Protein AF-A0A965Q9D6-F1 (afdb_monomer_lite)

pLDDT: mean 81.03, std 24.0, range [24.91, 98.81]

Foldseek 3Di:
DDDDDDDDDDDDDDDDDDDDDDDDDDDDDDDDDDDDDDDDDDDDDDDDDDDDDDDDDDDDDDDDDDDDDDDDDDDDDDDDDDDDDDDDDDDDDPPPPPFAFAAKAWDPQQPAAEDAAQAWGPDFTWMFTADPVRQTDWFFAKDKDWPDQPWDFDPADRIHHNGIDGRHTTGGHREFAWTWMWMDTHPYDIDIGIHTHAYDPFDEKAWDDDAAFEEAALAWTPDWTKMFTHHPSRFAHFQAWKAKDWDDQPWDFDDDRIFTHHPRNMTTGGTTHGHQFQDWTKMKIDGPPYIDMGIYGYQAPAFEAEAEDDDQADVVCNVVLVVLLNRLRRNVRSWFRAQFAKFAACQDACVLQPDGGGDGDIFRHAYEYEYEEADPAPQAAQKEKAAQAAAPPLLRWGHYMYMYGYSRCVVVCSVLVNSSLVSNLRVLRHGPQLACQCVHPPRQWPPFLDQQTFGQQPQLLVQQVVLPHDCVCSVTPGADNDPPDFGGNRFGHCVWFPLASRHQWNADPDHWPASSSSSVSVSSRTDTDRSSGDDGHTDDPDDDPDDPDDDDDRPRGRGHNYHRDHHQWYGYNVNDIDGDPDD

Secondary structure (DSSP, 8-state):
------------------------------------------------------------------------------------------------------EEEE-TT-SS-EEETTSB-SS--EEEEE-TT--B-SS-BEEEEEEESS-EEES--SB--SSPEE--EEE--SSSEEEEEEEEETTSPPEEEEEEEE--S--EEEEEE--SEEE-TTSB-SS--EEEEE-TTS-B-TT-EEEEEEEESS-EEES-SEEE--TTSEEEPPEEEP-SSSS-EEEEEEETTEEEEEEEEE--S--EEEEE-SSPP-TTTHHHHHHHHHHHHHHHHHHEEE-PPPEEEEEEE-GGGSS-SEEEEEESSEEEEEEEE-SS-SSSEEEEEEEEEEETTTT--EEEEEEEEETTTHHHHHHSSTHHHHHHHHHHHHHTTTTSTTTSSS-SEESTTSTT-EE--HHHHHHHHHTT--HHHHTSEEBP--S-TTTTTTSB-HHHHSS-TTBSEE-SS-----HHHHHHHHHTT-EE-GGG----------SSPPPS------TT-EE-EE--PPP-EEE-TTS--EEPPP-

Sequence (583 aa):
MGRNPRRGGVRRARSDHRGARDPLDTCRASISGVFSFRDRTGSTARRRASYLRPRPAGVLMADRHPPRRLIMRTLRRSVVTLLAAAATACSGKDATKVVVPASITLGATSSGLTATVGTALGTAPTFIVKDAAGAVLSGVPVTVTVASGAGTITGAPTTTASGETSVGVWKLGNISGANTLRITAGSAPALTISAIGTPGAAASIAVLSGNNQSGLGGTVVPTAVRFKVADQYGNGVPATAVVFSITGGNGFLSGSSNVTTDSTGTATAPIWTLGRRAEAQTLRAVVGAAAATVSATILSNYMVDLRQYGPATLPAIAEAVNAAFFNAAARISAEIIGGTRTANLNNFNIQSCGPGGTLNEVVSSIVIFWQVVPIDGVGNILGSAGPCFLRADGTNMPVLAQMRFDEADIAGMVSNGTLNDVILHEMHHALGFGTIWSYVTPAVRIRAGTALTAFVGSNAIAACKALGGLSTACDSVPLENTGGSGTADAHWRETTFRSELMTGYISGTVRPLSTISIASMQDLGYQVNMNVADAYVVGQLLRTPFSPGTGLLDITAVPFGEELLKPIGYIPASGTPSYVRKP

Radius of gyration: 43.04 Å; chains: 1; bounding box: 121×81×137 Å

Structure (mmCIF, N/CA/C/O backbone):
data_AF-A0A965Q9D6-F1
#
_entry.id   AF-A0A965Q9D6-F1
#
loop_
_atom_site.group_PDB
_atom_site.id
_atom_site.type_symbol
_atom_site.label_atom_id
_atom_site.label_alt_id
_atom_site.label_comp_id
_atom_site.label_asym_id
_atom_site.label_entity_id
_atom_site.label_seq_id
_atom_site.pdbx_PDB_ins_code
_atom_site.Cartn_x
_atom_site.Cartn_y
_atom_site.Cartn_z
_atom_site.occupancy
_atom_site.B_iso_or_equiv
_atom_site.auth_seq_id
_atom_site.auth_comp_id
_atom_site.auth_asym_id
_atom_site.auth_atom_id
_atom_site.pdbx_PDB_model_num
ATOM 1 N N . MET A 1 1 ? 71.723 20.253 12.518 1.00 36.00 1 MET A N 1
ATOM 2 C CA . MET A 1 1 ? 71.781 21.679 12.936 1.00 36.00 1 MET A CA 1
ATOM 3 C C . MET A 1 1 ? 70.499 22.312 12.389 1.00 36.00 1 MET A C 1
ATOM 5 O O . MET A 1 1 ? 70.192 22.001 11.253 1.00 36.00 1 MET A O 1
ATOM 9 N N . GLY A 1 2 ? 69.600 22.980 13.122 1.00 37.19 2 GLY A N 1
ATOM 10 C CA . GLY A 1 2 ? 69.766 24.066 14.107 1.00 37.19 2 GLY A CA 1
ATOM 11 C C . GLY A 1 2 ? 69.375 25.393 13.416 1.00 37.19 2 GLY A C 1
ATOM 12 O O . GLY A 1 2 ? 69.857 25.611 12.316 1.00 37.19 2 GLY A O 1
ATOM 13 N N . ARG A 1 3 ? 68.531 26.302 13.936 1.00 36.66 3 ARG A N 1
ATOM 14 C CA . ARG A 1 3 ? 67.905 26.466 15.269 1.00 36.66 3 ARG A CA 1
ATOM 15 C C . ARG A 1 3 ? 66.541 27.209 15.174 1.00 36.66 3 ARG A C 1
ATOM 17 O O . ARG A 1 3 ? 66.326 27.975 14.248 1.00 36.66 3 ARG A O 1
ATOM 24 N N . ASN A 1 4 ? 65.692 27.055 16.198 1.00 49.00 4 ASN A N 1
ATOM 25 C CA . ASN A 1 4 ? 64.592 27.974 16.603 1.00 49.00 4 ASN A CA 1
ATOM 26 C C . ASN A 1 4 ? 65.140 28.899 17.756 1.00 49.00 4 ASN A C 1
ATOM 28 O O . ASN A 1 4 ? 66.337 28.756 18.032 1.00 49.00 4 ASN A O 1
ATOM 32 N N . PRO A 1 5 ? 64.417 29.754 18.541 1.00 65.88 5 PRO A N 1
ATOM 33 C CA . PRO A 1 5 ? 62.997 30.175 18.548 1.00 65.88 5 PRO A CA 1
ATOM 34 C C . PRO A 1 5 ? 62.726 31.678 18.893 1.00 65.88 5 PRO A C 1
ATOM 36 O O . PRO A 1 5 ? 63.657 32.442 19.146 1.00 65.88 5 PRO A O 1
ATOM 39 N N . ARG A 1 6 ? 61.440 32.057 19.077 1.00 40.16 6 ARG A N 1
ATOM 40 C CA . ARG A 1 6 ? 60.868 32.849 20.221 1.00 40.16 6 ARG A CA 1
ATOM 41 C C . ARG A 1 6 ? 59.319 32.870 20.108 1.00 40.16 6 ARG A C 1
ATOM 43 O O . ARG A 1 6 ? 58.816 33.082 19.019 1.00 40.16 6 ARG A O 1
ATOM 50 N N . ARG A 1 7 ? 58.541 32.358 21.085 1.00 41.47 7 ARG A N 1
ATOM 51 C CA . ARG A 1 7 ? 58.042 32.944 22.371 1.00 41.47 7 ARG A CA 1
ATOM 52 C C . ARG A 1 7 ? 56.966 34.048 22.192 1.00 41.47 7 ARG A C 1
ATOM 54 O O . ARG A 1 7 ? 57.252 35.001 21.488 1.00 41.47 7 ARG A O 1
ATOM 61 N N . GLY A 1 8 ? 55.799 34.036 22.867 1.00 32.75 8 GLY A N 1
ATOM 62 C CA . GLY A 1 8 ? 55.158 33.004 23.723 1.00 32.75 8 GLY A CA 1
ATOM 63 C C . GLY A 1 8 ? 54.104 33.548 24.733 1.00 32.75 8 GLY A C 1
ATOM 64 O O . GLY A 1 8 ? 54.052 34.750 24.951 1.00 32.75 8 GLY A O 1
ATOM 65 N N . GLY A 1 9 ? 53.344 32.656 25.405 1.00 33.16 9 GLY A N 1
ATOM 66 C CA . GLY A 1 9 ? 52.459 32.939 26.575 1.00 33.16 9 GLY A CA 1
ATOM 67 C C . GLY A 1 9 ? 50.963 33.162 26.243 1.00 33.16 9 GLY A C 1
ATOM 68 O O . GLY A 1 9 ? 50.683 34.002 25.405 1.00 33.16 9 GLY A O 1
ATOM 69 N N . VAL A 1 10 ? 49.916 32.474 26.749 1.00 36.50 10 VAL A N 1
ATOM 70 C CA . VAL A 1 10 ? 49.632 31.478 27.831 1.00 36.50 10 VAL A CA 1
ATOM 71 C C . VAL A 1 10 ? 49.178 32.013 29.211 1.00 36.50 10 VAL A C 1
ATOM 73 O O . VAL A 1 10 ? 50.020 32.331 30.047 1.00 36.50 10 VAL A O 1
ATOM 76 N N . ARG A 1 11 ? 47.854 31.934 29.485 1.00 34.03 11 ARG A N 1
ATOM 77 C CA . ARG A 1 11 ? 47.135 31.468 30.721 1.00 34.03 11 ARG A CA 1
ATOM 78 C C . ARG A 1 11 ? 45.610 31.646 30.493 1.00 34.03 11 ARG A C 1
ATOM 80 O O . ARG A 1 11 ? 45.220 32.683 29.985 1.00 34.03 11 ARG A O 1
ATOM 87 N N . ARG A 1 12 ? 44.728 30.635 30.595 1.00 38.09 12 ARG A N 1
ATOM 88 C CA . ARG A 1 12 ? 44.257 29.782 31.726 1.00 38.09 12 ARG A CA 1
ATOM 89 C C . ARG A 1 12 ? 43.276 30.460 32.706 1.00 38.09 12 ARG A C 1
ATOM 91 O O . ARG A 1 12 ? 43.722 31.208 33.566 1.00 38.09 12 ARG A O 1
ATOM 98 N N . ALA A 1 13 ? 42.018 30.001 32.700 1.00 33.34 13 ALA A N 1
ATOM 99 C CA . ALA A 1 13 ? 41.146 29.854 33.879 1.00 33.34 13 ALA A CA 1
ATOM 100 C C . ALA A 1 13 ? 40.059 28.772 33.626 1.00 33.34 13 ALA A C 1
ATOM 102 O O . ALA A 1 13 ? 39.764 28.460 32.474 1.00 33.34 13 ALA A O 1
ATOM 103 N N . ARG A 1 14 ? 39.494 28.189 34.695 1.00 37.03 14 ARG A N 1
ATOM 104 C CA . ARG A 1 14 ? 38.334 27.264 34.720 1.00 37.03 14 ARG A CA 1
ATOM 105 C C . ARG A 1 14 ? 37.374 27.712 35.830 1.00 37.03 14 ARG A C 1
ATOM 107 O O . ARG A 1 14 ? 37.865 28.204 36.843 1.00 37.03 14 ARG A O 1
ATOM 114 N N . SER A 1 15 ? 36.082 27.423 35.664 1.00 32.91 15 SER A N 1
ATOM 115 C CA . SER A 1 15 ? 35.014 27.117 36.655 1.00 32.91 15 SER A CA 1
ATOM 116 C C . SER A 1 15 ? 33.695 27.687 36.107 1.00 32.91 15 SER A C 1
ATOM 118 O O . SER A 1 15 ? 33.675 28.823 35.652 1.00 32.91 15 SER A O 1
ATOM 120 N N . ASP A 1 16 ? 32.638 26.918 35.849 1.00 34.75 16 ASP A N 1
ATOM 121 C CA . ASP A 1 16 ? 31.862 25.947 36.647 1.00 34.75 16 ASP A CA 1
ATOM 122 C C . ASP A 1 16 ? 30.639 26.562 37.353 1.00 34.75 16 ASP A C 1
ATOM 124 O O . ASP A 1 16 ? 30.750 27.486 38.151 1.00 34.75 16 ASP A O 1
ATOM 128 N N . HIS A 1 17 ? 29.512 25.863 37.162 1.00 31.38 17 HIS A N 1
ATOM 129 C CA . HIS A 1 17 ? 28.412 25.655 38.116 1.00 31.38 17 HIS A CA 1
ATOM 130 C C . HIS A 1 17 ? 27.213 26.633 38.249 1.00 31.38 17 HIS A C 1
ATOM 132 O O . HIS A 1 17 ? 27.342 27.796 38.612 1.00 31.38 17 HIS A O 1
ATOM 138 N N . ARG A 1 18 ? 26.025 25.988 38.213 1.00 33.03 18 ARG A N 1
ATOM 139 C CA . ARG A 1 18 ? 24.679 26.364 38.722 1.00 33.03 18 ARG A CA 1
ATOM 140 C C . ARG A 1 18 ? 23.837 27.353 37.896 1.00 33.03 18 ARG A C 1
ATOM 142 O O . ARG A 1 18 ? 24.279 28.429 37.528 1.00 33.03 18 ARG A O 1
ATOM 149 N N . GLY A 1 19 ? 22.562 26.986 37.716 1.00 31.06 19 GLY A N 1
ATOM 150 C CA . GLY A 1 19 ? 21.525 27.797 37.064 1.00 31.06 19 GLY A CA 1
ATOM 151 C C . GLY A 1 19 ? 20.368 26.935 36.550 1.00 31.06 19 GLY A C 1
ATOM 152 O O . GLY A 1 19 ? 20.254 26.724 35.351 1.00 31.06 19 GLY A O 1
ATOM 153 N N . ALA A 1 20 ? 19.553 26.371 37.447 1.00 31.91 20 ALA A N 1
ATOM 154 C CA . ALA A 1 20 ? 18.450 25.471 37.084 1.00 31.91 20 ALA A CA 1
ATOM 155 C C . ALA A 1 20 ? 17.078 26.133 37.280 1.00 31.91 20 ALA A C 1
ATOM 157 O O . ALA A 1 20 ? 16.920 26.834 38.283 1.00 31.91 20 ALA A O 1
ATOM 158 N N . ARG A 1 21 ? 16.114 25.808 36.394 1.00 33.00 21 ARG A N 1
ATOM 159 C CA . ARG A 1 21 ? 14.656 25.596 36.614 1.00 33.00 21 ARG A CA 1
ATOM 160 C C . ARG A 1 21 ? 13.809 26.022 35.404 1.00 33.00 21 ARG A C 1
ATOM 162 O O . ARG A 1 21 ? 13.887 27.173 34.989 1.00 33.00 21 ARG A O 1
ATOM 169 N N . ASP A 1 22 ? 12.912 25.138 34.965 1.00 37.75 22 ASP A N 1
ATOM 170 C CA . ASP A 1 22 ? 11.638 25.540 34.348 1.00 37.75 22 ASP A CA 1
ATOM 171 C C . ASP A 1 22 ? 10.754 26.258 35.388 1.00 37.75 22 ASP A C 1
ATOM 173 O O . ASP A 1 22 ? 10.895 26.035 36.599 1.00 37.75 22 ASP A O 1
ATOM 177 N N . PRO A 1 23 ? 9.785 27.069 34.940 1.00 45.00 23 PRO A N 1
ATOM 178 C CA . PRO A 1 23 ? 8.423 26.545 35.040 1.00 45.00 23 PRO A CA 1
ATOM 179 C C . PRO A 1 23 ? 7.560 26.784 33.791 1.00 45.00 23 PRO A C 1
ATOM 181 O O . PRO A 1 23 ? 7.890 27.553 32.893 1.00 45.00 23 PRO A O 1
ATOM 184 N N . LEU A 1 24 ? 6.420 26.094 33.783 1.00 31.94 24 LEU A N 1
ATOM 185 C CA . LEU A 1 24 ? 5.381 26.142 32.759 1.00 31.94 24 LEU A CA 1
ATOM 186 C C . LEU A 1 24 ? 4.600 27.473 32.723 1.00 31.94 24 LEU A C 1
ATOM 188 O O . LEU A 1 24 ? 4.548 28.220 33.699 1.00 31.94 24 LEU A O 1
ATOM 192 N N . ASP A 1 25 ? 3.845 27.592 31.628 1.00 29.58 25 ASP A N 1
ATOM 193 C CA . ASP A 1 25 ? 2.439 28.025 31.560 1.00 29.58 25 ASP A CA 1
ATOM 194 C C . ASP A 1 25 ? 2.034 29.424 31.051 1.00 29.58 25 ASP A C 1
ATOM 196 O O . ASP A 1 25 ? 2.635 30.462 31.308 1.00 29.58 25 ASP A O 1
ATOM 200 N N . THR A 1 26 ? 0.873 29.403 30.383 1.00 28.45 26 THR A N 1
ATOM 201 C CA . THR A 1 26 ? 0.030 30.513 29.894 1.00 28.45 26 THR A CA 1
ATOM 202 C C . THR A 1 26 ? 0.533 31.429 28.765 1.00 28.45 26 THR A C 1
ATOM 204 O O . THR A 1 26 ? 1.329 32.341 28.950 1.00 28.45 26 THR A O 1
ATOM 207 N N . CYS A 1 27 ? -0.155 31.335 27.619 1.00 24.91 27 CYS A N 1
ATOM 208 C CA . CYS A 1 27 ? -0.662 32.514 26.907 1.00 24.91 27 CYS A CA 1
ATOM 209 C C . CYS A 1 27 ? -1.971 32.154 26.172 1.00 24.91 27 CYS A C 1
ATOM 211 O O . CYS A 1 27 ? -2.129 31.019 25.721 1.00 24.91 27 CYS A O 1
ATOM 213 N N . ARG A 1 28 ? -2.951 33.071 26.100 1.00 28.08 28 ARG A N 1
ATOM 214 C CA . ARG A 1 28 ? -4.338 32.747 25.694 1.00 28.08 28 ARG A CA 1
ATOM 215 C C . ARG A 1 28 ? -4.974 33.826 24.804 1.00 28.08 28 ARG A C 1
ATOM 217 O O . ARG A 1 28 ? -5.217 34.927 25.272 1.00 28.08 28 ARG A O 1
ATOM 224 N N . ALA A 1 29 ? -5.366 33.410 23.596 1.00 28.59 29 ALA A N 1
ATOM 225 C CA . ALA A 1 29 ? -6.393 33.983 22.708 1.00 28.59 29 ALA A CA 1
ATOM 226 C C . ALA A 1 29 ? -6.281 35.442 22.191 1.00 28.59 29 ALA A C 1
ATOM 228 O O . ALA A 1 29 ? -6.363 36.411 22.935 1.00 28.59 29 ALA A O 1
ATOM 229 N N . SER A 1 30 ? -6.324 35.570 20.859 1.00 26.78 30 SER A N 1
ATOM 230 C CA . SER A 1 30 ? -7.110 36.547 20.069 1.00 26.78 30 SER A CA 1
ATOM 231 C C . SER A 1 30 ? -7.163 35.991 18.633 1.00 26.78 30 SER A C 1
ATOM 233 O O . SER A 1 30 ? -6.115 35.666 18.093 1.00 26.78 30 SER A O 1
ATOM 235 N N . ILE A 1 31 ? -8.294 35.595 18.033 1.00 27.19 31 ILE A N 1
ATOM 236 C CA . ILE A 1 31 ? -9.558 36.301 17.723 1.00 27.19 31 ILE A CA 1
ATOM 237 C C . ILE A 1 31 ? -9.396 37.344 16.603 1.00 27.19 31 ILE A C 1
ATOM 239 O O . ILE A 1 31 ? -9.198 38.524 16.876 1.00 27.19 31 ILE A O 1
ATOM 243 N N . SER A 1 32 ? -9.562 36.907 15.346 1.00 27.17 32 SER A N 1
ATOM 244 C CA . SER A 1 32 ? -10.499 37.471 14.341 1.00 27.17 32 SER A CA 1
ATOM 245 C C . SER A 1 32 ? -10.228 36.889 12.946 1.00 27.17 32 SER A C 1
ATOM 247 O O . SER A 1 32 ? -9.078 36.738 12.553 1.00 27.17 32 SER A O 1
ATOM 249 N N . GLY A 1 33 ? -11.282 36.574 12.188 1.00 26.81 33 GLY A N 1
ATOM 250 C CA . GLY A 1 33 ? -11.162 35.955 10.860 1.00 26.81 33 GLY A CA 1
ATOM 251 C C . GLY A 1 33 ? -12.524 35.667 10.232 1.00 26.81 33 GLY A C 1
ATOM 252 O O . GLY A 1 33 ? -12.883 34.514 10.017 1.00 26.81 33 GLY A O 1
ATOM 253 N N . VAL A 1 34 ? -13.329 36.711 10.021 1.00 28.53 34 VAL A N 1
ATOM 254 C CA . VAL A 1 34 ? -14.688 36.580 9.475 1.00 28.53 34 VAL A CA 1
ATOM 255 C C . VAL A 1 34 ? -14.637 36.383 7.963 1.00 28.53 34 VAL A C 1
ATOM 257 O O . VAL A 1 34 ? -14.181 37.273 7.253 1.00 28.53 34 VAL A O 1
ATOM 260 N N . PHE A 1 35 ? -15.227 35.294 7.470 1.00 28.20 35 PHE A N 1
ATOM 261 C CA . PHE A 1 35 ? -15.842 35.270 6.143 1.00 28.20 35 PHE A CA 1
ATOM 262 C C . PHE A 1 35 ? -17.160 34.496 6.185 1.00 28.20 35 PHE A C 1
ATOM 264 O O . PHE A 1 35 ? -17.275 33.463 6.840 1.00 28.20 35 PHE A O 1
ATOM 271 N N . SER A 1 36 ? -18.172 35.029 5.504 1.00 27.11 36 SER A N 1
ATOM 272 C CA . SER A 1 36 ? -19.516 34.458 5.415 1.00 27.11 36 SER A CA 1
ATOM 273 C C . SER A 1 36 ? -19.833 34.164 3.956 1.00 27.11 36 SER A C 1
ATOM 275 O O . SER A 1 36 ? -19.585 35.016 3.104 1.00 27.11 36 SER A O 1
ATOM 277 N N . PHE A 1 37 ? -20.424 33.002 3.673 1.00 27.11 37 PHE A N 1
ATOM 278 C CA . PHE A 1 37 ? -21.127 32.771 2.415 1.00 27.11 37 PHE A CA 1
ATOM 279 C C . PHE A 1 37 ? -22.474 32.079 2.642 1.00 27.11 37 PHE A C 1
ATOM 281 O O . PHE A 1 37 ? -22.688 31.396 3.641 1.00 27.11 37 PHE A O 1
ATOM 288 N N . ARG A 1 38 ? -23.414 32.380 1.742 1.00 29.52 38 ARG A N 1
ATOM 289 C CA . ARG A 1 38 ? -24.863 32.211 1.920 1.00 29.52 38 ARG A CA 1
ATOM 290 C C . ARG A 1 38 ? -25.339 30.756 1.861 1.00 29.52 38 ARG A C 1
ATOM 292 O O . ARG A 1 38 ? -24.989 30.029 0.938 1.00 29.52 38 ARG A O 1
ATOM 299 N N . ASP A 1 39 ? -26.267 30.428 2.756 1.00 31.12 39 ASP A N 1
ATOM 300 C CA . ASP A 1 39 ? -27.239 29.335 2.603 1.00 31.12 39 ASP A CA 1
ATOM 301 C C . ASP A 1 39 ? -28.326 29.696 1.557 1.00 31.12 39 ASP A C 1
ATOM 303 O O . ASP A 1 39 ? -28.558 30.880 1.277 1.00 31.12 39 ASP A O 1
ATOM 307 N N . ARG A 1 40 ? -28.998 28.693 0.966 1.00 32.47 40 ARG A N 1
ATOM 308 C CA . ARG A 1 40 ? -30.064 28.888 -0.033 1.00 32.47 40 ARG A CA 1
ATOM 309 C C . ARG A 1 40 ? -31.195 27.837 -0.014 1.00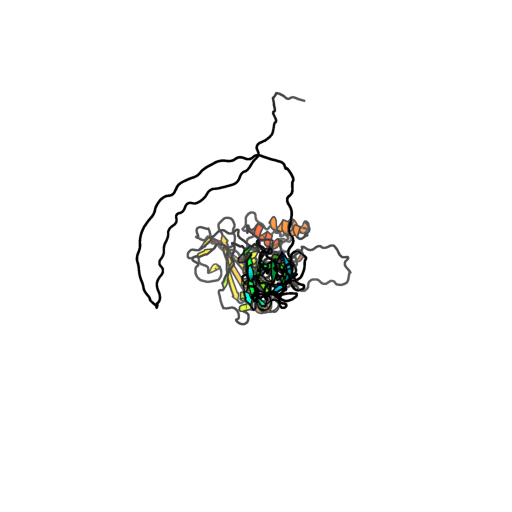 32.47 40 ARG A C 1
ATOM 311 O O . ARG A 1 40 ? -31.453 27.166 -1.007 1.00 32.47 40 ARG A O 1
ATOM 318 N N . THR A 1 41 ? -31.973 27.864 1.070 1.00 33.62 41 THR A N 1
ATOM 319 C CA . THR A 1 41 ? -33.458 27.765 1.090 1.00 33.62 41 THR A CA 1
ATOM 320 C C . THR A 1 41 ? -34.179 26.489 0.603 1.00 33.62 41 THR A C 1
ATOM 322 O O . THR A 1 41 ? -34.298 26.250 -0.595 1.00 33.62 41 THR A O 1
ATOM 325 N N . GLY A 1 42 ? -34.892 25.827 1.530 1.00 29.39 42 GLY A N 1
ATOM 326 C CA . GLY A 1 42 ? -36.058 24.954 1.269 1.00 29.39 42 GLY A CA 1
ATOM 327 C C . GLY A 1 42 ? -36.200 23.812 2.297 1.00 29.39 42 GLY A C 1
ATOM 328 O O . GLY A 1 42 ? -35.198 23.217 2.660 1.00 29.39 42 GLY A O 1
ATOM 329 N N . SER A 1 43 ? -37.378 23.435 2.820 1.00 30.30 43 SER A N 1
ATOM 330 C CA . SER A 1 43 ? -38.722 24.038 2.744 1.00 30.30 43 SER A CA 1
ATOM 331 C C . SER A 1 43 ? -39.631 23.533 3.897 1.00 30.30 43 SER A C 1
ATOM 333 O O . SER A 1 43 ? -39.526 22.374 4.265 1.00 30.30 43 SER A O 1
ATOM 335 N N . THR A 1 44 ? -40.519 24.399 4.424 1.00 30.84 44 THR A N 1
ATOM 336 C CA . THR A 1 44 ? -41.835 24.185 5.122 1.00 30.84 44 THR A CA 1
ATOM 337 C C . THR A 1 44 ? -42.177 22.901 5.934 1.00 30.84 44 THR A C 1
ATOM 339 O O . THR A 1 44 ? -41.911 21.803 5.479 1.00 30.84 44 THR A O 1
ATOM 342 N N . ALA A 1 45 ? -43.010 22.889 7.000 1.00 34.12 45 ALA A N 1
ATOM 343 C CA . ALA A 1 45 ? -43.639 23.896 7.893 1.00 34.12 45 ALA A CA 1
ATOM 344 C C . ALA A 1 45 ? -44.576 23.198 8.944 1.00 34.12 45 ALA A C 1
ATOM 346 O O . ALA A 1 45 ? -44.828 22.004 8.823 1.00 34.12 45 ALA A O 1
ATOM 347 N N . ARG A 1 46 ? -45.233 23.986 9.838 1.00 34.34 46 ARG A N 1
ATOM 348 C CA . ARG A 1 46 ? -46.386 23.657 10.753 1.00 34.34 46 ARG A CA 1
ATOM 349 C C . ARG A 1 46 ? -46.021 22.922 12.071 1.00 34.34 46 ARG A C 1
ATOM 351 O O . ARG A 1 46 ? -45.190 22.034 12.035 1.00 34.34 46 ARG A O 1
ATOM 358 N N . ARG A 1 47 ? -46.614 23.172 13.262 1.00 35.12 47 ARG A N 1
ATOM 359 C CA . ARG A 1 47 ? -47.532 24.215 13.839 1.00 35.12 47 ARG A CA 1
ATOM 360 C C . ARG A 1 47 ? -46.813 24.872 15.058 1.00 35.12 47 ARG A C 1
ATOM 362 O O . ARG A 1 47 ? -45.927 24.230 15.597 1.00 35.12 47 ARG A O 1
ATOM 369 N N . ARG A 1 48 ? -47.007 26.117 15.537 1.00 35.53 48 ARG A N 1
ATOM 370 C CA . ARG A 1 48 ? -48.157 27.040 15.796 1.00 35.53 48 ARG A CA 1
ATOM 371 C C . ARG A 1 48 ? -48.978 26.816 17.098 1.00 35.53 48 ARG A C 1
ATOM 373 O O . ARG A 1 48 ? -50.032 26.195 17.035 1.00 35.53 48 ARG A O 1
ATOM 380 N N . ALA A 1 49 ? -48.528 27.430 18.207 1.00 32.12 49 ALA A N 1
ATOM 381 C CA . ALA A 1 49 ? -49.270 28.173 19.266 1.00 32.12 49 ALA A CA 1
ATOM 382 C C . ALA A 1 49 ? -48.207 28.825 20.215 1.00 32.12 49 ALA A C 1
ATOM 384 O O . ALA A 1 49 ? -47.181 28.186 20.415 1.00 32.12 49 ALA A O 1
ATOM 385 N N . SER A 1 50 ? -48.210 30.076 20.722 1.00 38.44 50 SER A N 1
ATOM 386 C CA . SER A 1 50 ? -49.244 31.030 21.207 1.00 38.44 50 SER A CA 1
ATOM 387 C C . SER A 1 50 ? -49.707 30.720 22.645 1.00 38.44 50 SER A C 1
ATOM 389 O O . SER A 1 50 ? -50.275 29.655 22.837 1.00 38.44 50 SER A O 1
ATOM 391 N N . TYR A 1 51 ? -49.541 31.551 23.696 1.00 30.30 51 TYR A N 1
ATOM 392 C CA . TYR A 1 51 ? -48.968 32.914 23.916 1.00 30.30 51 TYR A CA 1
ATOM 393 C C . TYR A 1 51 ? -48.243 32.955 25.318 1.00 30.30 51 TYR A C 1
ATOM 395 O O . TYR A 1 51 ? -47.937 31.877 25.809 1.00 30.30 51 TYR A O 1
ATOM 403 N N . LEU A 1 52 ? -47.877 34.029 26.066 1.00 31.05 52 LEU A N 1
ATOM 404 C CA . LEU A 1 52 ? -48.047 35.510 26.035 1.00 31.05 52 LEU A CA 1
ATOM 405 C C . LEU A 1 52 ? -46.859 36.238 26.776 1.00 31.05 52 LEU A C 1
ATOM 407 O O . LEU A 1 52 ? -45.701 35.924 26.516 1.00 31.05 52 LEU A O 1
ATOM 411 N N . ARG A 1 53 ? -47.125 37.238 27.644 1.00 41.50 53 ARG A N 1
ATOM 412 C CA . ARG A 1 53 ? -46.253 38.118 28.491 1.00 41.50 53 ARG A CA 1
ATOM 413 C C . ARG A 1 53 ? -47.130 38.689 29.665 1.00 41.50 53 ARG A C 1
ATOM 415 O O . ARG A 1 53 ? -48.325 38.402 29.589 1.00 41.50 53 ARG A O 1
ATOM 422 N N . PRO A 1 54 ? -46.689 39.525 30.661 1.00 49.44 54 PRO A N 1
ATOM 423 C CA . PRO A 1 54 ? -45.372 40.147 30.948 1.00 49.44 54 PRO A CA 1
ATOM 424 C C . PRO A 1 54 ? -44.861 40.150 32.442 1.00 49.44 54 PRO A C 1
ATOM 426 O O . PRO A 1 54 ? -45.472 39.601 33.346 1.00 49.44 54 PRO A O 1
ATOM 429 N N . ARG A 1 55 ? -43.699 40.819 32.621 1.00 38.31 55 ARG A N 1
ATOM 430 C CA . ARG A 1 55 ? -42.935 41.399 33.784 1.00 38.31 55 ARG A CA 1
ATOM 431 C C . ARG A 1 55 ? -43.714 42.286 34.819 1.00 38.31 55 ARG A C 1
ATOM 433 O O . ARG A 1 55 ? -44.884 42.513 34.521 1.00 38.31 55 ARG A O 1
ATOM 440 N N . PRO A 1 56 ? -43.104 42.952 35.870 1.00 57.03 56 PRO A N 1
ATOM 441 C CA . PRO A 1 56 ? -41.701 42.988 36.429 1.00 57.03 56 PRO A CA 1
ATOM 442 C C . PRO A 1 56 ? -41.518 43.059 38.004 1.00 57.03 56 PRO A C 1
ATOM 444 O O . PRO A 1 56 ? -42.493 43.151 38.734 1.00 57.03 56 PRO A O 1
ATOM 447 N N . ALA A 1 57 ? -40.247 43.197 38.473 1.00 34.44 57 ALA A N 1
ATOM 448 C CA . ALA A 1 57 ? -39.718 44.204 39.460 1.00 34.44 57 ALA A CA 1
ATOM 449 C C . ALA A 1 57 ? -39.146 43.771 40.855 1.00 34.44 57 ALA A C 1
ATOM 451 O O . ALA A 1 57 ? -39.689 42.891 41.506 1.00 34.44 57 ALA A O 1
ATOM 452 N N . GLY A 1 58 ? -38.079 44.478 41.312 1.00 33.38 58 GLY A N 1
ATOM 453 C CA . GLY A 1 58 ? -37.428 44.431 42.658 1.00 33.38 58 GLY A CA 1
ATOM 454 C C . GLY A 1 58 ? -36.483 43.233 42.911 1.00 33.38 58 GLY A C 1
ATOM 455 O O . GLY A 1 58 ? -36.906 42.104 42.716 1.00 33.38 58 GLY A O 1
ATOM 456 N N . VAL A 1 59 ? -35.188 43.297 43.281 1.00 34.22 59 VAL A N 1
ATOM 457 C CA . VAL A 1 59 ? -34.192 44.329 43.693 1.00 34.22 59 VAL A CA 1
ATOM 458 C C . VAL A 1 59 ? -34.236 44.832 45.148 1.00 34.22 59 VAL A C 1
ATOM 460 O O . VAL A 1 59 ? -35.004 45.741 45.440 1.00 34.22 59 VAL A O 1
ATOM 463 N N . LEU A 1 60 ? -33.298 44.352 45.993 1.00 34.00 60 LEU A N 1
ATOM 464 C CA . LEU A 1 60 ? -32.405 45.184 46.836 1.00 34.00 60 LEU A CA 1
ATOM 465 C C . LEU A 1 60 ? -31.248 44.389 47.507 1.00 34.00 60 LEU A C 1
ATOM 467 O O . LEU A 1 60 ? -31.290 43.166 47.607 1.00 34.00 60 LEU A O 1
ATOM 471 N N . MET A 1 61 ? -30.215 45.139 47.917 1.00 31.72 61 MET A N 1
ATOM 472 C CA . MET A 1 61 ? -28.975 44.783 48.650 1.00 31.72 61 MET A CA 1
ATOM 473 C C . MET A 1 61 ? -29.215 43.881 49.890 1.00 31.72 61 MET A C 1
ATOM 475 O O . MET A 1 61 ? -30.261 44.007 50.513 1.00 31.72 61 MET A O 1
ATOM 479 N N . ALA A 1 62 ? -28.382 42.908 50.295 1.00 33.00 62 ALA A N 1
ATOM 480 C CA . ALA A 1 62 ? -26.914 42.799 50.455 1.00 33.00 62 ALA A CA 1
ATOM 481 C C . ALA A 1 62 ? -26.347 43.416 51.756 1.00 33.00 62 ALA A C 1
ATOM 483 O O . ALA A 1 62 ? -26.488 44.615 51.957 1.00 33.00 62 ALA A O 1
ATOM 484 N N . ASP A 1 63 ? -25.622 42.617 52.565 1.00 33.72 63 ASP A N 1
ATOM 485 C CA . ASP A 1 63 ? -24.554 43.105 53.466 1.00 33.72 63 ASP A CA 1
ATOM 486 C C . ASP A 1 63 ? -23.535 42.000 53.874 1.00 33.72 63 ASP A C 1
ATOM 488 O O . ASP A 1 63 ? -23.631 40.861 53.405 1.00 33.72 63 ASP A O 1
ATOM 492 N N . ARG A 1 64 ? -22.507 42.340 54.673 1.00 34.12 64 ARG A N 1
ATOM 493 C CA . ARG A 1 64 ? -21.242 41.590 54.836 1.00 34.12 64 ARG A CA 1
ATOM 494 C C . ARG A 1 64 ? -20.901 41.122 56.273 1.00 34.12 64 ARG A C 1
ATOM 496 O O . ARG A 1 64 ? -21.298 41.695 57.275 1.00 34.12 64 ARG A O 1
ATOM 503 N N . HIS A 1 65 ? -20.073 40.072 56.303 1.00 29.14 65 HIS A N 1
ATOM 504 C CA . HIS A 1 65 ? -19.074 39.629 57.307 1.00 29.14 65 HIS A CA 1
ATOM 505 C C . HIS A 1 65 ? -18.382 40.702 58.201 1.00 29.14 65 HIS A C 1
ATOM 507 O O . HIS A 1 65 ? -18.332 41.856 57.777 1.00 29.14 65 HIS A O 1
ATOM 513 N N . PRO A 1 66 ? -17.554 40.327 59.225 1.00 56.12 66 PRO A N 1
ATOM 514 C CA . PRO A 1 66 ? -17.493 39.123 60.104 1.00 56.12 66 PRO A CA 1
ATOM 515 C C . PRO A 1 66 ? -17.193 39.516 61.605 1.00 56.12 66 PRO A C 1
ATOM 517 O O . PRO A 1 66 ? -17.934 40.342 62.119 1.00 56.12 66 PRO A O 1
ATOM 520 N N . PRO A 1 67 ? -16.089 39.123 62.313 1.00 58.09 67 PRO A N 1
ATOM 521 C CA . PRO A 1 67 ? -15.561 37.803 62.754 1.00 58.09 67 PRO A CA 1
ATOM 522 C C . PRO A 1 67 ? -15.371 37.647 64.303 1.00 58.09 67 PRO A C 1
ATOM 524 O O . PRO A 1 67 ? -15.212 38.648 64.993 1.00 58.09 67 PRO A O 1
ATOM 527 N N . ARG A 1 68 ? -15.135 36.417 64.828 1.00 38.41 68 ARG A N 1
ATOM 528 C CA . ARG A 1 68 ? -13.875 35.999 65.541 1.00 38.41 68 ARG A CA 1
ATOM 529 C C . ARG A 1 68 ? -13.916 34.607 66.219 1.00 38.41 68 ARG A C 1
ATOM 531 O O . ARG A 1 68 ? -14.969 34.027 66.438 1.00 38.41 68 ARG A O 1
ATOM 538 N N . ARG A 1 69 ? -12.712 34.078 66.506 1.00 37.53 69 ARG A N 1
ATOM 539 C CA . ARG A 1 69 ? -12.388 32.871 67.315 1.00 37.53 69 ARG A CA 1
ATOM 540 C C . ARG A 1 69 ? -12.152 33.295 68.793 1.00 37.53 69 ARG A C 1
ATOM 542 O O . ARG A 1 69 ? -11.968 34.486 69.016 1.00 37.53 69 ARG A O 1
ATOM 549 N N . LEU A 1 70 ? -12.107 32.442 69.830 1.00 34.69 70 LEU A N 1
ATOM 550 C CA . LEU A 1 70 ? -11.137 31.348 70.075 1.00 34.69 70 LEU A CA 1
ATOM 551 C C . LEU A 1 70 ? -11.600 30.377 71.205 1.00 34.69 70 LEU A C 1
ATOM 553 O O . LEU A 1 70 ? -12.736 30.441 71.657 1.00 34.69 70 LEU A O 1
ATOM 557 N N . ILE A 1 71 ? -10.730 29.446 71.617 1.00 41.47 71 ILE A N 1
ATOM 558 C CA . ILE A 1 71 ? -10.993 28.221 72.405 1.00 41.47 71 ILE A CA 1
ATOM 559 C C . ILE A 1 71 ? -10.316 28.284 73.789 1.00 41.47 71 ILE A C 1
ATOM 561 O O . ILE A 1 71 ? -9.167 28.711 73.830 1.00 41.47 71 ILE A O 1
ATOM 565 N N . MET A 1 72 ? -10.946 27.746 74.854 1.00 30.02 72 MET A N 1
ATOM 566 C CA . MET A 1 72 ? -10.337 26.944 75.958 1.00 30.02 72 MET A CA 1
ATOM 567 C C . MET A 1 72 ? -11.438 26.405 76.925 1.00 30.02 72 MET A C 1
ATOM 569 O O . MET A 1 72 ? -12.440 27.079 77.113 1.00 30.02 72 MET A O 1
ATOM 573 N N . ARG A 1 73 ? -11.469 25.105 77.302 1.00 36.69 73 ARG A N 1
ATOM 574 C CA . ARG A 1 73 ? -10.836 24.418 78.477 1.00 36.69 73 ARG A CA 1
ATOM 575 C C . ARG A 1 73 ? -11.380 24.854 79.866 1.00 36.69 73 ARG A C 1
ATOM 577 O O . ARG A 1 73 ? -11.427 26.048 80.100 1.00 36.69 73 ARG A O 1
ATOM 584 N N . THR A 1 74 ? -11.688 24.003 80.871 1.00 35.47 74 THR A N 1
ATOM 585 C CA . THR A 1 74 ? -11.914 22.525 80.997 1.00 35.47 74 THR A CA 1
ATOM 586 C C . THR A 1 74 ? -12.403 22.146 82.433 1.00 35.47 74 THR A C 1
ATOM 588 O O . THR A 1 74 ? -12.160 22.913 83.352 1.00 35.47 74 THR A O 1
ATOM 591 N N . LEU A 1 75 ? -12.883 20.894 82.628 1.00 36.59 75 LEU A N 1
ATOM 592 C CA . LEU A 1 75 ? -12.772 20.018 83.840 1.00 36.59 75 LEU A CA 1
ATOM 593 C C . LEU A 1 75 ? -13.760 20.061 85.055 1.00 36.59 75 LEU A C 1
ATOM 595 O O . LEU A 1 75 ? -13.870 21.045 85.771 1.00 36.59 75 LEU A O 1
ATOM 599 N N . ARG A 1 76 ? -14.189 18.825 85.411 1.00 34.94 76 ARG A N 1
ATOM 600 C CA . ARG A 1 76 ? -14.435 18.203 86.752 1.00 34.94 76 ARG A CA 1
ATOM 601 C C . ARG A 1 76 ? -15.824 18.245 87.436 1.00 34.94 76 ARG A C 1
ATOM 603 O O . ARG A 1 76 ? -16.765 18.840 86.934 1.00 34.94 76 ARG A O 1
ATOM 610 N N . ARG A 1 77 ? -15.966 17.380 88.465 1.00 38.12 77 ARG A N 1
ATOM 611 C CA . ARG A 1 77 ? -17.205 16.738 88.977 1.00 38.12 77 ARG A CA 1
ATOM 612 C C . ARG A 1 77 ? -17.367 16.864 90.507 1.00 38.12 77 ARG A C 1
ATOM 614 O O . ARG A 1 77 ? -16.375 16.659 91.200 1.00 38.12 77 ARG A O 1
ATOM 621 N N . SER A 1 78 ? -18.627 16.957 90.957 1.00 34.00 78 SER A N 1
ATOM 622 C CA . SER A 1 78 ? -19.216 16.383 92.196 1.00 34.00 78 SER A CA 1
ATOM 623 C C . SER A 1 78 ? -20.694 16.000 91.900 1.00 34.00 78 SER A C 1
ATOM 625 O O . SER A 1 78 ? -21.234 16.573 90.958 1.00 34.00 78 SER A O 1
ATOM 627 N N . VAL A 1 79 ? -21.464 15.090 92.533 1.00 36.25 79 VAL A N 1
ATOM 628 C CA . VAL A 1 79 ? -21.307 13.986 93.528 1.00 36.25 79 VAL A CA 1
ATOM 629 C C . VAL A 1 79 ? -22.250 14.134 94.748 1.00 36.25 79 VAL A C 1
ATOM 631 O O . VAL A 1 79 ? -21.873 14.793 95.706 1.00 36.25 79 VAL A O 1
ATOM 634 N N . VAL A 1 80 ? -23.393 13.406 94.715 1.00 35.28 80 VAL A N 1
ATOM 635 C CA . VAL A 1 80 ? -24.221 12.912 95.867 1.00 35.28 80 VAL A CA 1
ATOM 636 C C . VAL A 1 80 ? -24.994 14.036 96.642 1.00 35.28 80 VAL A C 1
ATOM 638 O O . VAL A 1 80 ? -24.556 15.177 96.624 1.00 35.28 80 VAL A O 1
ATOM 641 N N . THR A 1 81 ? -26.219 13.893 97.199 1.00 36.38 81 THR A N 1
ATOM 642 C CA . THR A 1 81 ? -26.916 12.757 97.869 1.00 36.38 81 THR A CA 1
ATOM 643 C C . THR A 1 81 ? -28.468 12.742 97.729 1.00 36.38 81 THR A C 1
ATOM 645 O O . THR A 1 81 ? -29.081 13.784 97.546 1.00 36.38 81 THR A O 1
ATOM 648 N N . LEU A 1 82 ? -29.064 11.543 97.892 1.00 33.81 82 LEU A N 1
ATOM 649 C CA . LEU A 1 82 ? -30.445 11.133 98.283 1.00 33.81 82 LEU A CA 1
ATOM 650 C C . LEU A 1 82 ? -31.661 12.106 98.330 1.00 33.81 82 LEU A C 1
ATOM 652 O O . LEU A 1 82 ? -31.651 13.096 99.052 1.00 33.81 82 LEU A O 1
ATOM 656 N N . LEU A 1 83 ? -32.811 11.592 97.850 1.00 32.34 83 LEU A N 1
ATOM 657 C CA . LEU A 1 83 ? -33.994 11.274 98.692 1.00 32.34 83 LEU A CA 1
ATOM 658 C C . LEU A 1 83 ? -34.760 10.053 98.102 1.00 32.34 83 LEU A C 1
ATOM 660 O O . LEU A 1 83 ? -34.330 9.534 97.072 1.00 32.34 83 LEU A O 1
ATOM 664 N N . ALA A 1 84 ? -35.816 9.533 98.753 1.00 34.59 84 ALA A N 1
ATOM 665 C CA . ALA A 1 84 ? -36.355 8.181 98.487 1.00 34.59 84 ALA A CA 1
ATOM 666 C C . ALA A 1 84 ? -37.902 8.041 98.513 1.00 34.59 84 ALA A C 1
ATOM 668 O O . ALA A 1 84 ? -38.602 8.947 98.953 1.00 34.59 84 ALA A O 1
ATOM 669 N N . ALA A 1 85 ? -38.376 6.841 98.123 1.00 37.53 85 ALA A N 1
ATOM 670 C CA . ALA A 1 85 ? -39.771 6.352 98.049 1.00 37.53 85 ALA A CA 1
ATOM 671 C C . ALA A 1 85 ? -40.655 6.984 96.938 1.00 37.53 85 ALA A C 1
ATOM 673 O O . ALA A 1 85 ? -40.434 8.116 96.531 1.00 37.53 85 ALA A O 1
ATOM 674 N N . ALA A 1 86 ? -41.649 6.295 96.358 1.00 36.25 86 ALA A N 1
ATOM 675 C CA . ALA A 1 86 ? -42.257 5.002 96.708 1.00 36.25 86 ALA A CA 1
ATOM 676 C C . ALA A 1 86 ? -42.531 4.119 95.468 1.00 36.25 86 ALA A C 1
ATOM 678 O O . ALA A 1 86 ? -42.575 4.611 94.342 1.00 36.25 86 ALA A O 1
ATOM 679 N N . ALA A 1 87 ? -42.762 2.818 95.676 1.00 40.03 87 ALA A N 1
ATOM 680 C CA . ALA A 1 87 ? -43.167 1.888 94.621 1.00 40.03 87 ALA A CA 1
ATOM 681 C C . ALA A 1 87 ? -44.692 1.684 94.608 1.00 40.03 87 ALA A C 1
ATOM 683 O O . ALA A 1 87 ? -45.282 1.336 95.627 1.00 40.03 87 ALA A O 1
ATOM 684 N N . THR A 1 88 ? -45.315 1.828 93.439 1.00 40.91 88 THR A N 1
ATOM 685 C CA . THR A 1 88 ? -46.659 1.304 93.144 1.00 40.91 88 THR A CA 1
ATOM 686 C C . THR A 1 88 ? -46.620 0.592 91.797 1.00 40.91 88 THR A C 1
ATOM 688 O O . THR A 1 88 ? -46.055 1.099 90.829 1.00 40.91 88 THR A O 1
ATOM 691 N N . ALA A 1 89 ? -47.168 -0.621 91.743 1.00 37.41 89 ALA A N 1
ATOM 692 C CA . ALA A 1 89 ? -47.173 -1.427 90.531 1.00 37.41 89 ALA A CA 1
ATOM 693 C C . ALA A 1 89 ? -48.363 -1.060 89.634 1.00 37.41 89 ALA A C 1
ATOM 695 O O . ALA A 1 89 ? -49.495 -0.953 90.101 1.00 37.41 89 ALA A O 1
ATOM 696 N N . CYS A 1 90 ? -48.115 -0.948 88.331 1.00 32.28 90 CYS A N 1
ATOM 697 C CA . CYS A 1 90 ? -49.141 -1.029 87.295 1.00 32.28 90 CYS A CA 1
ATOM 698 C C . CYS A 1 90 ? -48.669 -2.031 86.242 1.00 32.28 90 CYS A C 1
ATOM 700 O O . CYS A 1 90 ? -47.718 -1.777 85.505 1.00 32.28 90 CYS A O 1
ATOM 702 N N . SER A 1 91 ? -49.310 -3.196 86.213 1.00 41.22 91 SER A N 1
ATOM 703 C CA . SER A 1 91 ? -49.015 -4.260 85.256 1.00 41.22 91 SER A CA 1
ATOM 704 C C . SER A 1 91 ? -49.577 -3.945 83.869 1.00 41.22 91 SER A C 1
ATOM 706 O O . SER A 1 91 ? -50.635 -3.336 83.743 1.00 41.22 91 SER A O 1
ATOM 708 N N . GLY A 1 92 ? -48.927 -4.479 82.834 1.00 44.53 92 GLY A N 1
ATOM 709 C CA . GLY A 1 92 ? -49.631 -4.935 81.634 1.00 44.53 92 GLY A CA 1
ATOM 710 C C . GLY A 1 92 ? -50.282 -3.872 80.747 1.00 44.53 92 GLY A C 1
ATOM 711 O O . GLY A 1 92 ? -51.496 -3.873 80.559 1.00 44.53 92 GLY A O 1
ATOM 712 N N . LYS A 1 93 ? -49.458 -3.089 80.049 1.00 38.09 93 LYS A N 1
ATOM 713 C CA . LYS A 1 93 ? -49.647 -2.924 78.600 1.00 38.09 93 LYS A CA 1
ATOM 714 C C . LYS A 1 93 ? -48.320 -3.216 77.921 1.00 38.09 93 LYS A C 1
ATOM 716 O O . LYS A 1 93 ? -47.291 -2.732 78.390 1.00 38.09 93 LYS A O 1
ATOM 721 N N . ASP A 1 94 ? -48.345 -3.992 76.841 1.00 43.50 94 ASP A N 1
ATOM 722 C CA . ASP A 1 94 ? -47.155 -4.214 76.026 1.00 43.50 94 ASP A CA 1
ATOM 723 C C . ASP A 1 94 ? -46.673 -2.882 75.457 1.00 43.50 94 ASP A C 1
ATOM 725 O O . ASP A 1 94 ? -47.253 -2.323 74.522 1.00 43.50 94 ASP A O 1
ATOM 729 N N . ALA A 1 95 ? -45.574 -2.377 76.013 1.00 43.16 95 ALA A N 1
ATOM 730 C CA . ALA A 1 95 ? -44.743 -1.413 75.324 1.00 43.16 95 ALA A CA 1
ATOM 731 C C . ALA A 1 95 ? -44.092 -2.159 74.155 1.00 43.16 95 ALA A C 1
ATOM 733 O O . ALA A 1 95 ? -43.012 -2.730 74.307 1.00 43.16 95 ALA A O 1
ATOM 734 N N . THR A 1 96 ? -44.782 -2.195 73.008 1.00 45.34 96 THR A N 1
ATOM 735 C CA . THR A 1 96 ? -44.303 -2.797 71.757 1.00 45.34 96 THR A CA 1
ATOM 736 C C . THR A 1 96 ? -42.863 -2.353 71.524 1.00 45.34 96 THR A C 1
ATOM 738 O O . THR A 1 96 ? -42.641 -1.179 71.214 1.00 45.34 96 THR A O 1
ATOM 741 N N . LYS A 1 97 ? -41.895 -3.261 71.749 1.00 55.50 97 LYS A N 1
ATOM 742 C CA . LYS A 1 97 ? -40.454 -2.954 71.754 1.00 55.50 97 LYS A CA 1
ATOM 743 C C . LYS A 1 97 ? -40.146 -2.149 70.501 1.00 55.50 97 LYS A C 1
ATOM 745 O O . LYS A 1 97 ? -40.254 -2.696 69.408 1.00 55.50 97 LYS A O 1
ATOM 750 N N . VAL A 1 98 ? -39.797 -0.868 70.648 1.00 63.06 98 VAL A N 1
ATOM 751 C CA . VAL A 1 98 ? -39.644 0.021 69.490 1.00 63.06 98 VAL A CA 1
ATOM 752 C C . VAL A 1 98 ? -38.514 -0.520 68.620 1.00 63.06 98 VAL A C 1
ATOM 754 O O . VAL A 1 98 ? -37.344 -0.508 69.003 1.00 63.06 98 VAL A O 1
ATOM 757 N N . VAL A 1 99 ? -38.896 -1.059 67.464 1.00 73.44 99 VAL A N 1
ATOM 758 C CA . VAL A 1 99 ? -38.011 -1.751 66.530 1.00 73.44 99 VAL A CA 1
ATOM 759 C C . VAL A 1 99 ? -37.207 -0.700 65.766 1.00 73.44 99 VAL A C 1
ATOM 761 O O . VAL A 1 99 ? -37.595 -0.266 64.686 1.00 73.44 99 VAL A O 1
ATOM 764 N N . VAL A 1 100 ? -36.103 -0.239 66.362 1.00 89.31 100 VAL A N 1
ATOM 765 C CA . VAL A 1 100 ? -35.198 0.745 65.751 1.00 89.31 100 VAL A CA 1
ATOM 766 C C . VAL A 1 100 ? -34.156 0.027 64.882 1.00 89.31 100 VAL A C 1
ATOM 768 O O . VAL A 1 100 ? -33.356 -0.748 65.415 1.00 89.31 100 VAL A O 1
ATOM 771 N N . PRO A 1 101 ? -34.105 0.293 63.563 1.00 94.81 101 PRO A N 1
ATOM 772 C CA . PRO A 1 101 ? -33.033 -0.195 62.703 1.00 94.81 101 PRO A CA 1
ATOM 773 C C . PRO A 1 101 ? -31.685 0.403 63.114 1.00 94.81 101 PRO A C 1
ATOM 775 O O . PRO A 1 101 ? -31.529 1.624 63.151 1.00 94.81 101 PRO A O 1
ATOM 778 N N . ALA A 1 102 ? -30.703 -0.458 63.382 1.00 95.62 102 ALA A N 1
ATOM 779 C CA . ALA A 1 102 ? -29.336 -0.052 63.706 1.00 95.62 102 ALA A CA 1
ATOM 780 C C . ALA A 1 102 ? -28.357 -0.332 62.557 1.00 95.62 102 ALA A C 1
ATOM 782 O O . ALA A 1 102 ? -27.407 0.422 62.357 1.00 95.62 102 ALA A O 1
ATOM 783 N N . SER A 1 103 ? -28.587 -1.397 61.782 1.00 96.56 103 SER A N 1
ATOM 784 C CA . SER A 1 103 ? -27.745 -1.754 60.636 1.00 96.56 103 SER A CA 1
ATOM 785 C C . SER A 1 103 ? -28.541 -2.369 59.487 1.00 96.56 103 SER A C 1
ATOM 787 O O . SER A 1 103 ? -29.607 -2.956 59.683 1.00 96.56 103 SER A O 1
ATOM 789 N N . ILE A 1 104 ? -27.995 -2.234 58.278 1.00 97.75 104 ILE A N 1
ATOM 790 C CA . ILE A 1 104 ? -28.470 -2.876 57.052 1.00 97.75 104 ILE A CA 1
ATOM 791 C C . ILE A 1 104 ? -27.279 -3.649 56.477 1.00 97.75 104 ILE A C 1
ATOM 793 O O . ILE A 1 104 ? -26.187 -3.100 56.342 1.00 97.75 104 ILE A O 1
ATOM 797 N N . THR A 1 105 ? -27.473 -4.928 56.173 1.00 96.19 105 THR A N 1
ATOM 798 C CA . THR A 1 105 ? -26.414 -5.861 55.756 1.00 96.19 105 THR A CA 1
ATOM 799 C C . THR A 1 105 ? -26.779 -6.558 54.449 1.00 96.19 105 THR A C 1
ATOM 801 O O . THR A 1 105 ? -27.962 -6.744 54.161 1.00 96.19 105 THR A O 1
ATOM 804 N N . LEU A 1 106 ? -25.774 -6.919 53.645 1.00 96.19 106 LEU A N 1
ATOM 805 C CA . LEU A 1 106 ? -25.963 -7.715 52.428 1.00 96.19 106 LEU A CA 1
ATOM 806 C C . LEU A 1 106 ? -26.525 -9.097 52.795 1.00 96.19 106 LEU A C 1
ATOM 808 O O . LEU A 1 106 ? -26.035 -9.726 53.732 1.00 96.19 106 LEU A O 1
ATOM 812 N N . GLY A 1 107 ? -27.533 -9.557 52.053 1.00 92.88 107 GLY A N 1
ATOM 813 C CA . GLY A 1 107 ? -27.959 -10.956 52.054 1.00 92.88 107 GLY A CA 1
ATOM 814 C C . GLY A 1 107 ? -27.096 -11.815 51.123 1.00 92.88 107 GLY A C 1
ATOM 815 O O . GLY A 1 107 ? -26.239 -11.305 50.393 1.00 92.88 107 GLY A O 1
ATOM 816 N N . ALA A 1 108 ? -27.333 -13.124 51.138 1.00 89.94 108 ALA A N 1
ATOM 817 C CA . ALA A 1 108 ? -26.518 -14.137 50.468 1.00 89.94 108 ALA A CA 1
ATOM 818 C C . ALA A 1 108 ? -26.395 -13.952 48.943 1.00 89.94 108 ALA A C 1
ATOM 820 O O . ALA A 1 108 ? -25.424 -14.412 48.348 1.00 89.94 108 ALA A O 1
ATOM 821 N N . THR A 1 109 ? -27.348 -13.265 48.307 1.00 88.12 109 THR A N 1
ATOM 822 C CA . THR A 1 109 ? -27.396 -13.078 46.844 1.00 88.12 109 THR A CA 1
ATOM 823 C C . THR A 1 109 ? -26.757 -11.773 46.349 1.00 88.12 109 THR A C 1
ATOM 825 O O . THR A 1 109 ? -26.856 -11.463 45.166 1.00 88.12 109 THR A O 1
ATOM 828 N N . SER A 1 110 ? -26.103 -10.993 47.220 1.00 92.81 110 SER A N 1
ATOM 829 C CA . SER A 1 110 ? -25.784 -9.573 46.958 1.00 92.81 110 SER A CA 1
ATOM 830 C C . SER A 1 110 ? -24.302 -9.231 46.777 1.00 92.81 110 SER A C 1
ATOM 832 O O . SER A 1 110 ? -23.916 -8.067 46.904 1.00 92.81 110 SER A O 1
ATOM 834 N N . SER A 1 111 ? -23.456 -10.216 46.478 1.00 90.69 111 SER A N 1
ATOM 835 C CA . SER A 1 111 ? -22.030 -10.033 46.182 1.00 90.69 111 SER A CA 1
ATOM 836 C C . SER A 1 111 ? -21.699 -10.475 44.750 1.00 90.69 111 SER A C 1
ATOM 838 O O . SER A 1 111 ? -22.372 -11.328 44.181 1.00 90.69 111 SER A O 1
ATOM 840 N N . GLY A 1 112 ? -20.683 -9.860 44.130 1.00 91.25 112 GLY A N 1
ATOM 841 C CA . GLY A 1 112 ? -20.217 -10.245 42.785 1.00 91.25 112 GLY A CA 1
ATOM 842 C C . GLY A 1 112 ? -21.226 -10.047 41.640 1.00 91.25 112 GLY A C 1
ATOM 843 O O . GLY A 1 112 ? -21.058 -10.641 40.579 1.00 91.25 112 GLY A O 1
ATOM 844 N N . LEU A 1 113 ? -22.271 -9.238 41.843 1.00 96.56 113 LEU A N 1
ATOM 845 C CA . LEU A 1 113 ? -23.389 -9.078 40.908 1.00 96.56 113 LEU A CA 1
ATOM 846 C C . LEU A 1 113 ? -22.948 -8.592 39.519 1.00 96.56 113 LEU A C 1
ATOM 848 O O . LEU A 1 113 ? -22.319 -7.539 39.382 1.00 96.56 113 LEU A O 1
ATOM 852 N N . THR A 1 114 ? -23.368 -9.315 38.480 1.00 96.44 114 THR A N 1
ATOM 853 C CA . THR A 1 114 ? -23.180 -8.941 37.071 1.00 96.44 114 THR A CA 1
ATOM 854 C C . THR A 1 114 ? -24.433 -9.248 36.251 1.00 96.44 114 THR A C 1
ATOM 856 O O . THR A 1 114 ? -25.180 -10.173 36.568 1.00 96.44 114 THR A O 1
ATOM 859 N N . ALA A 1 115 ? -24.666 -8.462 35.200 1.00 96.94 115 ALA A N 1
ATOM 860 C CA . ALA A 1 115 ? -25.587 -8.769 34.102 1.00 96.94 115 ALA A CA 1
ATOM 861 C C . ALA A 1 115 ? -25.244 -7.891 32.892 1.00 96.94 115 ALA A C 1
ATOM 863 O O . ALA A 1 115 ? -24.533 -6.894 33.029 1.00 96.94 115 ALA A O 1
ATOM 864 N N . THR A 1 116 ? -25.777 -8.219 31.716 1.00 97.44 116 THR A N 1
ATOM 865 C CA . THR A 1 116 ? -25.617 -7.380 30.523 1.00 97.44 116 THR A CA 1
ATOM 866 C C . THR A 1 116 ? -26.347 -6.042 30.686 1.00 97.44 116 THR A C 1
ATOM 868 O O . THR A 1 116 ? -27.446 -5.974 31.244 1.00 97.44 116 THR A O 1
ATOM 871 N N . VAL A 1 117 ? -25.756 -4.963 30.177 1.00 97.62 117 VAL A N 1
ATOM 872 C CA . VAL A 1 117 ? -26.370 -3.629 30.101 1.00 97.62 117 VAL A CA 1
ATOM 873 C C . VAL A 1 117 ? -27.778 -3.664 29.498 1.00 97.62 117 VAL A C 1
ATOM 875 O O . VAL A 1 117 ? -28.055 -4.370 28.528 1.00 97.62 117 VAL A O 1
ATOM 878 N N . GLY A 1 118 ? -28.698 -2.903 30.088 1.00 96.00 118 GLY A N 1
ATOM 879 C CA . GLY A 1 118 ? -30.100 -2.882 29.672 1.00 96.00 118 GLY A CA 1
ATOM 880 C C . GLY A 1 118 ? -30.886 -4.171 29.965 1.00 96.00 118 GLY A C 1
ATOM 881 O O . GLY A 1 118 ? -32.018 -4.287 29.491 1.00 96.00 118 GLY A O 1
ATOM 882 N N . THR A 1 119 ? -30.347 -5.119 30.743 1.00 97.12 119 THR A N 1
ATOM 883 C CA . THR A 1 119 ? -31.040 -6.350 31.185 1.00 97.12 119 THR A CA 1
ATOM 884 C C . THR A 1 119 ? -31.237 -6.389 32.707 1.00 97.12 119 THR A C 1
ATOM 886 O O . THR A 1 119 ? -30.730 -5.530 33.432 1.00 97.12 119 THR A O 1
ATOM 889 N N . ALA A 1 120 ? -32.034 -7.342 33.200 1.00 97.00 120 ALA A N 1
ATOM 890 C CA . ALA A 1 120 ? -32.223 -7.570 34.633 1.00 97.00 120 ALA A CA 1
ATOM 891 C C . ALA A 1 120 ? -31.154 -8.512 35.204 1.00 97.00 120 ALA A C 1
ATOM 893 O O . ALA A 1 120 ? -30.687 -9.413 34.509 1.00 97.00 120 ALA A O 1
ATOM 894 N N . LEU A 1 121 ? -30.806 -8.335 36.483 1.00 96.88 121 LEU A N 1
ATOM 895 C CA . LEU A 1 121 ? -30.045 -9.346 37.220 1.00 96.88 121 LEU A CA 1
ATOM 896 C C . LEU A 1 121 ? -30.844 -10.659 37.255 1.00 96.88 121 LEU A C 1
ATOM 898 O O . LEU A 1 121 ? -32.014 -10.656 37.637 1.00 96.88 121 LEU A O 1
ATOM 902 N N . GLY A 1 122 ? -30.209 -11.778 36.886 1.00 92.75 122 GLY A N 1
ATOM 903 C CA . GLY A 1 122 ? -30.856 -13.100 36.862 1.00 92.75 122 GLY A CA 1
ATOM 904 C C . GLY A 1 122 ? -31.310 -13.597 38.242 1.00 92.75 122 GLY A C 1
ATOM 905 O O . GLY A 1 122 ? -32.271 -14.354 38.335 1.00 92.75 122 GLY A O 1
ATOM 906 N N . THR A 1 123 ? -30.671 -13.101 39.305 1.00 93.62 123 THR A N 1
ATOM 907 C CA . THR A 1 123 ? -31.097 -13.264 40.700 1.00 93.62 123 THR A CA 1
ATOM 908 C C . THR A 1 123 ? -31.252 -11.880 41.320 1.00 93.62 123 THR A C 1
ATOM 910 O O . THR A 1 123 ? -30.335 -11.061 41.251 1.00 93.62 123 THR A O 1
ATOM 913 N N . ALA A 1 124 ? -32.406 -11.606 41.928 1.00 95.44 124 ALA A N 1
ATOM 914 C CA . ALA A 1 124 ? -32.666 -10.341 42.607 1.00 95.44 124 ALA A CA 1
ATOM 915 C C . ALA A 1 124 ? -31.907 -10.279 43.949 1.00 95.44 124 ALA A C 1
ATOM 917 O O . ALA A 1 124 ? -32.165 -11.132 44.802 1.00 95.44 124 ALA A O 1
ATOM 918 N N . PRO A 1 125 ? -31.022 -9.287 44.175 1.00 97.19 125 PRO A N 1
ATOM 919 C CA . PRO A 1 125 ? -30.227 -9.228 45.395 1.00 97.19 125 PRO A CA 1
ATOM 920 C C . PRO A 1 125 ? -31.077 -8.985 46.648 1.00 97.19 125 PRO A C 1
ATOM 922 O O . PRO A 1 125 ? -32.158 -8.391 46.604 1.00 97.19 125 PRO A O 1
ATOM 925 N N . THR A 1 126 ? -30.558 -9.432 47.786 1.00 97.69 126 THR A N 1
ATOM 926 C CA . THR A 1 126 ? -31.201 -9.407 49.101 1.00 97.69 126 THR A CA 1
ATOM 927 C C . THR A 1 126 ? -30.448 -8.569 50.140 1.00 97.69 126 THR A C 1
ATOM 929 O O . THR A 1 126 ? -29.237 -8.340 50.057 1.00 97.69 126 THR A O 1
ATOM 932 N N . PHE A 1 127 ? -31.160 -8.111 51.166 1.00 97.75 127 PHE A N 1
ATOM 933 C CA . PHE A 1 127 ? -30.587 -7.422 52.323 1.00 97.75 127 PHE A CA 1
ATOM 934 C C . PHE A 1 127 ? -31.301 -7.813 53.622 1.00 97.75 127 PHE A C 1
ATOM 936 O O . PHE A 1 127 ? -32.443 -8.273 53.610 1.00 97.75 127 PHE A O 1
ATOM 943 N N . ILE A 1 128 ? -30.624 -7.616 54.754 1.00 97.31 128 ILE A N 1
ATOM 944 C CA . ILE A 1 128 ? -31.139 -7.899 56.099 1.00 97.31 128 ILE A CA 1
ATOM 945 C C . ILE A 1 128 ? -30.974 -6.645 56.961 1.00 97.31 128 ILE A C 1
ATOM 947 O O . ILE A 1 128 ? -29.862 -6.127 57.097 1.00 97.31 128 ILE A O 1
ATOM 951 N N . VAL A 1 129 ? -32.066 -6.177 57.569 1.00 97.00 129 VAL A N 1
ATOM 952 C CA . VAL A 1 129 ? -32.066 -5.085 58.557 1.00 97.00 129 VAL A CA 1
ATOM 953 C C . VAL A 1 129 ? -32.041 -5.679 59.967 1.00 97.00 129 VAL A C 1
ATOM 955 O O . VAL A 1 129 ? -32.751 -6.650 60.237 1.00 97.00 129 VAL A O 1
ATOM 958 N N . LYS A 1 130 ? -31.222 -5.110 60.860 1.00 95.44 130 LYS A N 1
ATOM 959 C CA . LYS A 1 130 ? -31.022 -5.603 62.234 1.00 95.44 130 LYS A CA 1
ATOM 960 C C . LYS A 1 130 ? -31.097 -4.489 63.282 1.00 95.44 130 LYS A C 1
ATOM 962 O O . LYS A 1 130 ? -30.739 -3.342 62.989 1.00 95.44 130 LYS A O 1
ATOM 967 N N . ASP A 1 131 ? -31.530 -4.824 64.501 1.00 94.38 131 ASP A N 1
ATOM 968 C CA . ASP A 1 131 ? -31.432 -3.916 65.656 1.00 94.38 131 ASP A CA 1
ATOM 969 C C . ASP A 1 131 ? -30.011 -3.900 66.246 1.00 94.38 131 ASP A C 1
ATOM 971 O O . ASP A 1 131 ? -29.099 -4.576 65.764 1.00 94.38 131 ASP A O 1
ATOM 975 N N . ALA A 1 132 ? -29.809 -3.100 67.296 1.00 92.81 132 ALA A N 1
ATOM 976 C CA . ALA A 1 132 ? -28.519 -2.966 67.971 1.00 92.81 132 ALA A CA 1
ATOM 977 C C . ALA A 1 132 ? -28.063 -4.240 68.718 1.00 92.81 132 ALA A C 1
ATOM 979 O O . ALA A 1 132 ? -26.896 -4.329 69.089 1.00 92.81 132 ALA A O 1
ATOM 980 N N . ALA A 1 133 ? -28.951 -5.222 68.923 1.00 92.19 133 ALA A N 1
ATOM 981 C CA . ALA A 1 133 ? -28.619 -6.541 69.462 1.00 92.19 133 ALA A CA 1
ATOM 982 C C . ALA A 1 133 ? -28.355 -7.584 68.353 1.00 92.19 133 ALA A C 1
ATOM 984 O O . ALA A 1 133 ? -28.066 -8.741 68.648 1.00 92.19 133 ALA A O 1
ATOM 985 N N . GLY A 1 134 ? -28.448 -7.190 67.077 1.00 90.81 134 GLY A N 1
ATOM 986 C CA . GLY A 1 134 ? -28.240 -8.063 65.921 1.00 90.81 134 GLY A CA 1
ATOM 987 C C . GLY A 1 134 ? -29.462 -8.896 65.518 1.00 90.81 134 GLY A C 1
ATOM 988 O O . GLY A 1 134 ? -29.349 -9.699 64.588 1.00 90.81 134 GLY A O 1
ATOM 989 N N . ALA A 1 135 ? -30.621 -8.708 66.160 1.00 92.88 135 ALA A N 1
ATOM 990 C CA . ALA A 1 135 ? -31.847 -9.419 65.808 1.00 92.88 135 ALA A CA 1
ATOM 991 C C . ALA A 1 135 ? -32.384 -8.938 64.450 1.00 92.88 135 ALA A C 1
ATOM 993 O O . ALA A 1 135 ? -32.377 -7.739 64.170 1.00 92.88 135 ALA A O 1
ATOM 994 N N . VAL A 1 136 ? -32.849 -9.867 63.608 1.00 95.06 136 VAL A N 1
ATOM 995 C CA . VAL A 1 136 ? -33.419 -9.563 62.282 1.00 95.06 136 VAL A CA 1
ATOM 996 C C . VAL A 1 136 ? -34.801 -8.932 62.429 1.00 95.06 136 VAL A C 1
ATOM 998 O O . VAL A 1 136 ? -35.620 -9.411 63.213 1.00 95.06 136 VAL A O 1
ATOM 1001 N N . LEU A 1 137 ? -35.060 -7.854 61.684 1.00 94.56 137 LEU A N 1
ATOM 1002 C CA . LEU A 1 137 ? -36.265 -7.039 61.843 1.00 94.56 137 LEU A CA 1
ATOM 1003 C C . LEU A 1 137 ? -37.212 -7.194 60.651 1.00 94.56 137 LEU A C 1
ATOM 1005 O O . LEU A 1 137 ? -36.850 -6.863 59.523 1.00 94.56 137 LEU A O 1
ATOM 1009 N N . SER A 1 138 ? -38.441 -7.632 60.926 1.00 94.81 138 SER A N 1
ATOM 1010 C CA . SER A 1 138 ? -39.541 -7.759 59.960 1.00 94.81 138 SER A CA 1
ATOM 1011 C C . SER A 1 138 ? -40.470 -6.543 60.011 1.00 94.81 138 SER A C 1
ATOM 1013 O O . SER A 1 138 ? -40.623 -5.930 61.066 1.00 94.81 138 SER A O 1
ATOM 1015 N N . GLY A 1 139 ? -41.127 -6.211 58.897 1.00 94.44 139 GLY A N 1
ATOM 1016 C CA . GLY A 1 139 ? -42.123 -5.133 58.820 1.00 94.44 139 GLY A CA 1
ATOM 1017 C C . GLY A 1 139 ? -41.560 -3.709 58.931 1.00 94.44 139 GLY A C 1
ATOM 1018 O O . GLY A 1 139 ? -42.329 -2.751 58.949 1.00 94.44 139 GLY A O 1
ATOM 1019 N N . VAL A 1 140 ? -40.235 -3.541 58.989 1.00 94.75 140 VAL A N 1
ATOM 1020 C CA . VAL A 1 140 ? -39.580 -2.228 59.080 1.00 94.75 140 VAL A CA 1
ATOM 1021 C C . VAL A 1 140 ? -39.749 -1.479 57.757 1.00 94.75 140 VAL A C 1
ATOM 1023 O O . VAL A 1 140 ? -39.376 -2.043 56.728 1.00 94.75 140 VAL A O 1
ATOM 1026 N N . PRO A 1 141 ? -40.230 -0.219 57.747 1.00 96.44 141 PRO A N 1
ATOM 1027 C CA . PRO A 1 141 ? -40.286 0.593 56.537 1.00 96.44 141 PRO A CA 1
ATOM 1028 C C . PRO A 1 141 ? -38.905 0.805 55.907 1.00 96.44 141 PRO A C 1
ATOM 1030 O O . PRO A 1 141 ? -37.951 1.213 56.577 1.00 96.44 141 PRO A O 1
ATOM 1033 N N . VAL A 1 142 ? -38.814 0.553 54.603 1.00 97.50 142 VAL A N 1
ATOM 1034 C CA . VAL A 1 142 ? -37.582 0.659 53.813 1.00 97.50 142 VAL A CA 1
ATOM 1035 C C . VAL A 1 142 ? -37.800 1.475 52.548 1.00 97.50 142 VAL A C 1
ATOM 1037 O O . VAL A 1 142 ? -38.918 1.687 52.084 1.00 97.50 142 VAL A O 1
ATOM 1040 N N . THR A 1 143 ? -36.706 1.958 51.971 1.00 97.75 143 THR A N 1
ATOM 1041 C CA . THR A 1 143 ? -36.711 2.603 50.656 1.00 97.75 143 THR A CA 1
ATOM 1042 C C . THR A 1 143 ? -35.497 2.135 49.871 1.00 97.75 143 THR A C 1
ATOM 1044 O O . THR A 1 143 ? -34.375 2.195 50.375 1.00 97.75 143 THR A O 1
ATOM 1047 N N . VAL A 1 144 ? -35.731 1.675 48.641 1.00 98.06 144 VAL A N 1
ATOM 1048 C CA . VAL A 1 144 ? -34.706 1.237 47.688 1.00 98.06 144 VAL A CA 1
ATOM 1049 C C . VAL A 1 144 ? -34.718 2.200 46.503 1.00 98.06 144 VAL A C 1
ATOM 1051 O O . VAL A 1 144 ? -35.759 2.401 45.881 1.00 98.06 144 VAL A O 1
ATOM 1054 N N . THR A 1 145 ? -33.577 2.809 46.182 1.00 96.75 145 THR A N 1
ATOM 1055 C CA . THR A 1 145 ? -33.435 3.736 45.045 1.00 96.75 145 THR A CA 1
ATOM 1056 C C . THR A 1 145 ? -32.225 3.384 44.187 1.00 96.75 145 THR A C 1
ATOM 1058 O O . THR A 1 145 ? -31.219 2.898 44.697 1.00 96.75 145 THR A O 1
ATOM 1061 N N . VAL A 1 146 ? -32.300 3.641 42.878 1.00 96.88 146 VAL A N 1
ATOM 1062 C CA . VAL A 1 146 ? -31.129 3.573 41.989 1.00 96.88 146 VAL A CA 1
ATOM 1063 C C . VAL A 1 146 ? -30.261 4.804 42.249 1.00 96.88 146 VAL A C 1
ATOM 1065 O O . VAL A 1 146 ? -30.738 5.930 42.128 1.00 96.88 146 VAL A O 1
ATOM 1068 N N . ALA A 1 147 ? -29.000 4.587 42.619 1.00 95.25 147 ALA A N 1
ATOM 1069 C CA . ALA A 1 147 ? -28.048 5.640 42.972 1.00 95.25 147 ALA A CA 1
ATOM 1070 C C . ALA A 1 147 ? -27.013 5.915 41.864 1.00 95.25 147 ALA A C 1
ATOM 1072 O O . ALA A 1 147 ? -26.538 7.043 41.741 1.00 95.25 147 ALA A O 1
ATOM 1073 N N . SER A 1 148 ? -26.692 4.927 41.019 1.00 94.56 148 SER A N 1
ATOM 1074 C CA . SER A 1 148 ? -25.848 5.109 39.827 1.00 94.56 148 SER A CA 1
ATOM 1075 C C . SER A 1 148 ? -26.189 4.118 38.711 1.00 94.56 148 SER A C 1
ATOM 1077 O O . SER A 1 148 ? -26.840 3.097 38.936 1.00 94.56 148 SER A O 1
ATOM 1079 N N . GLY A 1 149 ? -25.712 4.412 37.498 1.00 91.69 149 GLY A N 1
ATOM 1080 C CA . GLY A 1 149 ? -25.817 3.534 36.325 1.00 91.69 149 GLY A CA 1
ATOM 1081 C C . GLY A 1 149 ? -27.070 3.735 35.467 1.00 91.69 149 GLY A C 1
ATOM 1082 O O . GLY A 1 149 ? -27.143 3.170 34.386 1.00 91.69 149 GLY A O 1
ATOM 1083 N N . ALA A 1 150 ? -28.028 4.563 35.907 1.00 91.88 150 ALA A N 1
ATOM 1084 C CA . ALA A 1 150 ? -29.290 4.846 35.201 1.00 91.88 150 ALA A CA 1
ATOM 1085 C C . ALA A 1 150 ? -30.151 3.598 34.887 1.00 91.88 150 ALA A C 1
ATOM 1087 O O . ALA A 1 150 ? -30.926 3.583 33.931 1.00 91.88 150 ALA A O 1
ATOM 1088 N N . GLY A 1 151 ? -30.023 2.551 35.710 1.00 94.00 151 GLY A N 1
ATOM 1089 C CA . GLY A 1 151 ? -30.935 1.408 35.718 1.00 94.00 151 GLY A CA 1
ATOM 1090 C C . GLY A 1 151 ? -32.321 1.740 36.290 1.00 94.00 151 GLY A C 1
ATOM 1091 O O . GLY A 1 151 ? -32.615 2.877 36.658 1.00 94.00 151 GLY A O 1
ATOM 1092 N N . THR A 1 152 ? -33.175 0.724 36.405 1.00 96.38 152 THR A N 1
ATOM 1093 C CA . THR A 1 152 ? -34.530 0.829 36.979 1.00 96.38 152 THR A CA 1
ATOM 1094 C C . THR A 1 152 ? -34.799 -0.311 37.960 1.00 96.38 152 THR A C 1
ATOM 1096 O O . THR A 1 152 ? -34.254 -1.404 37.819 1.00 96.38 152 THR A O 1
ATOM 1099 N N . ILE A 1 153 ? -35.631 -0.057 38.970 1.00 96.94 153 ILE A N 1
ATOM 1100 C CA . ILE A 1 153 ? -36.045 -1.041 39.977 1.00 96.94 153 ILE A CA 1
ATOM 1101 C C . ILE A 1 153 ? -37.567 -1.195 39.918 1.00 96.94 153 ILE A C 1
ATOM 1103 O O . ILE A 1 153 ? -38.286 -0.200 39.828 1.00 96.94 153 ILE A O 1
ATOM 1107 N N . THR A 1 154 ? -38.066 -2.430 39.928 1.00 96.62 154 THR A N 1
ATOM 1108 C CA . THR A 1 154 ? -39.508 -2.731 39.875 1.00 96.62 154 THR A CA 1
ATOM 1109 C C . THR A 1 154 ? -39.869 -3.783 40.920 1.00 96.62 154 THR A C 1
ATOM 1111 O O . THR A 1 154 ? -39.069 -4.670 41.209 1.00 96.62 154 THR A O 1
ATOM 1114 N N . GLY A 1 155 ? -41.045 -3.659 41.544 1.00 95.75 155 GLY A N 1
ATOM 1115 C CA . GLY A 1 155 ? -41.406 -4.495 42.698 1.00 95.75 155 GLY A CA 1
ATOM 1116 C C . GLY A 1 155 ? -40.530 -4.250 43.935 1.00 95.75 155 GLY A C 1
ATOM 1117 O O . GLY A 1 155 ? -40.291 -5.178 44.701 1.00 95.75 155 GLY A O 1
ATOM 1118 N N . ALA A 1 156 ? -40.016 -3.027 44.111 1.00 97.00 156 ALA A N 1
ATOM 1119 C CA . ALA A 1 156 ? -39.191 -2.674 45.262 1.00 97.00 156 ALA A CA 1
ATOM 1120 C C . ALA A 1 156 ? -39.979 -2.800 46.584 1.00 97.00 156 ALA A C 1
ATOM 1122 O O . ALA A 1 156 ? -41.126 -2.346 46.644 1.00 97.00 156 ALA A O 1
ATOM 1123 N N . PRO A 1 157 ? -39.388 -3.370 47.651 1.00 97.25 157 PRO A N 1
ATOM 1124 C CA . PRO A 1 157 ? -40.061 -3.519 48.935 1.00 97.25 157 PRO A CA 1
ATOM 1125 C C . PRO A 1 157 ? -40.282 -2.160 49.606 1.00 97.25 157 PRO A C 1
ATOM 1127 O O . PRO A 1 157 ? -39.404 -1.296 49.603 1.00 97.25 157 PRO A O 1
ATOM 1130 N N . THR A 1 158 ? -41.437 -2.004 50.253 1.00 97.38 158 THR A N 1
ATOM 1131 C CA . THR A 1 158 ? -41.727 -0.892 51.176 1.00 97.38 158 THR A CA 1
ATOM 1132 C C . THR A 1 158 ? -41.502 -1.273 52.640 1.00 97.38 158 THR A C 1
ATOM 1134 O O . THR A 1 158 ? -41.343 -0.390 53.479 1.00 97.38 158 THR A O 1
ATOM 1137 N N . THR A 1 159 ? -41.457 -2.573 52.957 1.00 96.12 159 THR A N 1
ATOM 1138 C CA . THR A 1 159 ? -41.173 -3.115 54.297 1.00 96.12 159 THR A CA 1
ATOM 1139 C C . THR A 1 159 ? -40.257 -4.341 54.227 1.00 96.12 159 THR A C 1
ATOM 1141 O O . THR A 1 159 ? -40.177 -4.998 53.189 1.00 96.12 159 THR A O 1
ATOM 1144 N N . THR A 1 160 ? -39.544 -4.650 55.314 1.00 96.38 160 THR A N 1
ATOM 1145 C CA . THR A 1 160 ? -38.705 -5.857 55.406 1.00 96.38 160 THR A 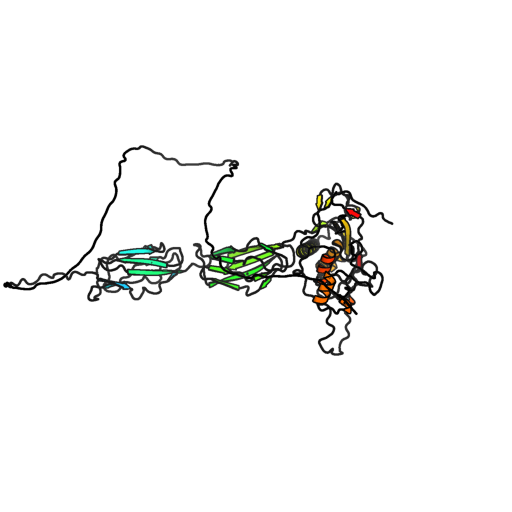CA 1
ATOM 1146 C C . THR A 1 160 ? -39.507 -7.145 55.588 1.00 96.38 160 THR A C 1
ATOM 1148 O O . THR A 1 160 ? -40.537 -7.173 56.265 1.00 96.38 160 THR A O 1
ATOM 1151 N N . ALA A 1 161 ? -38.981 -8.236 55.035 1.00 94.38 161 ALA A N 1
ATOM 1152 C CA . ALA A 1 161 ? -39.437 -9.597 55.301 1.00 94.38 161 ALA A CA 1
ATOM 1153 C C . ALA A 1 161 ? -38.932 -10.114 56.665 1.00 94.38 161 ALA A C 1
ATOM 1155 O O . ALA A 1 161 ? -38.079 -9.501 57.306 1.00 94.38 161 ALA A O 1
ATOM 1156 N N . SER A 1 162 ? -39.385 -11.302 57.075 1.00 89.25 162 SER A N 1
ATOM 1157 C CA . SER A 1 162 ? -38.961 -11.994 58.306 1.00 89.25 162 SER A CA 1
ATOM 1158 C C . SER A 1 162 ? -37.543 -12.593 58.255 1.00 89.25 162 SER A C 1
ATOM 1160 O O . SER A 1 162 ? -37.205 -13.466 59.050 1.00 89.25 162 SER A O 1
ATOM 1162 N N . GLY A 1 163 ? -36.722 -12.167 57.296 1.00 91.62 163 GLY A N 1
ATOM 1163 C CA . GLY A 1 163 ? -35.427 -12.748 56.958 1.00 91.62 163 GLY A CA 1
ATOM 1164 C C . GLY A 1 163 ? -34.724 -11.893 55.906 1.00 91.62 163 GLY A C 1
ATOM 1165 O O . GLY A 1 163 ? -34.674 -10.668 56.020 1.00 91.62 163 GLY A O 1
ATOM 1166 N N . GLU A 1 164 ? -34.208 -12.525 54.854 1.00 96.25 164 GLU A N 1
ATOM 1167 C CA . GLU A 1 164 ? -33.705 -11.795 53.690 1.00 96.25 164 GLU A CA 1
ATOM 1168 C C . GLU A 1 164 ? -34.841 -11.092 52.934 1.00 96.25 164 GLU A C 1
ATOM 1170 O O . GLU A 1 164 ? -35.834 -11.703 52.547 1.00 96.25 164 GLU A O 1
ATOM 1175 N N . THR A 1 165 ? -34.683 -9.788 52.712 1.00 97.69 165 THR A N 1
ATOM 1176 C CA . THR A 1 165 ? -35.607 -8.960 51.930 1.00 97.69 165 THR A CA 1
ATOM 1177 C C . THR A 1 165 ? -35.017 -8.756 50.537 1.00 97.69 165 THR A C 1
ATOM 1179 O O . THR A 1 165 ? -33.928 -8.198 50.414 1.00 97.69 165 THR A O 1
ATOM 1182 N N . SER A 1 166 ? -35.701 -9.206 49.483 1.00 97.06 166 SER A N 1
ATOM 1183 C CA . SER A 1 166 ? -35.279 -8.946 48.097 1.00 97.06 166 SER A CA 1
ATOM 1184 C C . SER A 1 166 ? -35.522 -7.485 47.713 1.00 97.06 166 SER A C 1
ATOM 1186 O O . SER A 1 166 ? -36.524 -6.901 48.120 1.00 97.06 166 SER A O 1
ATOM 1188 N N . VAL A 1 167 ? -34.643 -6.892 46.899 1.00 96.88 167 VAL A N 1
ATOM 1189 C CA . VAL A 1 167 ? -34.828 -5.526 46.370 1.00 96.88 167 VAL A CA 1
ATOM 1190 C C . VAL A 1 167 ? -35.901 -5.418 45.278 1.00 96.88 167 VAL A C 1
ATOM 1192 O O . VAL A 1 167 ? -36.220 -4.303 44.870 1.00 96.88 167 VAL A O 1
ATOM 1195 N N . GLY A 1 168 ? -36.435 -6.541 44.788 1.00 96.00 168 GLY A N 1
ATOM 1196 C CA . GLY A 1 168 ? -37.261 -6.599 43.578 1.00 96.00 168 GLY A CA 1
ATOM 1197 C C . GLY A 1 168 ? -36.429 -6.803 42.304 1.00 96.00 168 GLY A C 1
ATOM 1198 O O . GLY A 1 168 ? -35.237 -7.108 42.352 1.00 96.00 168 GLY A O 1
ATOM 1199 N N . VAL A 1 169 ? -37.050 -6.644 41.135 1.00 97.31 169 VAL A N 1
ATOM 1200 C CA . VAL A 1 169 ? -36.390 -6.854 39.838 1.00 97.31 169 VAL A CA 1
ATOM 1201 C C . VAL A 1 169 ? -35.582 -5.609 39.465 1.00 97.31 169 VAL A C 1
ATOM 1203 O O . VAL A 1 169 ? -36.139 -4.587 39.048 1.00 97.31 169 VAL A O 1
ATOM 1206 N N . TRP A 1 170 ? -34.258 -5.701 39.625 1.00 97.56 170 TRP A N 1
ATOM 1207 C CA . TRP A 1 170 ? -33.301 -4.656 39.253 1.00 97.56 170 TRP A CA 1
ATOM 1208 C C . TRP A 1 170 ? -32.820 -4.844 37.811 1.00 97.56 170 TRP A C 1
ATOM 1210 O O . TRP A 1 170 ? -32.140 -5.819 37.486 1.00 97.56 170 TRP A O 1
ATOM 1220 N N . LYS A 1 171 ? -33.155 -3.876 36.955 1.00 97.69 171 LYS A N 1
ATOM 1221 C CA . LYS A 1 171 ? -32.649 -3.731 35.590 1.00 97.69 171 LYS A CA 1
ATOM 1222 C C . LYS A 1 171 ? -31.467 -2.764 35.570 1.00 97.69 171 LYS A C 1
ATOM 1224 O O . LYS A 1 171 ? -31.602 -1.624 36.017 1.00 97.69 171 LYS A O 1
ATOM 1229 N N . LEU A 1 172 ? -30.327 -3.198 35.040 1.00 97.81 172 LEU A N 1
ATOM 1230 C CA . LEU A 1 172 ? -29.143 -2.351 34.874 1.00 97.81 172 LEU A CA 1
ATOM 1231 C C . LEU A 1 172 ? -29.343 -1.373 33.706 1.00 97.81 172 LEU A C 1
ATOM 1233 O O . LEU A 1 172 ? -30.115 -1.642 32.781 1.00 97.81 172 LEU A O 1
ATOM 1237 N N . GLY A 1 173 ? -28.669 -0.224 33.749 1.00 96.81 173 GLY A N 1
ATOM 1238 C CA . GLY A 1 173 ? -28.736 0.763 32.670 1.00 96.81 173 GLY A CA 1
ATOM 1239 C C . GLY A 1 173 ? -27.934 0.357 31.431 1.00 96.81 173 GLY A C 1
ATOM 1240 O O . GLY A 1 173 ? -27.297 -0.696 31.392 1.00 96.81 173 GLY A O 1
ATOM 1241 N N . ASN A 1 174 ? -27.959 1.210 30.406 1.00 96.69 174 ASN A N 1
ATOM 1242 C CA . ASN A 1 174 ? -27.359 0.915 29.099 1.00 96.69 174 ASN A CA 1
ATOM 1243 C C . ASN A 1 174 ? -25.838 1.178 29.028 1.00 96.69 174 ASN A C 1
ATOM 1245 O O . ASN A 1 174 ? -25.242 0.936 27.983 1.00 96.69 174 ASN A O 1
ATOM 1249 N N . ILE A 1 175 ? -25.214 1.681 30.101 1.00 95.19 175 ILE A N 1
ATOM 1250 C CA . ILE A 1 175 ? -23.776 1.996 30.161 1.00 95.19 175 ILE A CA 1
ATOM 1251 C C . ILE A 1 175 ? -23.048 0.905 30.952 1.00 95.19 175 ILE A C 1
ATOM 1253 O O . ILE A 1 175 ? -23.428 0.594 32.084 1.00 95.19 175 ILE A O 1
ATOM 1257 N N . SER A 1 176 ? -21.987 0.343 30.372 1.00 95.75 176 SER A N 1
ATOM 1258 C CA . SER A 1 176 ? -21.178 -0.701 31.004 1.00 95.75 176 SER A CA 1
ATOM 1259 C C . SER A 1 176 ? -20.376 -0.156 32.188 1.00 95.75 176 SER A C 1
ATOM 1261 O O . SER A 1 176 ? -19.757 0.903 32.080 1.00 95.75 176 SER A O 1
ATOM 1263 N N . GLY A 1 177 ? -20.341 -0.897 33.296 1.00 94.81 177 GLY A N 1
ATOM 1264 C CA . GLY A 1 177 ? -19.670 -0.506 34.537 1.00 94.81 177 GLY A CA 1
ATOM 1265 C C . GLY A 1 177 ? -20.601 -0.457 35.755 1.00 94.81 177 GLY A C 1
ATOM 1266 O O . GLY A 1 177 ? -21.613 -1.158 35.824 1.00 94.81 177 GLY A O 1
ATOM 1267 N N . ALA A 1 178 ? -20.224 0.344 36.754 1.00 95.12 178 ALA A N 1
ATOM 1268 C CA . ALA A 1 178 ? -20.825 0.323 38.087 1.00 95.12 178 ALA A CA 1
ATOM 1269 C C . ALA A 1 178 ? -22.255 0.900 38.141 1.00 95.12 178 ALA A C 1
ATOM 1271 O O . ALA A 1 178 ? -22.482 2.113 38.079 1.00 95.12 178 ALA A O 1
ATOM 1272 N N . ASN A 1 179 ? -23.219 0.008 38.350 1.00 97.50 179 ASN A N 1
ATOM 1273 C CA . ASN A 1 179 ? -24.604 0.309 38.695 1.00 97.50 179 ASN A CA 1
ATOM 1274 C C . ASN A 1 179 ? -24.771 0.132 40.215 1.00 97.50 179 ASN A C 1
ATOM 1276 O O . ASN A 1 179 ? -24.219 -0.810 40.785 1.00 97.50 179 ASN A O 1
ATOM 1280 N N . THR A 1 180 ? -25.526 1.006 40.889 1.00 97.06 180 THR A N 1
ATOM 1281 C CA . THR A 1 180 ? -25.732 0.902 42.349 1.00 97.06 180 THR A CA 1
ATOM 1282 C C . THR A 1 180 ? -27.175 1.149 42.778 1.00 97.06 180 THR A C 1
ATOM 1284 O O . THR A 1 180 ? -27.856 2.027 42.241 1.00 97.06 180 THR A O 1
ATOM 1287 N N . LEU A 1 181 ? -27.622 0.399 43.788 1.00 97.56 181 LEU A N 1
ATOM 1288 C CA . LEU A 1 181 ? -28.812 0.688 44.589 1.00 97.56 181 LEU A CA 1
ATOM 1289 C C . LEU A 1 181 ? -28.397 1.241 45.952 1.00 97.56 181 LEU A C 1
ATOM 1291 O O . LEU A 1 181 ? -27.443 0.748 46.552 1.00 97.56 181 LEU A O 1
ATOM 1295 N N . ARG A 1 182 ? -29.162 2.198 46.478 1.00 97.69 182 ARG A N 1
ATOM 1296 C CA . ARG A 1 182 ? -29.087 2.673 47.862 1.00 97.69 182 ARG A CA 1
ATOM 1297 C C . ARG A 1 182 ? -30.336 2.239 48.624 1.00 97.69 182 ARG A C 1
ATOM 1299 O O . ARG A 1 182 ? -31.454 2.440 48.151 1.00 97.69 182 ARG A O 1
ATOM 1306 N N . ILE A 1 183 ? -30.132 1.684 49.814 1.00 98.25 183 ILE A N 1
ATOM 1307 C CA . ILE A 1 183 ? -31.174 1.159 50.698 1.00 98.25 183 ILE A CA 1
ATOM 1308 C C . ILE A 1 183 ? -31.115 1.907 52.031 1.00 98.25 183 ILE A C 1
ATOM 1310 O O . ILE A 1 183 ? -30.049 2.029 52.636 1.00 98.25 183 ILE A O 1
ATOM 1314 N N . THR A 1 184 ? -32.259 2.396 52.502 1.00 98.06 184 THR A N 1
ATOM 1315 C CA . THR A 1 184 ? -32.403 3.098 53.789 1.00 98.06 184 THR A CA 1
ATOM 1316 C C . THR A 1 184 ? -33.527 2.493 54.623 1.00 98.06 184 THR A C 1
ATOM 1318 O O . THR A 1 184 ? -34.589 2.186 54.082 1.00 98.06 184 THR A O 1
ATOM 1321 N N . ALA A 1 185 ? -33.302 2.369 55.933 1.00 96.44 185 ALA A N 1
ATOM 1322 C CA . ALA A 1 185 ? -34.248 1.839 56.913 1.00 96.44 185 ALA A CA 1
ATOM 1323 C C . ALA A 1 185 ? -34.135 2.659 58.211 1.00 96.44 185 ALA A C 1
ATOM 1325 O O . ALA A 1 185 ? -33.125 2.570 58.909 1.00 96.44 185 ALA A O 1
ATOM 1326 N N . GLY A 1 186 ? -35.139 3.483 58.525 1.00 92.56 186 GLY A N 1
ATOM 1327 C CA . GLY A 1 186 ? -35.096 4.382 59.687 1.00 92.56 186 GLY A CA 1
ATOM 1328 C C . GLY A 1 186 ? -33.818 5.237 59.741 1.00 92.56 186 GLY A C 1
ATOM 1329 O O . GLY A 1 186 ? -33.442 5.870 58.757 1.00 92.56 186 GLY A O 1
ATOM 1330 N N . SER A 1 187 ? -33.144 5.230 60.893 1.00 90.62 187 SER A N 1
ATOM 1331 C CA . SER A 1 187 ? -31.872 5.926 61.139 1.00 90.62 187 SER A CA 1
ATOM 1332 C C . SER A 1 187 ? -30.615 5.081 60.876 1.00 90.62 187 SER A C 1
ATOM 1334 O O . SER A 1 187 ? -29.514 5.534 61.189 1.00 90.62 187 SER A O 1
ATOM 1336 N N . ALA A 1 188 ? -30.743 3.854 60.359 1.00 95.44 188 ALA A N 1
ATOM 1337 C CA . ALA A 1 188 ? -29.584 3.003 60.095 1.00 95.44 188 ALA A CA 1
ATOM 1338 C C . ALA A 1 188 ? -28.708 3.581 58.959 1.00 95.44 188 ALA A C 1
ATOM 1340 O O . ALA A 1 188 ? -29.246 4.161 58.007 1.00 95.44 188 ALA A O 1
ATOM 1341 N N . PRO A 1 189 ? -27.373 3.392 58.999 1.00 97.19 189 PRO A N 1
ATOM 1342 C CA . PRO A 1 189 ? -26.499 3.727 57.879 1.00 97.19 189 PRO A CA 1
ATOM 1343 C C . PRO A 1 189 ? -26.981 3.069 56.581 1.00 97.19 189 PRO A C 1
ATOM 1345 O O . PRO A 1 189 ? -27.312 1.883 56.558 1.00 97.19 189 PRO A O 1
ATOM 1348 N N . ALA A 1 190 ? -27.036 3.851 55.501 1.00 97.44 190 ALA A N 1
ATOM 1349 C CA . ALA A 1 190 ? -27.566 3.384 54.225 1.00 97.44 190 ALA A CA 1
ATOM 1350 C C . ALA A 1 190 ? -26.654 2.315 53.605 1.00 97.44 190 ALA A C 1
ATOM 1352 O O . ALA A 1 190 ? -25.460 2.557 53.420 1.00 97.44 190 ALA A O 1
ATOM 1353 N N . LEU A 1 191 ? -27.222 1.166 53.236 1.00 97.75 191 LEU A N 1
ATOM 1354 C CA . LEU A 1 191 ? -26.505 0.141 52.480 1.00 97.75 191 LEU A CA 1
ATOM 1355 C C . LEU A 1 191 ? -26.471 0.528 50.999 1.00 97.75 191 LEU A C 1
ATOM 1357 O O . LEU A 1 191 ? -27.487 0.939 50.436 1.00 97.75 191 LEU A O 1
ATOM 1361 N N . THR A 1 192 ? -25.320 0.333 50.361 1.00 97.31 192 THR A N 1
ATOM 1362 C CA . THR A 1 192 ? -25.184 0.383 48.903 1.00 97.31 192 THR A CA 1
ATOM 1363 C C . THR A 1 192 ? -24.963 -1.034 48.384 1.00 97.31 192 THR A C 1
ATOM 1365 O O . THR A 1 192 ? -24.054 -1.717 48.852 1.00 97.31 192 THR A O 1
ATOM 1368 N N . ILE A 1 193 ? -25.772 -1.470 47.417 1.00 97.38 193 ILE A N 1
ATOM 1369 C CA . ILE A 1 193 ? -25.553 -2.715 46.668 1.00 97.38 193 ILE A CA 1
ATOM 1370 C C . ILE A 1 193 ? -25.034 -2.340 45.280 1.00 97.38 193 ILE A C 1
ATOM 1372 O O . ILE A 1 193 ? -25.625 -1.494 44.608 1.00 97.38 193 ILE A O 1
ATOM 1376 N N . SER A 1 194 ? -23.940 -2.967 44.854 1.00 96.69 194 SER A N 1
ATOM 1377 C CA . SER A 1 194 ? -23.260 -2.676 43.587 1.00 96.69 194 SER A CA 1
ATOM 1378 C C . SER A 1 194 ? -23.351 -3.857 42.628 1.00 96.69 194 SER A C 1
ATOM 1380 O O . SER A 1 194 ? -23.130 -4.996 43.033 1.00 96.69 194 SER A O 1
ATOM 1382 N N . ALA A 1 195 ? -23.603 -3.574 41.352 1.00 97.44 195 ALA A N 1
ATOM 1383 C CA . ALA A 1 195 ? -23.557 -4.537 40.258 1.00 97.44 195 ALA A CA 1
ATOM 1384 C C . ALA A 1 195 ? -22.751 -3.975 39.080 1.00 97.44 195 ALA A C 1
ATOM 1386 O O . ALA A 1 195 ? -22.738 -2.764 38.845 1.00 97.44 195 ALA A O 1
ATOM 1387 N N . ILE A 1 196 ? -22.090 -4.848 38.321 1.00 96.81 196 ILE A N 1
ATOM 1388 C CA . ILE A 1 196 ? -21.363 -4.462 37.108 1.00 96.81 196 ILE A CA 1
ATOM 1389 C C . ILE A 1 196 ? -22.208 -4.807 35.880 1.00 96.81 196 ILE A C 1
ATOM 1391 O O . ILE A 1 196 ? -22.482 -5.975 35.607 1.00 96.81 196 ILE A O 1
ATOM 1395 N N . GLY A 1 197 ? -22.596 -3.776 35.128 1.00 96.75 197 GLY A N 1
ATOM 1396 C CA . GLY A 1 197 ? -23.166 -3.933 33.796 1.00 96.75 197 GLY A CA 1
ATOM 1397 C C . GLY A 1 197 ? -22.071 -4.332 32.812 1.00 96.75 197 GLY A C 1
ATOM 1398 O O . GLY A 1 197 ? -21.165 -3.537 32.558 1.00 96.75 197 GLY A O 1
ATOM 1399 N N . THR A 1 198 ? -22.132 -5.542 32.266 1.00 96.94 198 THR A N 1
ATOM 1400 C CA . THR A 1 198 ? -21.246 -5.987 31.183 1.00 96.94 198 THR A CA 1
ATOM 1401 C C . THR A 1 198 ? -21.789 -5.516 29.828 1.00 96.94 198 THR A C 1
ATOM 1403 O O . THR A 1 198 ? -23.008 -5.420 29.674 1.00 96.94 198 THR A O 1
ATOM 1406 N N . PRO A 1 199 ? -20.936 -5.196 28.836 1.00 97.81 199 PRO A N 1
ATOM 1407 C CA . PRO A 1 199 ? -21.386 -4.857 27.484 1.00 97.81 199 PRO A CA 1
ATOM 1408 C C . PRO A 1 199 ? -22.271 -5.946 26.860 1.00 97.81 199 PRO A C 1
ATOM 1410 O O . PRO A 1 199 ? -22.178 -7.123 27.217 1.00 97.81 199 PRO A O 1
ATOM 1413 N N . GLY A 1 200 ? -23.113 -5.552 25.906 1.00 96.88 200 GLY A N 1
ATOM 1414 C CA . GLY A 1 200 ? -23.816 -6.488 25.032 1.00 96.88 200 GLY A CA 1
ATOM 1415 C C . GLY A 1 200 ? -22.881 -7.205 24.052 1.00 96.88 200 GLY A C 1
ATOM 1416 O O . GLY A 1 200 ? -21.671 -6.977 24.022 1.00 96.88 200 GLY A O 1
ATOM 1417 N N . ALA A 1 201 ? -23.458 -8.065 23.212 1.00 96.00 201 ALA A N 1
ATOM 1418 C CA . ALA A 1 201 ? -22.728 -8.673 22.104 1.00 96.00 201 ALA A CA 1
ATOM 1419 C C . ALA A 1 201 ? -22.195 -7.601 21.133 1.00 96.00 201 ALA A C 1
ATOM 1421 O O . ALA A 1 201 ? -22.823 -6.556 20.939 1.00 96.00 201 ALA A O 1
ATOM 1422 N N . ALA A 1 202 ? -21.050 -7.875 20.503 1.00 97.50 202 ALA A N 1
ATOM 1423 C CA . ALA A 1 202 ? -20.454 -6.993 19.504 1.00 97.50 202 ALA A CA 1
ATOM 1424 C C . ALA A 1 202 ? -21.410 -6.781 18.317 1.00 97.50 202 ALA A C 1
ATOM 1426 O O . ALA A 1 202 ? -21.737 -7.721 17.596 1.00 97.50 202 ALA A O 1
ATOM 1427 N N . ALA A 1 203 ? -21.842 -5.534 18.125 1.00 97.44 203 ALA A N 1
ATOM 1428 C CA . ALA A 1 203 ? -22.782 -5.125 17.082 1.00 97.44 203 ALA A CA 1
ATOM 1429 C C . ALA A 1 203 ? -22.119 -4.257 16.000 1.00 97.44 203 ALA A C 1
ATOM 1431 O O . ALA A 1 203 ? -22.638 -4.138 14.893 1.00 97.44 203 ALA A O 1
ATOM 1432 N N . SER A 1 204 ? -20.976 -3.637 16.308 1.00 98.19 204 SER A N 1
ATOM 1433 C CA . SER A 1 204 ? -20.264 -2.739 15.398 1.00 98.19 204 SER A CA 1
ATOM 1434 C C . SER A 1 204 ? -18.749 -2.783 15.599 1.00 98.19 204 SER A C 1
ATOM 1436 O O . SER A 1 204 ? -18.253 -3.117 16.678 1.00 98.19 204 SER A O 1
ATOM 1438 N N . ILE A 1 205 ? -18.016 -2.405 14.550 1.00 98.75 205 ILE A N 1
ATOM 1439 C CA . ILE A 1 205 ? -16.587 -2.096 14.598 1.00 98.75 205 ILE A CA 1
ATOM 1440 C C . ILE A 1 205 ? -16.341 -0.779 13.859 1.00 98.75 205 ILE A C 1
ATOM 1442 O O . ILE A 1 205 ? -16.846 -0.576 12.757 1.00 98.75 205 ILE A O 1
ATOM 1446 N N . ALA A 1 206 ? -15.582 0.122 14.473 1.00 98.38 206 ALA A N 1
ATOM 1447 C CA . ALA A 1 206 ? -15.253 1.438 13.933 1.00 98.38 206 ALA A CA 1
ATOM 1448 C C . ALA A 1 206 ? -13.743 1.683 13.998 1.00 98.38 206 ALA A C 1
ATOM 1450 O O . ALA A 1 206 ? -13.063 1.181 14.895 1.00 98.38 206 ALA A O 1
ATOM 1451 N N . VAL A 1 207 ? -13.203 2.477 13.070 1.00 98.62 207 VAL A N 1
ATOM 1452 C CA . VAL A 1 207 ? -11.791 2.879 13.124 1.00 98.62 207 VAL A CA 1
ATOM 1453 C C . VAL A 1 207 ? -11.587 3.883 14.261 1.00 98.62 207 VAL A C 1
ATOM 1455 O O . VAL A 1 207 ? -12.309 4.871 14.352 1.00 98.62 207 VAL A O 1
ATOM 1458 N N . LEU A 1 208 ? -10.590 3.637 15.112 1.00 98.25 208 LEU A N 1
ATOM 1459 C CA . LEU A 1 208 ? -10.222 4.490 16.245 1.00 98.25 208 LEU A CA 1
ATOM 1460 C C . LEU A 1 208 ? -8.948 5.308 15.970 1.00 98.25 208 LEU A C 1
ATOM 1462 O O . LEU A 1 208 ? -8.845 6.449 16.411 1.00 98.25 208 LEU A O 1
ATOM 1466 N N . SER A 1 209 ? -7.972 4.747 15.250 1.00 98.44 209 SER A N 1
ATOM 1467 C CA . SER A 1 209 ? -6.776 5.477 14.801 1.00 98.44 209 SER A CA 1
ATOM 1468 C C . SER A 1 209 ? -6.119 4.827 13.588 1.00 98.44 209 SER A C 1
ATOM 1470 O O . SER A 1 209 ? -6.309 3.639 13.334 1.00 98.44 209 SER A O 1
ATOM 1472 N N . GLY A 1 210 ? -5.290 5.599 12.880 1.00 97.44 210 GLY A N 1
ATOM 1473 C CA . GLY A 1 210 ? -4.425 5.091 11.813 1.00 97.44 210 GLY A CA 1
ATOM 1474 C C . GLY A 1 210 ? -5.080 4.951 10.436 1.00 97.44 210 GLY A C 1
ATOM 1475 O O . GLY A 1 210 ? -4.541 4.224 9.607 1.00 97.44 210 GLY A O 1
ATOM 1476 N N . ASN A 1 211 ? -6.201 5.634 10.173 1.00 98.19 211 ASN A N 1
ATOM 1477 C CA . ASN A 1 211 ? -6.738 5.752 8.812 1.00 98.19 211 ASN A CA 1
ATOM 1478 C C . ASN A 1 211 ? -6.031 6.849 8.002 1.00 98.19 211 ASN A C 1
ATOM 1480 O O . ASN A 1 211 ? -5.521 7.803 8.585 1.00 98.19 211 ASN A O 1
ATOM 1484 N N . ASN A 1 212 ? -6.092 6.744 6.673 1.00 96.75 212 ASN A N 1
ATOM 1485 C CA . ASN A 1 212 ? -5.630 7.741 5.699 1.00 96.75 212 ASN A CA 1
ATOM 1486 C C . ASN A 1 212 ? -4.171 8.174 5.919 1.00 96.75 212 ASN A C 1
ATOM 1488 O O . ASN A 1 212 ? -3.844 9.359 5.892 1.00 96.75 212 ASN A O 1
ATOM 1492 N N . GLN A 1 213 ? -3.303 7.196 6.178 1.00 95.31 213 GLN A N 1
ATOM 1493 C CA . GLN A 1 213 ? -1.878 7.424 6.422 1.00 95.31 213 GLN A CA 1
ATOM 1494 C C . GLN A 1 213 ? -1.060 7.443 5.129 1.00 95.31 213 GLN A C 1
ATOM 1496 O O . GLN A 1 213 ? -1.447 6.848 4.127 1.00 95.31 213 GLN A O 1
ATOM 1501 N N . SER A 1 214 ? 0.123 8.052 5.186 1.00 95.44 214 SER A N 1
ATOM 1502 C CA . SER A 1 214 ? 1.138 7.986 4.133 1.00 95.44 214 SER A CA 1
ATOM 1503 C C . SER A 1 214 ? 2.457 7.433 4.675 1.00 95.44 214 SER A C 1
ATOM 1505 O O . SER A 1 214 ? 2.870 7.811 5.773 1.00 95.44 214 SER A O 1
ATOM 1507 N N . GLY A 1 215 ? 3.140 6.593 3.900 1.00 96.44 215 GLY A N 1
ATOM 1508 C CA . GLY A 1 215 ? 4.468 6.054 4.221 1.00 96.44 215 GLY A CA 1
ATOM 1509 C C . GLY A 1 215 ? 5.211 5.615 2.959 1.00 96.44 215 GLY A C 1
ATOM 1510 O O . GLY A 1 215 ? 4.612 5.543 1.891 1.00 96.44 215 GLY A O 1
ATOM 1511 N N . LEU A 1 216 ? 6.510 5.331 3.046 1.00 97.31 216 LEU A N 1
ATOM 1512 C CA . LEU A 1 216 ? 7.266 4.809 1.900 1.00 97.31 216 LEU A CA 1
ATOM 1513 C C . LEU A 1 216 ? 6.871 3.347 1.622 1.00 97.31 216 LEU A C 1
ATOM 1515 O O . LEU A 1 216 ? 6.541 2.601 2.550 1.00 97.31 216 LEU A O 1
ATOM 1519 N N . GLY A 1 217 ? 6.926 2.913 0.360 1.00 97.69 217 GLY A N 1
ATOM 1520 C CA . GLY A 1 217 ? 6.690 1.509 0.009 1.00 97.69 217 GLY A CA 1
ATOM 1521 C C . GLY A 1 217 ? 7.669 0.580 0.725 1.00 97.69 217 GLY A C 1
ATOM 1522 O O . GLY A 1 217 ? 8.832 0.939 0.901 1.00 97.69 217 GLY A O 1
ATOM 1523 N N . GLY A 1 218 ? 7.203 -0.586 1.172 1.00 96.94 218 GLY A N 1
ATOM 1524 C CA . GLY A 1 218 ? 7.992 -1.520 1.980 1.00 96.94 218 GLY A CA 1
ATOM 1525 C C . GLY A 1 218 ? 8.252 -1.086 3.430 1.00 96.94 218 GLY A C 1
ATOM 1526 O O . GLY A 1 218 ? 9.010 -1.763 4.121 1.00 96.94 218 GLY A O 1
ATOM 1527 N N . THR A 1 219 ? 7.655 0.012 3.918 1.00 97.44 219 THR A N 1
ATOM 1528 C CA . THR A 1 219 ? 7.866 0.511 5.295 1.00 97.44 219 THR A CA 1
ATOM 1529 C C . THR A 1 219 ? 6.618 0.402 6.175 1.00 97.44 219 THR A C 1
ATOM 1531 O O . THR A 1 219 ? 5.494 0.269 5.688 1.00 97.44 219 THR A O 1
ATOM 1534 N N . VAL A 1 220 ? 6.821 0.411 7.496 1.00 97.75 220 VAL A N 1
ATOM 1535 C CA . VAL A 1 220 ? 5.750 0.315 8.501 1.00 97.75 220 VAL A CA 1
ATOM 1536 C C . VAL A 1 220 ? 4.962 1.625 8.581 1.00 97.75 220 VAL A C 1
ATOM 1538 O O . VAL A 1 220 ? 5.555 2.704 8.582 1.00 97.75 220 VAL A O 1
ATOM 1541 N N . VAL A 1 221 ? 3.631 1.548 8.696 1.00 97.50 221 VAL A N 1
ATOM 1542 C CA . VAL A 1 221 ? 2.786 2.747 8.851 1.00 97.50 221 VAL A CA 1
ATOM 1543 C C . VAL A 1 221 ? 3.103 3.511 10.151 1.00 97.50 221 VAL A C 1
ATOM 1545 O O . VAL A 1 221 ? 3.231 2.891 11.209 1.00 97.50 221 VAL A O 1
ATOM 1548 N N . PRO A 1 222 ? 3.207 4.855 10.121 1.00 95.12 222 PRO A N 1
ATOM 1549 C CA . PRO A 1 222 ? 3.749 5.628 11.245 1.00 95.12 222 PRO A CA 1
ATOM 1550 C C . PRO A 1 222 ? 2.842 5.670 12.487 1.00 95.12 222 PRO A C 1
ATOM 1552 O O . PRO A 1 222 ? 3.326 5.882 13.597 1.00 95.12 222 PRO A O 1
ATOM 1555 N N . THR A 1 223 ? 1.533 5.462 12.330 1.00 97.31 223 THR A N 1
ATOM 1556 C CA . THR A 1 223 ? 0.557 5.384 13.427 1.00 97.31 223 THR A CA 1
ATOM 1557 C C . THR A 1 223 ? -0.029 3.981 13.513 1.00 97.31 223 THR A C 1
ATOM 1559 O O . THR A 1 223 ? -0.590 3.472 12.542 1.00 97.31 223 THR A O 1
ATOM 1562 N N . ALA A 1 224 ? 0.010 3.383 14.707 1.00 96.75 224 ALA A N 1
ATOM 1563 C CA . ALA A 1 224 ? -0.642 2.104 14.971 1.00 96.75 224 ALA A CA 1
ATOM 1564 C C . ALA A 1 224 ? -2.148 2.166 14.650 1.00 96.75 224 ALA A C 1
ATOM 1566 O O . ALA A 1 224 ? -2.888 3.007 15.184 1.00 96.75 224 ALA A O 1
ATOM 1567 N N . VAL A 1 225 ? -2.599 1.257 13.785 1.00 98.62 225 VAL A N 1
ATOM 1568 C CA . VAL A 1 225 ? -4.007 1.157 13.399 1.00 98.62 225 VAL A CA 1
ATOM 1569 C C . VAL A 1 225 ? -4.792 0.506 14.535 1.00 98.62 225 VAL A C 1
ATOM 1571 O O . VAL A 1 225 ? -4.420 -0.560 15.028 1.00 98.62 225 VAL A O 1
ATOM 1574 N N . ARG A 1 226 ? -5.875 1.150 14.974 1.00 98.69 226 ARG A N 1
ATOM 1575 C CA . ARG A 1 226 ? -6.736 0.648 16.054 1.00 98.69 226 ARG A CA 1
ATOM 1576 C C . ARG A 1 226 ? -8.196 0.736 15.666 1.00 98.69 226 ARG A C 1
ATOM 1578 O O . ARG A 1 226 ? -8.606 1.672 14.981 1.00 98.69 226 ARG A O 1
ATOM 1585 N N . PHE A 1 227 ? -8.977 -0.206 16.173 1.00 98.81 227 PHE A N 1
ATOM 1586 C CA . PHE A 1 227 ? -10.411 -0.312 15.961 1.00 98.81 227 PHE A CA 1
ATOM 1587 C C . PHE A 1 227 ? -11.129 -0.445 17.304 1.00 98.81 227 PHE A C 1
ATOM 1589 O O . PHE A 1 227 ? -10.643 -1.106 18.220 1.00 98.81 227 PHE A O 1
ATOM 1596 N N . LYS A 1 228 ? -12.302 0.171 17.412 1.00 98.56 228 LYS A N 1
ATOM 1597 C CA . LYS A 1 228 ? -13.224 0.043 18.539 1.00 98.56 228 LYS A CA 1
ATOM 1598 C C . LYS A 1 228 ? -14.312 -0.953 18.151 1.00 98.56 228 LYS A C 1
ATOM 1600 O O . LYS A 1 228 ? -15.036 -0.698 17.194 1.00 98.56 228 LYS A O 1
ATOM 1605 N N . VAL A 1 229 ? -14.445 -2.048 18.894 1.00 98.81 229 VAL A N 1
ATOM 1606 C CA . VAL A 1 229 ? -15.606 -2.947 18.823 1.00 98.81 229 VAL A CA 1
ATOM 1607 C C . VAL A 1 229 ? -16.608 -2.507 19.881 1.00 98.81 229 VAL A C 1
ATOM 1609 O O . VAL A 1 229 ? -16.228 -2.290 21.035 1.00 98.81 229 VAL A O 1
ATOM 1612 N N . ALA A 1 230 ? -17.876 -2.360 19.502 1.00 98.38 230 ALA A N 1
ATOM 1613 C CA . ALA A 1 230 ? -18.916 -1.880 20.405 1.00 98.38 230 ALA A CA 1
ATOM 1614 C C . ALA A 1 230 ? -20.243 -2.642 20.284 1.00 98.38 230 ALA A C 1
ATOM 1616 O O . ALA A 1 230 ? -20.583 -3.178 19.225 1.00 98.38 230 ALA A O 1
ATOM 1617 N N . ASP A 1 231 ? -20.990 -2.672 21.388 1.00 98.12 231 ASP A N 1
ATOM 1618 C CA . ASP A 1 231 ? -22.358 -3.187 21.446 1.00 98.12 231 ASP A CA 1
ATOM 1619 C C . ASP A 1 231 ? -23.377 -2.202 20.841 1.00 98.12 231 ASP A C 1
ATOM 1621 O O . ASP A 1 231 ? -23.039 -1.101 20.399 1.00 98.12 231 ASP A O 1
ATOM 1625 N N . GLN A 1 232 ? -24.652 -2.595 20.840 1.00 96.94 232 GLN A N 1
ATOM 1626 C CA . GLN A 1 232 ? -25.768 -1.791 20.321 1.00 96.94 232 GLN A CA 1
ATOM 1627 C C . GLN A 1 232 ? -26.028 -0.464 21.068 1.00 96.94 232 GLN A C 1
ATOM 1629 O O . GLN A 1 232 ? -26.868 0.322 20.633 1.00 96.94 232 GLN A O 1
ATOM 1634 N N . TYR A 1 233 ? -25.340 -0.206 22.185 1.00 96.44 233 TYR A N 1
ATOM 1635 C CA . TYR A 1 233 ? -25.416 1.035 22.962 1.00 96.44 233 TYR A CA 1
ATOM 1636 C C . TYR A 1 233 ? -24.108 1.850 22.912 1.00 96.44 233 TYR A C 1
ATOM 1638 O O . TYR A 1 233 ? -24.039 2.927 23.504 1.00 96.44 233 TYR A O 1
ATOM 1646 N N . GLY A 1 234 ? -23.076 1.365 22.211 1.00 96.25 234 GLY A N 1
ATOM 1647 C CA . GLY A 1 234 ? -21.762 2.005 22.103 1.00 96.25 234 GLY A CA 1
ATOM 1648 C C . GLY A 1 234 ? -20.754 1.610 23.193 1.00 96.25 234 GLY A C 1
ATOM 1649 O O . GLY A 1 234 ? -19.640 2.144 23.207 1.00 96.25 234 GLY A O 1
ATOM 1650 N N . ASN A 1 235 ? -21.086 0.673 24.090 1.00 97.69 235 ASN A N 1
ATOM 1651 C CA . ASN A 1 235 ? -20.125 0.170 25.076 1.00 97.69 235 ASN A CA 1
ATOM 1652 C C . ASN A 1 235 ? -19.062 -0.675 24.378 1.00 97.69 235 ASN A C 1
ATOM 1654 O O . ASN A 1 235 ? -19.377 -1.476 23.502 1.00 97.69 235 ASN A O 1
ATOM 1658 N N . GLY A 1 236 ? -17.799 -0.530 24.780 1.00 98.12 236 GLY A N 1
ATOM 1659 C CA . GLY A 1 236 ? -16.720 -1.328 24.204 1.00 98.12 236 GLY A CA 1
ATOM 1660 C C . GLY A 1 236 ? -16.771 -2.776 24.675 1.00 98.12 236 GLY A C 1
ATOM 1661 O O . GLY A 1 236 ? -16.782 -3.002 25.880 1.00 98.12 236 GLY A O 1
ATOM 1662 N N . VAL A 1 237 ? -16.778 -3.739 23.750 1.00 98.50 237 VAL A N 1
ATOM 1663 C CA . VAL A 1 237 ? -16.904 -5.169 24.085 1.00 98.50 237 VAL A CA 1
ATOM 1664 C C . VAL A 1 237 ? -15.511 -5.799 24.233 1.00 98.50 237 VAL A C 1
ATOM 1666 O O . VAL A 1 237 ? -14.785 -5.873 23.236 1.00 98.50 237 VAL A O 1
ATOM 1669 N N . PRO A 1 238 ? -15.094 -6.226 25.441 1.00 98.12 238 PRO A N 1
ATOM 1670 C CA . PRO A 1 238 ? -13.760 -6.774 25.687 1.00 98.12 238 PRO A CA 1
ATOM 1671 C C . PRO A 1 238 ? -13.630 -8.236 25.239 1.00 98.12 238 PRO A C 1
ATOM 1673 O O . PRO A 1 238 ? -14.630 -8.894 24.950 1.00 98.12 238 PRO A O 1
ATOM 1676 N N . ALA A 1 239 ? -12.392 -8.743 25.198 1.00 97.50 239 ALA A N 1
ATOM 1677 C CA . ALA A 1 239 ? -12.040 -10.139 24.900 1.00 97.50 239 ALA A CA 1
ATOM 1678 C C . ALA A 1 239 ? -12.636 -10.705 23.589 1.00 97.50 239 ALA A C 1
ATOM 1680 O O . ALA A 1 239 ? -12.712 -11.916 23.393 1.00 97.50 239 ALA A O 1
ATOM 1681 N N . THR A 1 240 ? -13.049 -9.830 22.673 1.00 98.38 240 THR A N 1
ATOM 1682 C CA . THR A 1 240 ? -13.718 -10.181 21.420 1.00 98.38 240 THR A CA 1
ATOM 1683 C C . THR A 1 240 ? -12.680 -10.334 20.317 1.00 98.38 240 THR A C 1
ATOM 1685 O O . THR A 1 240 ? -11.870 -9.433 20.109 1.00 98.38 240 THR A O 1
ATOM 1688 N N . ALA A 1 241 ? -12.690 -11.466 19.614 1.00 98.12 241 ALA A N 1
ATOM 1689 C CA . ALA A 1 241 ? -11.763 -11.733 18.518 1.00 98.12 241 ALA A CA 1
ATOM 1690 C C . ALA A 1 241 ? -12.041 -10.830 17.303 1.00 98.12 241 ALA A C 1
ATOM 1692 O O . ALA A 1 241 ? -13.175 -10.742 16.829 1.00 98.12 241 ALA A O 1
ATOM 1693 N N . VAL A 1 242 ? -10.988 -10.195 16.789 1.00 98.75 242 VAL A N 1
ATOM 1694 C CA . VAL A 1 242 ? -10.989 -9.380 15.571 1.00 98.75 242 VAL A CA 1
ATOM 1695 C C . VAL A 1 242 ? -9.965 -9.959 14.601 1.00 98.75 242 VAL A C 1
ATOM 1697 O O . VAL A 1 242 ? -8.796 -10.130 14.951 1.00 98.75 242 VAL A O 1
ATOM 1700 N N . VAL A 1 243 ? -10.403 -10.253 13.376 1.00 98.62 243 VAL A N 1
ATOM 1701 C CA . VAL A 1 243 ? -9.550 -10.797 12.311 1.00 98.62 243 VAL A CA 1
ATOM 1702 C C . VAL A 1 243 ? -9.129 -9.678 11.365 1.00 98.62 243 VAL A C 1
ATOM 1704 O O . VAL A 1 243 ? -9.969 -8.929 10.866 1.00 98.62 243 VAL A O 1
ATOM 1707 N N . PHE A 1 244 ? -7.827 -9.581 11.115 1.00 98.69 244 PHE A N 1
ATOM 1708 C CA . PHE A 1 244 ? -7.183 -8.590 10.263 1.00 98.69 244 PHE A CA 1
ATOM 1709 C C . PHE A 1 244 ? -6.690 -9.216 8.954 1.00 98.69 244 PHE A C 1
ATOM 1711 O O . PHE A 1 244 ? -6.116 -10.304 8.946 1.00 98.69 244 PHE A O 1
ATOM 1718 N N . SER A 1 245 ? -6.870 -8.503 7.845 1.00 98.25 245 SER A N 1
ATOM 1719 C CA . SER A 1 245 ? -6.450 -8.937 6.508 1.00 98.25 245 SER A CA 1
ATOM 1720 C C . SER A 1 245 ? -6.006 -7.749 5.659 1.00 98.25 245 SER A C 1
ATOM 1722 O O . SER A 1 245 ? -6.693 -6.726 5.637 1.00 98.25 245 SER A O 1
ATOM 1724 N N . ILE A 1 246 ? -4.911 -7.898 4.913 1.00 98.06 246 ILE A N 1
ATOM 1725 C CA . ILE A 1 246 ? -4.560 -6.970 3.830 1.00 98.06 246 ILE A CA 1
ATOM 1726 C C . ILE A 1 246 ? -5.492 -7.239 2.646 1.00 98.06 246 ILE A C 1
ATOM 1728 O O . ILE A 1 246 ? -5.697 -8.392 2.276 1.00 98.06 246 ILE A O 1
ATOM 1732 N N . THR A 1 247 ? -6.076 -6.183 2.082 1.00 97.00 247 THR A N 1
ATOM 1733 C CA . THR A 1 247 ? -7.080 -6.263 1.002 1.00 97.00 247 THR A CA 1
ATOM 1734 C C . THR A 1 247 ? -6.688 -5.490 -0.262 1.00 97.00 247 THR A C 1
ATOM 1736 O O . THR A 1 247 ? -7.448 -5.466 -1.223 1.00 97.00 247 THR A O 1
ATOM 1739 N N . GLY A 1 248 ? -5.508 -4.867 -0.276 1.00 94.69 248 GLY A N 1
ATOM 1740 C CA . GLY A 1 248 ? -4.951 -4.127 -1.411 1.00 94.69 248 GLY A CA 1
ATOM 1741 C C . GLY A 1 248 ? -3.590 -3.531 -1.054 1.00 94.69 248 GLY A C 1
ATOM 1742 O O . GLY A 1 248 ? -3.286 -3.361 0.131 1.00 94.69 248 GLY A O 1
ATOM 1743 N N . GLY A 1 249 ? -2.752 -3.257 -2.053 1.00 92.44 249 GLY A N 1
ATOM 1744 C CA . GLY A 1 249 ? -1.388 -2.762 -1.857 1.00 92.44 249 GLY A CA 1
ATOM 1745 C C . GLY A 1 249 ? -0.317 -3.844 -1.774 1.00 92.44 249 GLY A C 1
ATOM 1746 O O . GLY A 1 249 ? 0.862 -3.543 -1.945 1.00 92.44 249 GLY A O 1
ATOM 1747 N N . ASN A 1 250 ? -0.710 -5.096 -1.510 1.00 91.06 250 ASN A N 1
ATOM 1748 C CA . ASN A 1 250 ? 0.189 -6.246 -1.353 1.00 91.06 250 ASN A CA 1
ATOM 1749 C C . ASN A 1 250 ? 1.270 -6.046 -0.259 1.00 91.06 250 ASN A C 1
ATOM 1751 O O . ASN A 1 250 ? 2.390 -6.544 -0.356 1.00 91.06 250 ASN A O 1
ATOM 1755 N N . GLY A 1 251 ? 0.919 -5.297 0.795 1.00 95.31 251 GLY A N 1
ATOM 1756 C CA . GLY A 1 251 ? 1.676 -5.214 2.049 1.00 95.31 251 GLY A CA 1
ATOM 1757 C C . GLY A 1 251 ? 1.458 -6.427 2.964 1.00 95.31 251 GLY A C 1
ATOM 1758 O O . GLY A 1 251 ? 0.785 -7.387 2.591 1.00 95.31 251 GLY A O 1
ATOM 1759 N N . PHE A 1 252 ? 1.993 -6.381 4.188 1.00 96.44 252 PHE A N 1
ATOM 1760 C CA . PHE A 1 252 ? 1.906 -7.498 5.141 1.00 96.44 252 PHE A CA 1
ATOM 1761 C C . PHE A 1 252 ? 1.707 -7.064 6.599 1.00 96.44 252 PHE A C 1
ATOM 1763 O O . PHE A 1 252 ? 1.948 -5.916 6.973 1.00 96.44 252 PHE A O 1
ATOM 1770 N N . LEU A 1 253 ? 1.260 -8.013 7.427 1.00 97.88 253 LEU A N 1
ATOM 1771 C CA . LEU A 1 253 ? 1.077 -7.864 8.871 1.00 97.88 253 LEU A CA 1
ATOM 1772 C C . LEU A 1 253 ? 2.117 -8.705 9.619 1.00 97.88 253 LEU A C 1
ATOM 1774 O O . LEU A 1 253 ? 2.176 -9.919 9.438 1.00 97.88 253 LEU A O 1
ATOM 1778 N N . SER A 1 254 ? 2.898 -8.076 10.494 1.00 96.56 254 SER A N 1
ATOM 1779 C CA . SER A 1 254 ? 3.849 -8.768 11.370 1.00 96.56 254 SER A CA 1
ATOM 1780 C C . SER A 1 254 ? 3.184 -9.105 12.706 1.00 96.56 254 SER A C 1
ATOM 1782 O O . SER A 1 254 ? 3.054 -8.243 13.579 1.00 96.56 254 SER A O 1
ATOM 1784 N N . GLY A 1 255 ? 2.751 -10.359 12.861 1.00 94.56 255 GLY A N 1
ATOM 1785 C CA . GLY A 1 255 ? 2.114 -10.887 14.073 1.00 94.56 255 GLY A CA 1
ATOM 1786 C C . GLY A 1 255 ? 0.892 -11.762 13.773 1.00 94.56 255 GLY A C 1
ATOM 1787 O O . GLY A 1 255 ? 0.616 -12.084 12.620 1.00 94.56 255 GLY A O 1
ATOM 1788 N N . SER A 1 256 ? 0.142 -12.141 14.813 1.00 96.31 256 SER A N 1
ATOM 1789 C CA . SER A 1 256 ? -1.135 -12.853 14.649 1.00 96.31 256 SER A CA 1
ATOM 1790 C C . SER A 1 256 ? -2.173 -11.951 13.985 1.00 96.31 256 SER A C 1
ATOM 1792 O O . SER A 1 256 ? -2.502 -10.897 14.521 1.00 96.31 256 SER A O 1
ATOM 1794 N N . SER A 1 257 ? -2.752 -12.391 12.868 1.00 96.44 257 SER A N 1
ATOM 1795 C CA . SER A 1 257 ? -3.892 -11.725 12.223 1.00 96.44 257 SER A CA 1
ATOM 1796 C C . SER A 1 257 ? -5.185 -11.788 13.047 1.00 96.44 257 SER A C 1
ATOM 1798 O O . SER A 1 257 ? -6.121 -11.054 12.751 1.00 96.44 257 SER A O 1
ATOM 1800 N N . ASN A 1 258 ? -5.253 -12.625 14.084 1.00 97.56 258 ASN A N 1
ATOM 1801 C CA . ASN A 1 258 ? -6.352 -12.662 15.046 1.00 97.56 258 ASN A CA 1
ATOM 1802 C C . ASN A 1 258 ? -5.908 -12.005 16.365 1.00 97.56 258 ASN A C 1
ATOM 1804 O O . ASN A 1 258 ? -4.921 -12.440 16.967 1.00 97.56 258 ASN A O 1
ATOM 1808 N N . VAL A 1 259 ? -6.624 -10.965 16.801 1.00 98.31 259 VAL A N 1
ATOM 1809 C CA . VAL A 1 259 ? -6.337 -10.193 18.021 1.00 98.31 259 VAL A CA 1
ATOM 1810 C C . VAL A 1 259 ? -7.623 -10.013 18.826 1.00 98.31 259 VAL A C 1
ATOM 1812 O O . VAL A 1 259 ? -8.652 -9.624 18.280 1.00 98.31 259 VAL A O 1
ATOM 1815 N N . THR A 1 260 ? -7.578 -10.255 20.136 1.00 98.12 260 THR A N 1
ATOM 1816 C CA . THR A 1 260 ? -8.703 -9.979 21.044 1.00 98.12 260 THR A CA 1
ATOM 1817 C C . THR A 1 260 ? -8.728 -8.522 21.499 1.00 98.12 260 THR A C 1
ATOM 1819 O O . THR A 1 260 ? -7.679 -7.942 21.776 1.00 98.12 260 THR A O 1
ATOM 1822 N N . THR A 1 261 ? -9.919 -7.942 21.647 1.00 98.62 261 THR A N 1
ATOM 1823 C CA . THR A 1 261 ? -10.088 -6.594 22.210 1.00 98.62 261 THR A CA 1
ATOM 1824 C C . THR A 1 261 ? -9.679 -6.499 23.683 1.00 98.62 261 THR A C 1
ATOM 1826 O O . THR A 1 261 ? -9.886 -7.423 24.473 1.00 98.62 261 THR A O 1
ATOM 1829 N N . ASP A 1 262 ? -9.130 -5.344 24.064 1.00 98.25 262 ASP A N 1
ATOM 1830 C CA . ASP A 1 262 ? -8.784 -5.009 25.447 1.00 98.25 262 ASP A CA 1
ATOM 1831 C C . ASP A 1 262 ? -10.020 -4.748 26.336 1.00 98.25 262 ASP A C 1
ATOM 1833 O O . ASP A 1 262 ? -11.167 -4.817 25.891 1.00 98.25 262 ASP A O 1
ATOM 1837 N N . SER A 1 263 ? -9.798 -4.400 27.608 1.00 96.06 263 SER A N 1
ATOM 1838 C CA . SER A 1 263 ? -10.863 -4.074 28.574 1.00 96.06 263 SER A CA 1
ATOM 1839 C C . SER A 1 263 ? -11.737 -2.871 28.185 1.00 96.06 263 SER A C 1
ATOM 1841 O O . SER A 1 263 ? -12.799 -2.677 28.773 1.00 96.06 263 SER A O 1
ATOM 1843 N N . THR A 1 264 ? -11.325 -2.074 27.195 1.00 95.88 264 THR A N 1
ATOM 1844 C CA . THR A 1 264 ? -12.088 -0.950 26.636 1.00 95.88 264 THR A CA 1
ATOM 1845 C C . THR A 1 264 ? -12.825 -1.315 25.346 1.00 95.88 264 THR A C 1
ATOM 1847 O O . THR A 1 264 ? -13.494 -0.454 24.772 1.00 95.88 264 THR A O 1
ATOM 1850 N N . GLY A 1 265 ? -12.710 -2.554 24.859 1.00 98.25 265 GLY A N 1
ATOM 1851 C CA . GLY A 1 265 ? -13.215 -2.972 23.552 1.00 98.25 265 GLY A CA 1
ATOM 1852 C C . GLY A 1 265 ? -12.370 -2.488 22.370 1.00 98.25 265 GLY A C 1
ATOM 1853 O O . GLY A 1 265 ? -12.883 -2.385 21.257 1.00 98.25 265 GLY A O 1
ATOM 1854 N N . THR A 1 266 ? -11.096 -2.155 22.587 1.00 98.75 266 THR A N 1
ATOM 1855 C CA . THR A 1 266 ? -10.184 -1.710 21.525 1.00 98.75 266 THR A CA 1
ATOM 1856 C C . THR A 1 266 ? -9.325 -2.876 21.037 1.00 98.75 266 THR A C 1
ATOM 1858 O O . THR A 1 266 ? -8.680 -3.554 21.833 1.00 98.75 266 THR A O 1
ATOM 1861 N N . ALA A 1 267 ? -9.285 -3.099 19.724 1.00 98.62 267 ALA A N 1
ATOM 1862 C CA . ALA A 1 267 ? -8.326 -3.985 19.068 1.00 98.62 267 ALA A CA 1
ATOM 1863 C C . ALA A 1 267 ? -7.247 -3.139 18.378 1.00 98.62 267 ALA A C 1
ATOM 1865 O O . ALA A 1 267 ? -7.557 -2.226 17.608 1.00 98.62 267 ALA A O 1
ATOM 1866 N N . THR A 1 268 ? -5.978 -3.448 18.636 1.00 98.62 268 THR A N 1
ATOM 1867 C CA . THR A 1 268 ? -4.843 -2.875 17.898 1.00 98.62 268 THR A CA 1
ATOM 1868 C C . THR A 1 268 ? -4.421 -3.868 16.825 1.00 98.62 268 THR A C 1
ATOM 1870 O O . THR A 1 268 ? -4.253 -5.048 17.124 1.00 98.62 268 THR A O 1
ATOM 1873 N N . ALA A 1 269 ? -4.284 -3.408 15.582 1.00 98.44 269 ALA A N 1
ATOM 1874 C CA . ALA A 1 269 ? -3.817 -4.255 14.493 1.00 98.44 269 ALA A CA 1
ATOM 1875 C C . ALA A 1 269 ? -2.351 -4.680 14.719 1.00 98.44 269 ALA A C 1
ATOM 1877 O O . ALA A 1 269 ? -1.596 -3.943 15.362 1.00 98.44 269 ALA A O 1
ATOM 1878 N N . PRO A 1 270 ? -1.909 -5.817 14.150 1.00 98.25 270 PRO A N 1
ATOM 1879 C CA . PRO A 1 270 ? -0.487 -6.134 14.049 1.00 98.25 270 PRO A CA 1
ATOM 1880 C C . PRO A 1 270 ? 0.277 -5.048 13.282 1.00 98.25 270 PRO A C 1
ATOM 1882 O O . PRO A 1 270 ? -0.317 -4.220 12.588 1.00 98.25 270 PRO A O 1
ATOM 1885 N N . ILE A 1 271 ? 1.608 -5.060 13.378 1.00 97.81 271 ILE A N 1
ATOM 1886 C CA . ILE A 1 271 ? 2.451 -4.065 12.705 1.00 97.81 271 ILE A CA 1
ATOM 1887 C C . ILE A 1 271 ? 2.259 -4.201 11.187 1.00 97.81 271 ILE A C 1
ATOM 1889 O O . ILE A 1 271 ? 2.607 -5.230 10.609 1.00 97.81 271 ILE A O 1
ATOM 1893 N N . TRP A 1 272 ? 1.687 -3.171 10.557 1.00 98.12 272 TRP A N 1
ATOM 1894 C CA . TRP A 1 272 ? 1.378 -3.153 9.128 1.00 98.12 272 TRP A CA 1
ATOM 1895 C C . TRP A 1 272 ? 2.505 -2.496 8.332 1.00 98.12 272 TRP A C 1
ATOM 1897 O O . TRP A 1 272 ? 2.792 -1.310 8.506 1.00 98.12 272 TRP A O 1
ATOM 1907 N N . THR A 1 273 ? 3.104 -3.277 7.437 1.00 98.06 273 THR A N 1
ATOM 1908 C CA . THR A 1 273 ? 4.059 -2.820 6.425 1.00 98.06 273 THR A CA 1
ATOM 1909 C C . THR A 1 273 ? 3.328 -2.595 5.104 1.00 98.06 273 THR A C 1
ATOM 1911 O O . THR A 1 273 ? 2.617 -3.487 4.629 1.00 98.06 273 THR A O 1
ATOM 1914 N N . LEU A 1 274 ? 3.505 -1.419 4.499 1.00 98.38 274 LEU A N 1
ATOM 1915 C CA . LEU A 1 274 ? 2.996 -1.110 3.162 1.00 98.38 274 LEU A CA 1
ATOM 1916 C C . LEU A 1 274 ? 3.704 -1.965 2.103 1.00 98.38 274 LEU A C 1
ATOM 1918 O O . LEU A 1 274 ? 4.870 -2.326 2.262 1.00 98.38 274 LEU A O 1
ATOM 1922 N N . GLY A 1 275 ? 3.009 -2.284 1.014 1.00 97.75 275 GLY A N 1
ATOM 1923 C CA . GLY A 1 275 ? 3.581 -3.058 -0.083 1.00 97.75 275 GLY A CA 1
ATOM 1924 C C . GLY A 1 275 ? 4.489 -2.235 -0.997 1.00 97.75 275 GLY A C 1
ATOM 1925 O O . GLY A 1 275 ? 4.964 -1.153 -0.644 1.00 97.75 275 GLY A O 1
ATOM 1926 N N . ARG A 1 276 ? 4.765 -2.785 -2.183 1.00 96.06 276 ARG A N 1
ATOM 1927 C CA . ARG A 1 276 ? 5.799 -2.293 -3.114 1.00 96.06 276 ARG A CA 1
ATOM 1928 C C . ARG A 1 276 ? 5.261 -1.583 -4.361 1.00 96.06 276 ARG A C 1
ATOM 1930 O O . ARG A 1 276 ? 6.027 -1.330 -5.279 1.00 96.06 276 ARG A O 1
ATOM 1937 N N . ARG A 1 277 ? 3.966 -1.270 -4.423 1.00 95.38 277 ARG A N 1
ATOM 1938 C CA . ARG A 1 277 ? 3.328 -0.575 -5.555 1.00 95.38 277 ARG A CA 1
ATOM 1939 C C . ARG A 1 277 ? 2.522 0.611 -5.051 1.00 95.38 277 ARG A C 1
ATOM 1941 O O . ARG A 1 277 ? 1.810 0.464 -4.062 1.00 95.38 277 ARG A O 1
ATOM 1948 N N . ALA A 1 278 ? 2.596 1.754 -5.730 1.00 95.75 278 ALA A N 1
ATOM 1949 C CA . ALA A 1 278 ? 1.880 2.999 -5.430 1.00 95.75 278 ALA A CA 1
ATOM 1950 C C . ALA A 1 278 ? 0.363 2.930 -5.736 1.00 95.75 278 ALA A C 1
ATOM 1952 O O . ALA A 1 278 ? -0.256 3.893 -6.180 1.00 95.75 278 ALA A O 1
ATOM 1953 N N . GLU A 1 279 ? -0.232 1.767 -5.480 1.00 92.56 279 GLU A N 1
ATOM 1954 C CA . GLU A 1 279 ? -1.662 1.480 -5.503 1.00 92.56 279 GLU A CA 1
ATOM 1955 C C . GLU A 1 279 ? -2.282 1.704 -4.105 1.00 92.56 279 GLU A C 1
ATOM 1957 O O . GLU A 1 279 ? -1.575 1.920 -3.112 1.00 92.56 279 GLU A O 1
ATOM 1962 N N . ALA A 1 280 ? -3.613 1.639 -4.001 1.00 92.94 280 ALA A N 1
ATOM 1963 C CA . ALA A 1 280 ? -4.325 1.835 -2.738 1.00 92.94 280 ALA A CA 1
ATOM 1964 C C . ALA A 1 280 ? -4.004 0.726 -1.713 1.00 92.94 280 ALA A C 1
ATOM 1966 O O . ALA A 1 280 ? -4.414 -0.427 -1.864 1.00 92.94 280 ALA A O 1
ATOM 1967 N N . GLN A 1 281 ? -3.312 1.086 -0.630 1.00 98.00 281 GLN A N 1
ATOM 1968 C CA . GLN A 1 281 ? -2.964 0.162 0.449 1.00 98.00 281 GLN A CA 1
ATOM 1969 C C . GLN A 1 281 ? -4.167 0.027 1.387 1.00 98.00 281 GLN A C 1
ATOM 1971 O O . GLN A 1 281 ? -4.644 1.036 1.910 1.00 98.00 281 GLN A O 1
ATOM 1976 N N . THR A 1 282 ? -4.672 -1.187 1.631 1.00 98.25 282 THR A N 1
ATOM 1977 C CA . THR A 1 282 ? -5.838 -1.374 2.516 1.00 98.25 282 THR A CA 1
ATOM 1978 C C . THR A 1 282 ? -5.685 -2.518 3.515 1.00 98.25 282 THR A C 1
ATOM 1980 O O . THR A 1 282 ? -5.241 -3.618 3.184 1.00 98.25 282 THR A O 1
ATOM 1983 N N . LEU A 1 283 ? -6.102 -2.237 4.750 1.00 98.62 283 LEU A N 1
ATOM 1984 C CA . LEU A 1 283 ? -6.151 -3.151 5.887 1.00 98.62 283 LEU A CA 1
ATOM 1985 C C . LEU A 1 283 ? -7.593 -3.225 6.398 1.00 98.62 283 LEU A C 1
ATOM 1987 O O . LEU A 1 283 ? -8.158 -2.225 6.841 1.00 98.62 283 LEU A O 1
ATOM 1991 N N . ARG A 1 284 ? -8.189 -4.416 6.365 1.00 98.56 284 ARG A N 1
ATOM 1992 C CA . ARG A 1 284 ? -9.557 -4.680 6.825 1.00 98.56 284 ARG A CA 1
ATOM 1993 C C . ARG A 1 284 ? -9.552 -5.431 8.154 1.00 98.56 284 ARG A C 1
ATOM 1995 O O . ARG A 1 284 ? -8.795 -6.384 8.319 1.00 98.56 284 ARG A O 1
ATOM 2002 N N . ALA A 1 285 ? -10.416 -5.011 9.074 1.00 98.81 285 ALA A N 1
ATOM 2003 C CA . ALA A 1 285 ? -10.684 -5.653 10.357 1.00 98.81 285 ALA A CA 1
ATOM 2004 C C . ALA A 1 285 ? -12.132 -6.170 10.397 1.00 98.81 285 ALA A C 1
ATOM 2006 O O . ALA A 1 285 ? -13.043 -5.490 9.919 1.00 98.81 285 ALA A O 1
ATOM 2007 N N . VAL A 1 286 ? -12.348 -7.362 10.960 1.00 98.69 286 VAL A N 1
ATOM 2008 C CA . VAL A 1 286 ? -13.636 -8.080 10.943 1.00 98.69 286 VAL A CA 1
ATOM 2009 C C . VAL A 1 286 ? -13.973 -8.633 12.327 1.00 98.69 286 VAL A C 1
ATOM 2011 O O . VAL A 1 286 ? -13.117 -9.234 12.974 1.00 98.69 286 VAL A O 1
ATOM 2014 N N . VAL A 1 287 ? -15.228 -8.483 12.754 1.00 98.00 287 VAL A N 1
ATOM 2015 C CA . VAL A 1 287 ? -15.798 -9.100 13.960 1.00 98.00 287 VAL A CA 1
ATOM 2016 C C . VAL A 1 287 ? -17.216 -9.600 13.664 1.00 98.00 287 VAL A C 1
ATOM 2018 O O . VAL A 1 287 ? -18.147 -8.823 13.449 1.00 98.00 287 VAL A O 1
ATOM 2021 N N . GLY A 1 288 ? -17.386 -10.923 13.603 1.00 94.25 288 GLY A N 1
ATOM 2022 C CA . GLY A 1 288 ? -18.637 -11.536 13.148 1.00 94.25 288 GLY A CA 1
ATOM 2023 C C . GLY A 1 288 ? -19.020 -11.054 11.742 1.00 94.25 288 GLY A C 1
ATOM 2024 O O . GLY A 1 288 ? -18.238 -11.189 10.805 1.00 94.25 288 GLY A O 1
ATOM 2025 N N . ALA A 1 289 ? -20.212 -10.469 11.606 1.00 94.06 289 ALA A N 1
ATOM 2026 C CA . ALA A 1 289 ? -20.685 -9.866 10.356 1.00 94.06 289 ALA A CA 1
ATOM 2027 C C . ALA A 1 289 ? -20.234 -8.401 10.150 1.00 94.06 289 ALA A C 1
ATOM 2029 O O . ALA A 1 289 ? -20.367 -7.873 9.047 1.00 94.06 289 ALA A O 1
ATOM 2030 N N . ALA A 1 290 ? -19.718 -7.729 11.185 1.00 97.56 290 ALA A N 1
ATOM 2031 C CA . ALA A 1 290 ? -19.288 -6.336 11.102 1.00 97.56 290 ALA A CA 1
ATOM 2032 C C . ALA A 1 290 ? -17.828 -6.235 10.633 1.00 97.56 290 ALA A C 1
ATOM 2034 O O . ALA A 1 290 ? -16.973 -7.031 11.026 1.00 97.56 290 ALA A O 1
ATOM 2035 N N . ALA A 1 291 ? -17.518 -5.231 9.813 1.00 98.19 291 ALA A N 1
ATOM 2036 C CA . ALA A 1 291 ? -16.160 -4.979 9.343 1.00 98.19 291 ALA A CA 1
ATOM 2037 C C . ALA A 1 291 ? -15.899 -3.486 9.129 1.00 98.19 291 ALA A C 1
ATOM 2039 O O . ALA A 1 291 ? -16.808 -2.729 8.793 1.00 98.19 291 ALA A O 1
ATOM 2040 N N . ALA A 1 292 ? -14.637 -3.087 9.266 1.00 98.56 292 ALA A N 1
ATOM 2041 C CA . ALA A 1 292 ? -14.157 -1.747 8.956 1.00 98.56 292 ALA A CA 1
ATOM 2042 C C . ALA A 1 292 ? -12.826 -1.840 8.199 1.00 98.56 292 ALA A C 1
ATOM 2044 O O . ALA A 1 292 ? -12.018 -2.731 8.459 1.00 98.56 292 ALA A O 1
ATOM 2045 N N . THR A 1 293 ? -12.597 -0.917 7.267 1.00 98.44 293 THR A N 1
ATOM 2046 C CA . THR A 1 293 ? -11.379 -0.876 6.444 1.00 98.44 293 THR A CA 1
ATOM 2047 C C . THR A 1 293 ? -10.635 0.426 6.693 1.00 98.44 293 THR A C 1
ATOM 2049 O O . THR A 1 293 ? -11.249 1.477 6.873 1.00 98.44 293 THR A O 1
ATOM 2052 N N . VAL A 1 294 ? -9.312 0.333 6.709 1.00 98.50 294 VAL A N 1
ATOM 2053 C CA . VAL A 1 294 ? -8.367 1.439 6.805 1.00 98.50 294 VAL A CA 1
ATOM 2054 C C . VAL A 1 294 ? -7.553 1.509 5.519 1.00 98.50 294 VAL A C 1
ATOM 2056 O O . VAL A 1 294 ? -7.083 0.487 5.019 1.00 98.50 294 VAL A O 1
ATOM 2059 N N . SER A 1 295 ? -7.387 2.723 5.006 1.00 98.00 295 SER A N 1
ATOM 2060 C CA . SER A 1 295 ? -6.599 3.048 3.819 1.00 98.00 295 SER A CA 1
ATOM 2061 C C . SER A 1 295 ? -5.279 3.726 4.181 1.00 98.00 295 SER A C 1
ATOM 2063 O O . SER A 1 295 ? -5.200 4.514 5.128 1.00 98.00 295 SER A O 1
ATOM 2065 N N . ALA A 1 296 ? -4.250 3.454 3.386 1.00 98.31 296 ALA A N 1
ATOM 2066 C CA . ALA A 1 296 ? -3.002 4.199 3.356 1.00 98.31 296 ALA A CA 1
ATOM 2067 C C . ALA A 1 296 ? -2.509 4.365 1.907 1.00 98.31 296 ALA A C 1
ATOM 2069 O O . ALA A 1 296 ? -2.939 3.651 0.997 1.00 98.31 296 ALA A O 1
ATOM 2070 N N . THR A 1 297 ? -1.594 5.305 1.704 1.00 97.06 297 THR A N 1
ATOM 2071 C CA . THR A 1 297 ? -1.042 5.665 0.392 1.00 97.06 297 THR A CA 1
ATOM 2072 C C . THR A 1 297 ? 0.481 5.6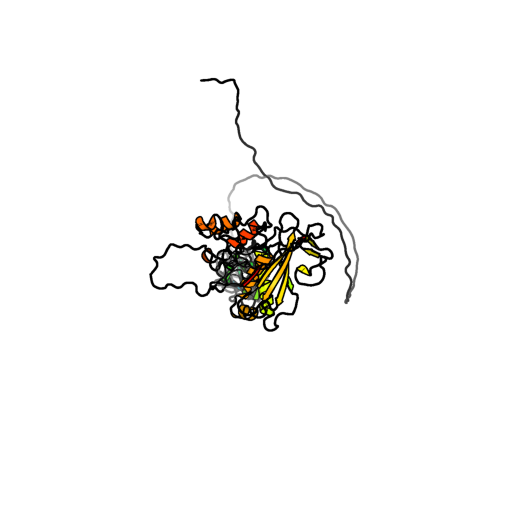18 0.449 1.00 97.06 297 THR A C 1
ATOM 2074 O O . THR A 1 297 ? 1.076 6.000 1.460 1.00 97.06 297 THR A O 1
ATOM 2077 N N . ILE A 1 298 ? 1.134 5.177 -0.629 1.00 97.44 298 ILE A N 1
ATOM 2078 C CA . ILE A 1 298 ? 2.591 5.307 -0.729 1.00 97.44 298 ILE A CA 1
ATOM 2079 C C . ILE A 1 298 ? 2.955 6.774 -0.977 1.00 97.44 298 ILE A C 1
ATOM 2081 O O . ILE A 1 298 ? 2.385 7.432 -1.843 1.00 97.44 298 ILE A O 1
ATOM 2085 N N . LEU A 1 299 ? 3.903 7.288 -0.197 1.00 96.00 299 LEU A N 1
ATOM 2086 C CA . LEU A 1 299 ? 4.440 8.633 -0.341 1.00 96.00 299 LEU A CA 1
ATOM 2087 C C . LEU A 1 299 ? 5.465 8.665 -1.482 1.00 96.00 299 LEU A C 1
ATOM 2089 O O . LEU A 1 299 ? 6.552 8.106 -1.355 1.00 96.00 299 LEU A O 1
ATOM 2093 N N . SER A 1 300 ? 5.124 9.356 -2.567 1.00 96.12 300 SER A N 1
ATOM 2094 C CA . SER A 1 300 ? 6.004 9.617 -3.706 1.00 96.12 300 SER A CA 1
ATOM 2095 C C . SER A 1 300 ? 5.631 10.943 -4.368 1.00 96.12 300 SER A C 1
ATOM 2097 O O . SER A 1 300 ? 4.454 11.296 -4.427 1.00 96.12 300 SER A O 1
ATOM 2099 N N . ASN A 1 301 ? 6.630 11.669 -4.877 1.00 95.50 301 ASN A N 1
ATOM 2100 C CA . ASN A 1 301 ? 6.444 12.824 -5.762 1.00 95.50 301 ASN A CA 1
ATOM 2101 C C . ASN A 1 301 ? 6.747 12.470 -7.233 1.00 95.50 301 ASN A C 1
ATOM 2103 O O . ASN A 1 301 ? 6.930 13.366 -8.060 1.00 95.50 301 ASN A O 1
ATOM 2107 N N . TYR A 1 302 ? 6.853 11.179 -7.564 1.00 97.06 302 TYR A N 1
ATOM 2108 C CA . TYR A 1 302 ? 7.189 10.702 -8.899 1.00 97.06 302 TYR A CA 1
ATOM 2109 C C . TYR A 1 302 ? 6.103 9.775 -9.447 1.00 97.06 302 TYR A C 1
ATOM 2111 O O . TYR A 1 302 ? 5.993 8.616 -9.050 1.00 97.06 302 TYR A O 1
ATOM 2119 N N . MET A 1 303 ? 5.303 10.292 -10.380 1.00 95.06 303 MET A N 1
ATOM 2120 C CA . MET A 1 303 ? 4.221 9.549 -11.029 1.00 95.06 303 MET A CA 1
ATOM 2121 C C . MET A 1 303 ? 4.574 9.260 -12.488 1.00 95.06 303 MET A C 1
ATOM 2123 O O . MET A 1 303 ? 4.983 10.166 -13.214 1.00 95.06 303 MET A O 1
ATOM 2127 N N . VAL A 1 304 ? 4.402 8.011 -12.920 1.00 97.94 304 VAL A N 1
ATOM 2128 C CA . VAL A 1 304 ? 4.505 7.639 -14.337 1.00 97.94 304 VAL A CA 1
ATOM 2129 C C . VAL A 1 304 ? 3.156 7.884 -15.012 1.00 97.94 304 VAL A C 1
ATOM 2131 O O . VAL A 1 304 ? 2.170 7.221 -14.691 1.00 97.94 304 VAL A O 1
ATOM 2134 N N . ASP A 1 305 ? 3.106 8.830 -15.948 1.00 97.38 305 ASP A N 1
ATOM 2135 C CA . ASP A 1 305 ? 1.934 9.072 -16.792 1.00 97.38 305 ASP A CA 1
ATOM 2136 C C . ASP A 1 305 ? 1.996 8.140 -18.015 1.00 97.38 305 ASP A C 1
ATOM 2138 O O . ASP A 1 305 ? 2.866 8.283 -18.877 1.00 97.38 305 ASP A O 1
ATOM 2142 N N . LEU A 1 306 ? 1.117 7.135 -18.051 1.00 96.31 306 LEU A N 1
ATOM 2143 C CA . LEU A 1 306 ? 1.050 6.123 -19.109 1.00 96.31 306 LEU A CA 1
ATOM 2144 C C . LEU A 1 306 ? -0.006 6.481 -20.150 1.00 96.31 306 LEU A C 1
ATOM 2146 O O . LEU A 1 306 ? -1.193 6.568 -19.833 1.00 96.31 306 LEU A O 1
ATOM 2150 N N . ARG A 1 307 ? 0.406 6.588 -21.416 1.00 95.31 307 ARG A N 1
ATOM 2151 C CA . ARG A 1 307 ? -0.487 6.978 -22.517 1.00 95.31 307 ARG A CA 1
ATOM 2152 C C . ARG A 1 307 ? -0.431 5.967 -23.655 1.00 95.31 307 ARG A C 1
ATOM 2154 O O . ARG A 1 307 ? 0.558 5.909 -24.385 1.00 95.31 307 ARG A O 1
ATOM 2161 N N . GLN A 1 308 ? -1.500 5.186 -23.811 1.00 92.62 308 GLN A N 1
ATOM 2162 C CA . GLN A 1 308 ? -1.639 4.297 -24.962 1.00 92.62 308 GLN A CA 1
ATOM 2163 C C . GLN A 1 308 ? -1.852 5.114 -26.245 1.00 92.62 308 GLN A C 1
ATOM 2165 O O . GLN A 1 308 ? -2.589 6.101 -26.247 1.00 92.62 308 GLN A O 1
ATOM 2170 N N . TYR A 1 309 ? -1.234 4.683 -27.341 1.00 91.12 309 TYR A N 1
ATOM 2171 C CA . TYR A 1 309 ? -1.490 5.175 -28.695 1.00 91.12 309 TYR A CA 1
ATOM 2172 C C . TYR A 1 309 ? -1.454 4.009 -29.696 1.00 91.12 309 TYR A C 1
ATOM 2174 O O . TYR A 1 309 ? -1.177 2.871 -29.322 1.00 91.12 309 TYR A O 1
ATOM 2182 N N . GLY A 1 310 ? -1.758 4.288 -30.967 1.00 83.94 310 GLY A N 1
ATOM 2183 C CA . GLY A 1 310 ? -1.853 3.252 -31.998 1.00 83.94 310 GLY A CA 1
ATOM 2184 C C . GLY A 1 310 ? -3.177 2.471 -31.929 1.00 83.94 310 GLY A C 1
ATOM 2185 O O . GLY A 1 310 ? -4.184 3.025 -31.476 1.00 83.94 310 GLY A O 1
ATOM 2186 N N . PRO A 1 311 ? -3.222 1.221 -32.428 1.00 78.44 311 PRO A N 1
ATOM 2187 C CA . PRO A 1 311 ? -4.409 0.376 -32.328 1.00 78.44 311 PRO A CA 1
ATOM 2188 C C . PRO A 1 311 ? -4.693 -0.027 -30.873 1.00 78.44 311 PRO A C 1
ATOM 2190 O O . PRO A 1 311 ? -3.801 -0.081 -30.026 1.00 78.44 311 PRO A O 1
ATOM 2193 N N . ALA A 1 312 ? -5.956 -0.343 -30.582 1.00 67.88 312 ALA A N 1
ATOM 2194 C CA . ALA A 1 312 ? -6.325 -0.922 -29.295 1.00 67.88 312 ALA A CA 1
ATOM 2195 C C . ALA A 1 312 ? -5.758 -2.345 -29.168 1.00 67.88 312 ALA A C 1
ATOM 2197 O O . ALA A 1 312 ? -5.836 -3.133 -30.109 1.00 67.88 312 ALA A O 1
ATOM 2198 N N . THR A 1 313 ? -5.237 -2.677 -27.985 1.00 70.06 313 THR A N 1
ATOM 2199 C CA . THR A 1 313 ? -4.745 -4.019 -27.642 1.00 70.06 313 THR A CA 1
ATOM 2200 C C . THR A 1 313 ? -5.808 -5.085 -27.917 1.00 70.06 313 THR A C 1
ATOM 2202 O O . THR A 1 313 ? -6.988 -4.847 -27.649 1.00 70.06 313 THR A O 1
ATOM 2205 N N . LEU A 1 314 ? -5.390 -6.274 -28.375 1.00 69.12 314 LEU A N 1
ATOM 2206 C CA . LEU A 1 314 ? -6.255 -7.442 -28.597 1.00 69.12 314 LEU A CA 1
ATOM 2207 C C . LEU A 1 314 ? -7.290 -7.604 -27.454 1.00 69.12 314 LEU A C 1
ATOM 2209 O O . LEU A 1 314 ? -6.894 -7.893 -26.319 1.00 69.12 314 LEU A O 1
ATOM 2213 N N . PRO A 1 315 ? -8.608 -7.435 -27.710 1.00 78.12 315 PRO A N 1
ATOM 2214 C CA . PRO A 1 315 ? -9.598 -7.255 -26.641 1.00 78.12 315 PRO A CA 1
ATOM 2215 C C . PRO A 1 315 ? -9.669 -8.385 -25.608 1.00 78.12 315 PRO A C 1
ATOM 2217 O O . PRO A 1 315 ? -9.989 -8.132 -24.452 1.00 78.12 315 PRO A O 1
ATOM 2220 N N . ALA A 1 316 ? -9.326 -9.617 -26.000 1.00 84.75 316 ALA A N 1
ATOM 2221 C CA . ALA A 1 316 ? -9.322 -10.788 -25.123 1.00 84.75 316 ALA A CA 1
ATOM 2222 C C . ALA A 1 316 ? -8.247 -10.753 -24.014 1.00 84.75 316 ALA A C 1
ATOM 2224 O O . ALA A 1 316 ? -8.377 -11.477 -23.031 1.00 84.75 316 ALA A O 1
ATOM 2225 N N . ILE A 1 317 ? -7.200 -9.930 -24.159 1.00 87.44 317 ILE A N 1
ATOM 2226 C CA . ILE A 1 317 ? -6.101 -9.791 -23.183 1.00 87.44 317 ILE A CA 1
ATOM 2227 C C . ILE A 1 317 ? -5.894 -8.348 -22.699 1.00 87.44 317 ILE A C 1
ATOM 2229 O O . ILE A 1 317 ? -5.055 -8.110 -21.831 1.00 87.44 317 ILE A O 1
ATOM 2233 N N . ALA A 1 318 ? -6.655 -7.383 -23.225 1.00 89.00 318 ALA A N 1
ATOM 2234 C CA . ALA A 1 318 ? -6.465 -5.958 -22.953 1.00 89.00 318 ALA A CA 1
ATOM 2235 C C . ALA A 1 318 ? -6.507 -5.606 -21.452 1.00 89.00 318 ALA A C 1
ATOM 2237 O O . ALA A 1 318 ? -5.737 -4.758 -21.010 1.00 89.00 318 ALA A O 1
ATOM 2238 N N . GLU A 1 319 ? -7.340 -6.281 -20.651 1.00 90.62 319 GLU A N 1
ATOM 2239 C CA . GLU A 1 319 ? -7.372 -6.103 -19.190 1.00 90.62 319 GLU A CA 1
ATOM 2240 C C . GLU A 1 319 ? -6.050 -6.523 -18.527 1.00 90.62 319 GLU A C 1
ATOM 2242 O O . GLU A 1 319 ? -5.471 -5.742 -17.773 1.00 90.62 319 GLU A O 1
ATOM 2247 N N . ALA A 1 320 ? -5.528 -7.710 -18.855 1.00 92.62 320 ALA A N 1
ATOM 2248 C CA . ALA A 1 320 ? -4.268 -8.218 -18.308 1.00 92.62 320 ALA A CA 1
ATOM 2249 C C . ALA A 1 320 ? -3.063 -7.355 -18.725 1.00 92.62 320 ALA A C 1
ATOM 2251 O O . ALA A 1 320 ? -2.186 -7.081 -17.906 1.00 92.62 320 ALA A O 1
ATOM 2252 N N . VAL A 1 321 ? -3.050 -6.881 -19.976 1.00 93.81 321 VAL A N 1
ATOM 2253 C CA . VAL A 1 321 ? -2.011 -5.982 -20.498 1.00 93.81 321 VAL A CA 1
ATOM 2254 C C . VAL A 1 321 ? -2.054 -4.626 -19.789 1.00 93.81 321 VAL A C 1
ATOM 2256 O O . VAL A 1 321 ? -1.041 -4.186 -19.247 1.00 93.81 321 VAL A O 1
ATOM 2259 N N . ASN A 1 322 ? -3.228 -3.992 -19.709 1.00 92.69 322 ASN A N 1
ATOM 2260 C CA . ASN A 1 322 ? -3.396 -2.719 -19.003 1.00 92.69 322 ASN A CA 1
ATOM 2261 C C . ASN A 1 322 ? -3.023 -2.843 -17.519 1.00 92.69 322 ASN A C 1
ATOM 2263 O O . ASN A 1 322 ? -2.312 -1.990 -16.988 1.00 92.69 322 ASN A O 1
ATOM 2267 N N . ALA A 1 323 ? -3.442 -3.924 -16.854 1.00 93.44 323 ALA A N 1
ATOM 2268 C CA . ALA A 1 323 ? -3.071 -4.201 -15.471 1.00 93.44 323 ALA A CA 1
ATOM 2269 C C . ALA A 1 323 ? -1.550 -4.348 -15.298 1.00 93.44 323 ALA A C 1
ATOM 2271 O O . ALA A 1 323 ? -1.005 -3.813 -14.335 1.00 93.44 323 ALA A O 1
ATOM 2272 N N . ALA A 1 324 ? -0.846 -5.005 -16.226 1.00 95.88 324 ALA A N 1
ATOM 2273 C CA . ALA A 1 324 ? 0.611 -5.129 -16.182 1.00 95.88 324 ALA A CA 1
ATOM 2274 C C . ALA A 1 324 ? 1.325 -3.770 -16.355 1.00 95.88 324 ALA A C 1
ATOM 2276 O O . ALA A 1 324 ? 2.247 -3.469 -15.594 1.00 95.88 324 ALA A O 1
ATOM 2277 N N . PHE A 1 325 ? 0.845 -2.897 -17.251 1.00 95.94 325 PHE A N 1
ATOM 2278 C CA . PHE A 1 325 ? 1.333 -1.514 -17.354 1.00 95.94 325 PHE A CA 1
ATOM 2279 C C . PHE A 1 325 ? 1.113 -0.711 -16.066 1.00 95.94 325 PHE A C 1
ATOM 2281 O O . PHE A 1 325 ? 2.061 -0.112 -15.551 1.00 95.94 325 PHE A O 1
ATOM 2288 N N . PHE A 1 326 ? -0.096 -0.732 -15.495 1.00 95.25 326 PHE A N 1
ATOM 2289 C CA . PHE A 1 326 ? -0.371 -0.043 -14.229 1.00 95.25 326 PHE A CA 1
ATOM 2290 C C . PHE A 1 326 ? 0.439 -0.622 -13.058 1.00 95.25 326 PHE A C 1
ATOM 2292 O O . PHE A 1 326 ? 0.928 0.140 -12.227 1.00 95.25 326 PHE A O 1
ATOM 2299 N N . ASN A 1 327 ? 0.653 -1.940 -13.015 1.00 96.00 327 ASN A N 1
ATOM 2300 C CA . ASN A 1 327 ? 1.495 -2.609 -12.019 1.00 96.00 327 ASN A CA 1
ATOM 2301 C C . ASN A 1 327 ? 2.957 -2.147 -12.085 1.00 96.00 327 ASN A C 1
ATOM 2303 O O . ASN A 1 327 ? 3.570 -1.919 -11.039 1.00 96.00 327 ASN A O 1
ATOM 2307 N N . ALA A 1 328 ? 3.511 -2.014 -13.294 1.00 97.56 328 ALA A N 1
ATOM 2308 C CA . ALA A 1 328 ? 4.870 -1.533 -13.513 1.00 97.56 328 ALA A CA 1
ATOM 2309 C C . ALA A 1 328 ? 5.005 -0.050 -13.132 1.00 97.56 328 ALA A C 1
ATOM 2311 O O . ALA A 1 328 ? 5.847 0.289 -12.302 1.00 97.56 328 ALA A O 1
ATOM 2312 N N . ALA A 1 329 ? 4.108 0.815 -13.620 1.00 98.19 329 ALA A N 1
ATOM 2313 C CA . ALA A 1 329 ? 4.080 2.234 -13.253 1.00 98.19 329 ALA A CA 1
ATOM 2314 C C . ALA A 1 329 ? 3.934 2.443 -11.738 1.00 98.19 329 ALA A C 1
ATOM 2316 O O . ALA A 1 329 ? 4.662 3.238 -11.147 1.00 98.19 329 ALA A O 1
ATOM 2317 N N . ALA A 1 330 ? 3.056 1.681 -11.080 1.00 97.56 330 ALA A N 1
ATOM 2318 C CA . ALA A 1 330 ? 2.904 1.730 -9.632 1.00 97.56 330 ALA A CA 1
ATOM 2319 C C . ALA A 1 330 ? 4.153 1.214 -8.892 1.00 97.56 330 ALA A C 1
ATOM 2321 O O . ALA A 1 330 ? 4.453 1.720 -7.810 1.00 97.56 330 ALA A O 1
ATOM 2322 N N . ARG A 1 331 ? 4.899 0.242 -9.438 1.00 97.88 331 ARG A N 1
ATOM 2323 C CA . ARG A 1 331 ? 6.178 -0.209 -8.861 1.00 97.88 331 ARG A CA 1
ATOM 2324 C C . ARG A 1 331 ? 7.241 0.886 -8.961 1.00 97.88 331 ARG A C 1
ATOM 2326 O O . ARG A 1 331 ? 7.804 1.245 -7.930 1.00 97.88 331 ARG A O 1
ATOM 2333 N N . ILE A 1 332 ? 7.422 1.481 -10.143 1.00 98.56 332 ILE A N 1
ATOM 2334 C CA . ILE A 1 332 ? 8.316 2.631 -10.356 1.00 98.56 332 ILE A CA 1
ATOM 2335 C C . ILE A 1 332 ? 7.963 3.785 -9.413 1.00 98.56 332 ILE A C 1
ATOM 2337 O O . ILE A 1 332 ? 8.839 4.309 -8.736 1.00 98.56 332 ILE A O 1
ATOM 2341 N N . SER A 1 333 ? 6.686 4.152 -9.289 1.00 98.00 333 SER A N 1
ATOM 2342 C CA . SER A 1 333 ? 6.245 5.235 -8.396 1.00 98.00 333 SER A CA 1
ATOM 2343 C C . SER A 1 333 ? 6.370 4.929 -6.896 1.00 98.00 333 SER A C 1
ATOM 2345 O O . SER A 1 333 ? 6.195 5.835 -6.084 1.00 98.00 333 SER A O 1
ATOM 2347 N N . ALA A 1 334 ? 6.662 3.686 -6.500 1.00 98.06 334 ALA A N 1
ATOM 2348 C CA . ALA A 1 334 ? 6.996 3.320 -5.118 1.00 98.06 334 ALA A CA 1
ATOM 2349 C C . ALA A 1 334 ? 8.513 3.184 -4.875 1.00 98.06 334 ALA A C 1
ATOM 2351 O O . ALA A 1 334 ? 8.958 3.185 -3.721 1.00 98.06 334 ALA A O 1
ATOM 2352 N N . GLU A 1 335 ? 9.281 3.055 -5.958 1.00 98.31 335 GLU A N 1
ATOM 2353 C CA . GLU A 1 335 ? 10.739 3.016 -6.011 1.00 98.31 335 GLU A CA 1
ATOM 2354 C C . GLU A 1 335 ? 11.308 4.428 -6.128 1.00 98.31 335 GLU A C 1
ATOM 2356 O O . GLU A 1 335 ? 11.948 4.914 -5.199 1.00 98.31 335 GLU A O 1
ATOM 2361 N N . ILE A 1 336 ? 11.053 5.101 -7.247 1.00 98.44 336 ILE A N 1
ATOM 2362 C CA . ILE A 1 336 ? 11.399 6.497 -7.459 1.00 98.44 336 ILE A CA 1
ATOM 2363 C C . ILE A 1 336 ? 10.366 7.341 -6.710 1.00 98.44 336 ILE A C 1
ATOM 2365 O O . ILE A 1 336 ? 9.159 7.214 -6.908 1.00 98.44 336 ILE A O 1
ATOM 2369 N N . ILE A 1 337 ? 10.858 8.212 -5.832 1.00 97.50 337 ILE A N 1
ATOM 2370 C CA . ILE A 1 337 ? 10.053 9.103 -4.986 1.00 97.50 337 ILE A CA 1
ATOM 2371 C C . ILE A 1 337 ? 10.262 10.590 -5.303 1.00 97.50 337 ILE A C 1
ATOM 2373 O O . ILE A 1 337 ? 9.566 11.443 -4.748 1.00 97.50 337 ILE A O 1
ATOM 2377 N N . GLY A 1 338 ? 11.192 10.911 -6.209 1.00 96.38 338 GLY A N 1
ATOM 2378 C CA . GLY A 1 338 ? 11.490 12.270 -6.660 1.00 96.38 338 GLY A CA 1
ATOM 2379 C C . GLY A 1 338 ? 12.808 12.365 -7.438 1.00 96.38 338 GLY A C 1
ATOM 2380 O O . GLY A 1 338 ? 13.295 11.386 -8.000 1.00 96.38 338 GLY A O 1
ATOM 2381 N N . GLY A 1 339 ? 13.413 13.554 -7.440 1.00 90.38 339 GLY A N 1
ATOM 2382 C CA . GLY A 1 339 ? 14.706 13.840 -8.083 1.00 90.38 339 GLY A CA 1
ATOM 2383 C C . GLY A 1 339 ? 14.603 14.597 -9.411 1.00 90.38 339 GLY A C 1
ATOM 2384 O O . GLY A 1 339 ? 15.476 15.408 -9.710 1.00 90.38 339 GLY A O 1
ATOM 2385 N N . THR A 1 340 ? 13.512 14.433 -10.165 1.00 92.06 340 THR A N 1
ATOM 2386 C CA . THR A 1 340 ? 13.261 15.227 -11.377 1.00 92.06 340 THR A CA 1
ATOM 2387 C C . THR A 1 340 ? 12.855 16.668 -11.074 1.00 92.06 340 THR A C 1
ATOM 2389 O O . THR A 1 340 ? 12.222 16.971 -10.061 1.00 92.06 340 THR A O 1
ATOM 2392 N N . ARG A 1 341 ? 13.167 17.569 -12.013 1.00 89.31 341 ARG A N 1
ATOM 2393 C CA . ARG A 1 341 ? 12.591 18.920 -12.081 1.00 89.31 341 ARG A CA 1
ATOM 2394 C C . ARG A 1 341 ? 11.410 18.961 -13.051 1.00 89.31 341 ARG A C 1
ATOM 2396 O O . ARG A 1 341 ? 11.313 18.142 -13.963 1.00 89.31 341 ARG A O 1
ATOM 2403 N N . THR A 1 342 ? 10.534 19.945 -12.902 1.00 90.00 342 THR A N 1
ATOM 2404 C CA . THR A 1 342 ? 9.422 20.163 -13.836 1.00 90.00 342 THR A CA 1
ATOM 2405 C C . THR A 1 342 ? 9.909 20.667 -15.198 1.00 90.00 342 THR A C 1
ATOM 2407 O O . THR A 1 342 ? 10.740 21.573 -15.264 1.00 90.00 342 THR A O 1
ATOM 2410 N N . ALA A 1 343 ? 9.355 20.115 -16.278 1.00 89.06 343 ALA A N 1
ATOM 2411 C CA . ALA A 1 343 ? 9.523 20.592 -17.648 1.00 89.06 343 ALA A CA 1
ATOM 2412 C C . ALA A 1 343 ? 8.184 21.111 -18.203 1.00 89.06 343 ALA A C 1
ATOM 2414 O O . ALA A 1 343 ? 7.133 20.530 -17.940 1.00 89.06 343 ALA A O 1
ATOM 2415 N N . ASN A 1 344 ? 8.224 22.198 -18.977 1.00 89.19 344 ASN A N 1
ATOM 2416 C CA . ASN A 1 344 ? 7.033 22.840 -19.539 1.00 89.19 344 ASN A CA 1
ATOM 2417 C C . ASN A 1 344 ? 6.947 22.552 -21.043 1.00 89.19 344 ASN A C 1
ATOM 2419 O O . ASN A 1 344 ? 7.820 22.975 -21.800 1.00 89.19 344 ASN A O 1
ATOM 2423 N N . LEU A 1 345 ? 5.905 21.850 -21.480 1.00 89.00 345 LEU A N 1
ATOM 2424 C CA . LEU A 1 345 ? 5.668 21.504 -22.879 1.00 89.00 345 LEU A CA 1
ATOM 2425 C C . LEU A 1 345 ? 4.662 22.495 -23.460 1.00 89.00 345 LEU A C 1
ATOM 2427 O O . LEU A 1 345 ? 3.519 22.520 -23.026 1.00 89.00 345 LEU A O 1
ATOM 2431 N N . ASN A 1 346 ? 5.075 23.314 -24.429 1.00 87.19 346 ASN A N 1
ATOM 2432 C CA . ASN A 1 346 ? 4.229 24.353 -25.026 1.00 87.19 346 ASN A CA 1
ATOM 2433 C C . ASN A 1 346 ? 4.081 24.099 -26.532 1.00 87.19 346 ASN A C 1
ATOM 2435 O O . ASN A 1 346 ? 5.014 24.354 -27.291 1.00 87.19 346 ASN A O 1
ATOM 2439 N N . ASN A 1 347 ? 2.925 23.577 -26.959 1.00 86.38 347 ASN A N 1
ATOM 2440 C CA . ASN A 1 347 ? 2.672 23.116 -28.335 1.00 86.38 347 ASN A CA 1
ATOM 2441 C C . ASN A 1 347 ? 3.779 22.175 -28.870 1.00 86.38 347 ASN A C 1
ATOM 2443 O O . ASN A 1 347 ? 4.236 22.277 -30.009 1.00 86.38 347 ASN A O 1
ATOM 2447 N N . PHE A 1 348 ? 4.245 21.276 -28.006 1.00 87.69 348 PHE A N 1
ATOM 2448 C CA . PHE A 1 348 ? 5.407 20.426 -28.231 1.00 87.69 348 PHE A CA 1
ATOM 2449 C C . PHE A 1 348 ? 5.065 19.252 -29.155 1.00 87.69 348 PHE A C 1
ATOM 2451 O O . PHE A 1 348 ? 4.221 18.437 -28.794 1.00 87.69 348 PHE A O 1
ATOM 2458 N N . ASN A 1 349 ? 5.714 19.130 -30.316 1.00 88.25 349 ASN A N 1
ATOM 2459 C CA . ASN A 1 349 ? 5.462 18.030 -31.257 1.00 88.25 349 ASN A CA 1
ATOM 2460 C C . ASN A 1 349 ? 5.971 16.685 -30.706 1.00 88.25 349 ASN A C 1
ATOM 2462 O O . ASN A 1 349 ? 7.160 16.533 -30.437 1.00 88.25 349 ASN A O 1
ATOM 2466 N N . ILE A 1 350 ? 5.064 15.714 -30.569 1.00 90.12 350 ILE A N 1
ATOM 2467 C CA . ILE A 1 350 ? 5.338 14.371 -30.027 1.00 90.12 350 ILE A CA 1
ATOM 2468 C C . ILE A 1 350 ? 5.479 13.276 -31.090 1.00 90.12 350 ILE A C 1
ATOM 2470 O O . ILE A 1 350 ? 5.773 12.136 -30.740 1.00 90.12 350 ILE A O 1
ATOM 2474 N N . GLN A 1 351 ? 5.376 13.605 -32.381 1.00 88.94 351 GLN A N 1
ATOM 2475 C CA . GLN A 1 351 ? 5.449 12.633 -33.480 1.00 88.94 351 GLN A CA 1
ATOM 2476 C C . GLN A 1 351 ? 6.765 11.833 -33.497 1.00 88.94 351 GLN A C 1
ATOM 2478 O O . GLN A 1 351 ? 6.782 10.683 -33.927 1.00 88.94 351 GLN A O 1
ATOM 2483 N N . SER A 1 352 ? 7.866 12.395 -32.985 1.00 82.31 352 SER A N 1
ATOM 2484 C CA . SER A 1 352 ? 9.138 11.674 -32.831 1.00 82.31 352 SER A CA 1
ATOM 2485 C C . SER A 1 352 ? 9.186 10.709 -31.634 1.00 82.31 352 SER A C 1
ATOM 2487 O O . SER A 1 352 ? 10.129 9.937 -31.545 1.00 82.31 352 SER A O 1
ATOM 2489 N N . CYS A 1 353 ? 8.198 10.729 -30.733 1.00 87.06 353 CYS A N 1
ATOM 2490 C CA . CYS A 1 353 ? 8.010 9.750 -29.651 1.00 87.06 353 CYS A CA 1
ATOM 2491 C C . CYS A 1 353 ? 7.004 8.637 -30.010 1.00 87.06 353 CYS A C 1
ATOM 2493 O O . CYS A 1 353 ? 6.654 7.841 -29.140 1.00 87.06 353 CYS A O 1
ATOM 2495 N N . GLY A 1 354 ? 6.466 8.617 -31.238 1.00 85.75 354 GLY A N 1
ATOM 2496 C CA . GLY A 1 354 ? 5.411 7.687 -31.666 1.00 85.75 354 GLY A CA 1
ATOM 2497 C C . GLY A 1 354 ? 4.080 8.370 -32.017 1.00 85.75 354 GLY A C 1
ATOM 2498 O O . GLY A 1 354 ? 3.731 8.414 -33.198 1.00 85.75 354 GLY A O 1
ATOM 2499 N N . PRO A 1 355 ? 3.308 8.889 -31.043 1.00 89.12 355 PRO A N 1
ATOM 2500 C CA . PRO A 1 355 ? 1.993 9.476 -31.300 1.00 89.12 355 PRO A CA 1
ATOM 2501 C C . PRO A 1 355 ? 2.079 10.799 -32.069 1.00 89.12 355 PRO A C 1
ATOM 2503 O O . PRO A 1 355 ? 2.868 11.680 -31.741 1.00 89.12 355 PRO A O 1
ATOM 2506 N N . GLY A 1 356 ? 1.213 10.979 -33.067 1.00 86.94 356 GLY A N 1
ATOM 2507 C CA . GLY A 1 356 ? 1.069 12.261 -33.762 1.00 86.94 356 GLY A CA 1
ATOM 2508 C C . GLY A 1 356 ? 0.375 13.328 -32.905 1.00 86.94 356 GLY A C 1
ATOM 2509 O O . GLY A 1 356 ? -0.472 13.012 -32.072 1.00 86.94 356 GLY A O 1
ATOM 2510 N N . GLY A 1 357 ? 0.694 14.601 -33.154 1.00 89.38 357 GLY A N 1
ATOM 2511 C CA . GLY A 1 357 ? 0.071 15.755 -32.495 1.00 89.38 357 GLY A CA 1
ATOM 2512 C C . GLY A 1 357 ? 1.048 16.582 -31.657 1.00 89.38 357 GLY A C 1
ATOM 2513 O O . GLY A 1 357 ? 2.267 16.495 -31.832 1.00 89.38 357 GLY A O 1
ATOM 2514 N N . THR A 1 358 ? 0.508 17.411 -30.759 1.00 90.50 358 THR A N 1
ATOM 2515 C CA . THR A 1 358 ? 1.293 18.260 -29.854 1.00 90.50 358 THR A CA 1
ATOM 2516 C C . THR A 1 358 ? 0.796 18.200 -28.406 1.00 90.50 358 THR A C 1
ATOM 2518 O O . THR A 1 358 ? -0.386 17.972 -28.154 1.00 90.50 358 THR A O 1
ATOM 2521 N N . LEU A 1 359 ? 1.702 18.422 -27.447 1.00 91.25 359 LEU A N 1
ATOM 2522 C CA . LEU A 1 359 ? 1.392 18.563 -26.019 1.00 91.25 359 LEU A CA 1
ATOM 2523 C C . LEU A 1 359 ? 1.416 20.028 -25.572 1.00 91.25 359 LEU A C 1
ATOM 2525 O O . LEU A 1 359 ? 2.229 20.825 -26.048 1.00 91.25 359 LEU A O 1
ATOM 2529 N N . ASN A 1 360 ? 0.556 20.366 -24.614 1.00 91.75 360 ASN A N 1
ATOM 2530 C CA . ASN A 1 360 ? 0.529 21.666 -23.949 1.00 91.75 360 ASN A CA 1
ATOM 2531 C C . ASN A 1 360 ? 0.267 21.467 -22.446 1.00 91.75 360 ASN A C 1
ATOM 2533 O O . ASN A 1 360 ? -0.881 21.492 -22.007 1.00 91.75 360 ASN A O 1
ATOM 2537 N N . GLU A 1 361 ? 1.317 21.149 -21.686 1.00 93.00 361 GLU A N 1
ATOM 2538 C CA . GLU A 1 361 ? 1.214 20.683 -20.297 1.00 93.00 361 GLU A CA 1
ATOM 2539 C C . GLU A 1 361 ? 2.524 20.828 -19.498 1.00 93.00 361 GLU A C 1
ATOM 2541 O O . GLU A 1 361 ? 3.559 21.263 -20.007 1.00 93.00 361 GLU A O 1
ATOM 2546 N N . VAL A 1 362 ? 2.480 20.445 -18.220 1.00 92.38 362 VAL A N 1
ATOM 2547 C CA . VAL A 1 362 ? 3.560 20.619 -17.242 1.00 92.38 362 VAL A CA 1
ATOM 2548 C C . VAL A 1 362 ? 3.946 19.252 -16.664 1.00 92.38 362 VAL A C 1
ATOM 2550 O O . VAL A 1 362 ? 3.205 18.683 -15.867 1.00 92.38 362 VAL A O 1
ATOM 2553 N N . VAL A 1 363 ? 5.108 18.719 -17.054 1.00 93.56 363 VAL A N 1
ATOM 2554 C CA . VAL A 1 363 ? 5.559 17.360 -16.697 1.00 93.56 363 VAL A CA 1
ATOM 2555 C C . VAL A 1 363 ? 6.555 17.410 -15.536 1.00 93.56 363 VAL A C 1
ATOM 2557 O O . VAL A 1 363 ? 7.713 17.800 -15.701 1.00 93.56 363 VAL A O 1
ATOM 2560 N N . SER A 1 364 ? 6.124 16.990 -14.344 1.00 92.75 364 SER A N 1
ATOM 2561 C CA . SER A 1 364 ? 6.977 16.879 -13.147 1.00 92.75 364 SER A CA 1
ATOM 2562 C C . SER A 1 364 ? 7.921 15.672 -13.184 1.00 92.75 364 SER A C 1
ATOM 2564 O O . SER A 1 364 ? 9.056 15.750 -12.712 1.00 92.75 364 SER A O 1
ATOM 2566 N N . SER A 1 365 ? 7.447 14.556 -13.740 1.00 95.81 365 SER A N 1
ATOM 2567 C CA . SER A 1 365 ? 8.005 13.216 -13.521 1.00 95.81 365 SER A CA 1
ATOM 2568 C C . SER A 1 365 ? 8.386 12.567 -14.855 1.00 95.81 365 SER A C 1
ATOM 2570 O O . SER A 1 365 ? 9.497 12.819 -15.325 1.00 95.81 365 SER A O 1
ATOM 2572 N N . ILE A 1 366 ? 7.487 11.831 -15.512 1.00 97.38 366 ILE A N 1
ATOM 2573 C CA . ILE A 1 366 ? 7.673 11.335 -16.885 1.00 97.38 366 ILE A CA 1
ATOM 2574 C C . ILE A 1 366 ? 6.316 11.067 -17.548 1.00 97.38 366 ILE A C 1
ATOM 2576 O O . ILE A 1 366 ? 5.382 10.633 -16.872 1.00 97.38 366 ILE A O 1
ATOM 2580 N N . VAL A 1 367 ? 6.223 11.290 -18.862 1.00 97.69 367 VAL A N 1
ATOM 2581 C CA . VAL A 1 367 ? 5.162 10.715 -19.707 1.00 97.69 367 VAL A CA 1
ATOM 2582 C C . VAL A 1 367 ? 5.774 9.593 -20.540 1.00 97.69 367 VAL A C 1
ATOM 2584 O O . VAL A 1 367 ? 6.767 9.816 -21.239 1.00 97.69 367 VAL A O 1
ATOM 2587 N N . ILE A 1 368 ? 5.188 8.399 -20.475 1.00 97.81 368 ILE A N 1
ATOM 2588 C CA . ILE A 1 368 ? 5.604 7.237 -21.262 1.00 97.81 368 ILE A CA 1
ATOM 2589 C C . ILE A 1 368 ? 4.469 6.838 -22.205 1.00 97.81 368 ILE A C 1
ATOM 2591 O O . ILE A 1 368 ? 3.395 6.395 -21.788 1.00 97.81 368 ILE A O 1
ATOM 2595 N N . PHE A 1 369 ? 4.728 6.994 -23.498 1.00 96.69 369 PHE A N 1
ATOM 2596 C CA . PHE A 1 369 ? 3.834 6.559 -24.559 1.00 96.69 369 PHE A CA 1
ATOM 2597 C C . PHE A 1 369 ? 4.043 5.074 -24.838 1.00 96.69 369 PHE A C 1
ATOM 2599 O O . PHE A 1 369 ? 5.172 4.659 -25.089 1.00 96.69 369 PHE A O 1
ATOM 2606 N N . TRP A 1 370 ? 2.979 4.271 -24.856 1.00 95.00 370 TRP A N 1
ATOM 2607 C CA . TRP A 1 370 ? 3.080 2.838 -25.151 1.00 95.00 370 TRP A CA 1
ATOM 2608 C C . TRP A 1 370 ? 2.089 2.379 -26.223 1.00 95.00 370 TRP A C 1
ATOM 2610 O O . TRP A 1 370 ? 1.008 2.946 -26.378 1.00 95.00 370 TRP A O 1
ATOM 2620 N N . GLN A 1 371 ? 2.467 1.349 -26.976 1.00 92.75 371 GLN A N 1
ATOM 2621 C CA . GLN A 1 371 ? 1.597 0.677 -27.942 1.00 92.75 371 GLN A CA 1
ATOM 2622 C C . GLN A 1 371 ? 1.946 -0.812 -28.040 1.00 92.75 371 GLN A C 1
ATOM 2624 O O . GLN A 1 371 ? 3.062 -1.217 -27.711 1.00 92.75 371 GLN A O 1
ATOM 2629 N N . VAL A 1 372 ? 1.002 -1.607 -28.538 1.00 92.00 372 VAL A N 1
ATOM 2630 C CA . VAL A 1 372 ? 1.220 -2.998 -28.956 1.00 92.00 372 VAL A CA 1
ATOM 2631 C C . VAL A 1 372 ? 1.082 -3.018 -30.472 1.00 92.00 372 VAL A C 1
ATOM 2633 O O . VAL A 1 372 ? 0.094 -2.507 -30.998 1.00 92.00 372 VAL A O 1
ATOM 2636 N N . VAL A 1 373 ? 2.107 -3.509 -31.162 1.00 91.38 373 VAL A N 1
ATOM 2637 C CA . VAL A 1 373 ? 2.228 -3.480 -32.628 1.00 91.38 373 VAL A CA 1
ATOM 2638 C C . VAL A 1 373 ? 3.116 -4.635 -33.086 1.00 91.38 373 VAL A C 1
ATOM 2640 O O . VAL A 1 373 ? 3.978 -5.038 -32.312 1.00 91.38 373 VAL A O 1
ATOM 2643 N N . PRO A 1 374 ? 3.019 -5.107 -34.337 1.00 91.38 374 PRO A N 1
ATOM 2644 C CA . PRO A 1 374 ? 4.027 -6.004 -34.894 1.00 91.38 374 PRO A CA 1
ATOM 2645 C C . PRO A 1 374 ? 5.430 -5.373 -34.838 1.00 91.38 374 PRO A C 1
ATOM 2647 O O . PRO A 1 374 ? 5.595 -4.175 -35.118 1.00 91.38 374 PRO A O 1
ATOM 2650 N N . ILE A 1 375 ? 6.439 -6.172 -34.489 1.00 89.81 375 ILE A N 1
ATOM 2651 C CA . ILE A 1 375 ? 7.858 -5.798 -34.507 1.00 89.81 375 ILE A CA 1
ATOM 2652 C C . ILE A 1 375 ? 8.611 -6.736 -35.454 1.00 89.81 375 ILE A C 1
ATOM 2654 O O . ILE A 1 375 ? 9.040 -6.285 -36.518 1.00 89.81 375 ILE A O 1
ATOM 2658 N N . ASP A 1 376 ? 8.722 -8.022 -35.114 1.00 89.12 376 ASP A N 1
ATOM 2659 C CA . ASP A 1 376 ? 9.392 -9.040 -35.935 1.00 89.12 376 ASP A CA 1
ATOM 2660 C C . ASP A 1 376 ? 8.792 -10.462 -35.853 1.00 89.12 376 ASP A C 1
ATOM 2662 O O . ASP A 1 376 ? 9.151 -11.314 -36.673 1.00 89.12 376 ASP A O 1
ATOM 2666 N N . GLY A 1 377 ? 7.817 -10.711 -34.971 1.00 88.81 377 GLY A N 1
ATOM 2667 C CA . GLY A 1 377 ? 7.086 -11.975 -34.884 1.00 88.81 377 GLY A CA 1
ATOM 2668 C C . GLY A 1 377 ? 7.180 -12.628 -33.507 1.00 88.81 377 GLY A C 1
ATOM 2669 O O . GLY A 1 377 ? 7.113 -11.953 -32.493 1.00 88.81 377 GLY A O 1
ATOM 2670 N N . VAL A 1 378 ? 7.261 -13.963 -33.472 1.00 88.06 378 VAL A N 1
ATOM 2671 C CA . VAL A 1 378 ? 7.283 -14.740 -32.219 1.00 88.06 378 VAL A CA 1
ATOM 2672 C C . VAL A 1 378 ? 8.718 -15.056 -31.805 1.00 88.06 378 VAL A C 1
ATOM 2674 O O . VAL A 1 378 ? 9.450 -15.702 -32.558 1.00 88.06 378 VAL A O 1
ATOM 2677 N N . GLY A 1 379 ? 9.075 -14.701 -30.575 1.00 78.00 379 GLY A N 1
ATOM 2678 C CA . GLY A 1 379 ? 10.262 -15.174 -29.867 1.00 78.00 379 GLY A CA 1
ATOM 2679 C C . GLY A 1 379 ? 11.572 -14.461 -30.202 1.00 78.00 379 GLY A C 1
ATOM 2680 O O . GLY A 1 379 ? 12.626 -14.985 -29.841 1.00 78.00 379 GLY A O 1
ATOM 2681 N N . ASN A 1 380 ? 11.523 -13.305 -30.873 1.00 82.94 380 ASN A N 1
ATOM 2682 C CA . ASN A 1 380 ? 12.675 -12.412 -31.025 1.00 82.94 380 ASN A CA 1
ATOM 2683 C C . ASN A 1 380 ? 12.453 -11.146 -30.180 1.00 82.94 380 ASN A C 1
ATOM 2685 O O . ASN A 1 380 ? 12.712 -11.192 -28.976 1.00 82.94 380 ASN A O 1
ATOM 2689 N N . ILE A 1 381 ? 11.995 -10.029 -30.767 1.00 87.12 381 ILE A N 1
ATOM 2690 C CA . ILE A 1 381 ? 11.871 -8.756 -30.045 1.00 87.12 381 ILE A CA 1
ATOM 2691 C C . ILE A 1 381 ? 10.562 -8.690 -29.252 1.00 87.12 381 ILE A C 1
ATOM 2693 O O . ILE A 1 381 ? 9.513 -8.309 -29.766 1.00 87.12 381 ILE A O 1
ATOM 2697 N N . LEU A 1 382 ? 10.641 -8.996 -27.954 1.00 89.62 382 LEU A N 1
ATOM 2698 C CA . LEU A 1 382 ? 9.484 -8.937 -27.054 1.00 89.62 382 LEU A CA 1
ATOM 2699 C C . LEU A 1 382 ? 9.061 -7.490 -26.752 1.00 89.62 382 LEU A C 1
ATOM 2701 O O . LEU A 1 382 ? 7.877 -7.224 -26.514 1.00 89.62 382 LEU A O 1
ATOM 2705 N N . GLY A 1 383 ? 10.020 -6.559 -26.766 1.00 90.19 383 GLY A N 1
ATOM 2706 C CA . GLY A 1 383 ? 9.802 -5.154 -26.454 1.00 90.19 383 GLY A CA 1
ATOM 2707 C C . GLY A 1 383 ? 10.875 -4.204 -26.992 1.00 90.19 383 GLY A C 1
ATOM 2708 O O . GLY A 1 383 ? 11.919 -4.593 -27.514 1.00 90.19 383 GLY A O 1
ATOM 2709 N N . SER A 1 384 ? 10.568 -2.912 -26.928 1.00 91.50 384 SER A N 1
ATOM 2710 C CA . SER A 1 384 ? 11.515 -1.837 -27.219 1.00 91.50 384 SER A CA 1
ATOM 2711 C C . SER A 1 384 ? 11.154 -0.597 -26.413 1.00 91.50 384 SER A C 1
ATOM 2713 O O . SER A 1 384 ? 10.048 -0.065 -26.593 1.00 91.50 384 SER A O 1
ATOM 2715 N N . ALA A 1 385 ? 12.067 -0.078 -25.597 1.00 95.19 385 ALA A N 1
ATOM 2716 C CA . ALA A 1 385 ? 11.838 1.149 -24.848 1.00 95.19 385 ALA A CA 1
ATOM 2717 C C . ALA A 1 385 ? 13.043 2.082 -24.781 1.00 95.19 385 ALA A C 1
ATOM 2719 O O . ALA A 1 385 ? 14.197 1.728 -25.021 1.00 95.19 385 ALA A O 1
ATOM 2720 N N . GLY A 1 386 ? 12.744 3.329 -24.426 1.00 95.12 386 GLY A N 1
ATOM 2721 C CA . GLY A 1 386 ? 13.750 4.329 -24.120 1.00 95.12 386 GLY A CA 1
ATOM 2722 C C . GLY A 1 386 ? 13.200 5.753 -24.124 1.00 95.12 386 GLY A C 1
ATOM 2723 O O . GLY A 1 386 ? 12.061 6.003 -24.538 1.00 95.12 386 GLY A O 1
ATOM 2724 N N . PRO A 1 387 ? 13.995 6.720 -23.649 1.00 95.38 387 PRO A N 1
ATOM 2725 C CA . PRO A 1 387 ? 13.628 8.121 -23.696 1.00 95.38 387 PRO A CA 1
ATOM 2726 C C . PRO A 1 387 ? 13.663 8.650 -25.128 1.00 95.38 387 PRO A C 1
ATOM 2728 O O . PRO A 1 387 ? 14.670 8.514 -25.818 1.00 95.38 387 PRO A O 1
ATOM 2731 N N . CYS A 1 388 ? 12.612 9.355 -25.546 1.00 92.69 388 CYS A N 1
ATOM 2732 C CA . CYS A 1 388 ? 12.661 10.178 -26.755 1.00 92.69 388 CYS A CA 1
ATOM 2733 C C . CYS A 1 388 ? 13.175 11.596 -26.438 1.00 92.69 388 CYS A C 1
ATOM 2735 O O . CYS A 1 388 ? 13.879 12.177 -27.265 1.00 92.69 388 CYS A O 1
ATOM 2737 N N . PHE A 1 389 ? 12.919 12.133 -25.234 1.00 92.88 389 PHE A N 1
ATOM 2738 C CA . PHE A 1 389 ? 13.460 13.428 -24.797 1.00 92.88 389 PHE A CA 1
ATOM 2739 C C . PHE A 1 389 ? 13.936 13.451 -23.338 1.00 92.88 389 PHE A C 1
ATOM 2741 O O . PHE A 1 389 ? 13.282 12.925 -22.434 1.00 92.88 389 PHE A O 1
ATOM 2748 N N . LEU A 1 390 ? 15.053 14.149 -23.113 1.00 93.38 390 LEU A N 1
ATOM 2749 C CA . LEU A 1 390 ? 15.692 14.361 -21.808 1.00 93.38 390 LEU A CA 1
ATOM 2750 C C . LEU A 1 390 ? 15.504 15.803 -21.304 1.00 93.38 390 LEU A C 1
ATOM 2752 O O . LEU A 1 390 ? 15.189 16.707 -22.074 1.00 93.38 390 LEU A O 1
ATOM 2756 N N . ARG A 1 391 ? 15.742 16.064 -20.017 1.00 91.00 391 ARG A N 1
ATOM 2757 C CA . ARG A 1 391 ? 15.775 17.431 -19.462 1.00 91.00 391 ARG A CA 1
ATOM 2758 C C . ARG A 1 391 ? 17.097 18.139 -19.763 1.00 91.00 391 ARG A C 1
ATOM 2760 O O . ARG A 1 391 ? 18.151 17.664 -19.354 1.00 91.00 391 ARG A O 1
ATOM 2767 N N . ALA A 1 392 ? 17.047 19.321 -20.380 1.00 85.12 392 ALA A N 1
ATOM 2768 C CA . ALA A 1 392 ? 18.209 20.210 -20.540 1.00 85.12 392 ALA A CA 1
ATOM 2769 C C . ALA A 1 392 ? 18.463 21.048 -19.268 1.00 85.12 392 ALA A C 1
ATOM 2771 O O . ALA A 1 392 ? 18.494 22.277 -19.310 1.00 85.12 392 ALA A O 1
ATOM 2772 N N . ASP A 1 393 ? 18.597 20.385 -18.119 1.00 80.25 393 ASP A N 1
ATOM 2773 C CA . ASP A 1 393 ? 18.779 21.014 -16.800 1.00 80.25 393 ASP A CA 1
ATOM 2774 C C . ASP A 1 393 ? 20.045 20.523 -16.061 1.00 80.25 393 ASP A C 1
ATOM 2776 O O . ASP A 1 393 ? 20.191 20.702 -14.846 1.00 80.25 393 ASP A O 1
ATOM 2780 N N . GLY A 1 394 ? 20.945 19.873 -16.803 1.00 79.56 394 GLY A N 1
ATOM 2781 C CA . GLY A 1 394 ? 22.170 19.247 -16.307 1.00 79.56 394 GLY A CA 1
ATOM 2782 C C . GLY A 1 394 ? 21.990 17.826 -15.763 1.00 79.56 394 GLY A C 1
ATOM 2783 O O . GLY A 1 394 ? 22.988 17.130 -15.620 1.00 79.56 394 GLY A O 1
ATOM 2784 N N . THR A 1 395 ? 20.758 17.369 -15.499 1.00 82.62 395 THR A N 1
ATOM 2785 C CA . THR A 1 395 ? 20.503 15.976 -15.072 1.00 82.62 395 THR A CA 1
ATOM 2786 C C . THR A 1 395 ? 20.423 15.013 -16.252 1.00 82.62 395 THR A C 1
ATOM 2788 O O . THR A 1 395 ? 20.768 13.845 -16.118 1.00 82.62 395 THR A O 1
ATOM 2791 N N . ASN A 1 396 ? 19.959 15.500 -17.410 1.00 89.88 396 ASN A N 1
ATOM 2792 C CA . ASN A 1 396 ? 19.649 14.693 -18.589 1.00 89.88 396 ASN A CA 1
ATOM 2793 C C . ASN A 1 396 ? 18.641 13.552 -18.306 1.00 89.88 396 ASN A C 1
ATOM 2795 O O . ASN A 1 396 ? 18.611 12.557 -19.023 1.00 89.88 396 ASN A O 1
ATOM 2799 N N . MET A 1 397 ? 17.767 13.712 -17.302 1.00 92.94 397 MET A N 1
ATOM 2800 C CA . MET A 1 397 ? 16.709 12.746 -16.965 1.00 92.94 397 MET A CA 1
ATOM 2801 C C . MET A 1 397 ? 15.552 12.732 -17.986 1.00 92.94 397 MET A C 1
ATOM 2803 O O . MET A 1 397 ? 15.061 13.812 -18.340 1.00 92.94 397 MET A O 1
ATOM 2807 N N . PRO A 1 398 ? 15.034 11.554 -18.385 1.00 95.88 398 PRO A N 1
ATOM 2808 C CA . PRO A 1 398 ? 13.872 11.394 -19.265 1.00 95.88 398 PRO A CA 1
ATOM 2809 C C . PRO A 1 398 ? 12.612 12.143 -18.831 1.00 95.88 398 PRO A C 1
ATOM 2811 O O . PRO A 1 398 ? 12.134 12.004 -17.705 1.00 95.88 398 PRO A O 1
ATOM 2814 N N . VAL A 1 399 ? 12.065 12.943 -19.746 1.00 94.56 399 VAL A N 1
ATOM 2815 C CA . VAL A 1 399 ? 10.795 13.677 -19.583 1.00 94.56 399 VAL A CA 1
ATOM 2816 C C . VAL A 1 399 ? 9.689 13.075 -20.448 1.00 94.56 399 VAL A C 1
ATOM 2818 O O . VAL A 1 399 ? 8.556 12.957 -19.983 1.00 94.56 399 VAL A O 1
ATOM 2821 N N . LEU A 1 400 ? 10.032 12.651 -21.667 1.00 95.81 400 LEU A N 1
ATOM 2822 C CA . LEU A 1 400 ? 9.164 11.897 -22.568 1.00 95.81 400 LEU A CA 1
ATOM 2823 C C . LEU A 1 400 ? 9.887 10.614 -22.986 1.00 95.81 400 LEU A C 1
ATOM 2825 O O . LEU A 1 400 ? 11.053 10.665 -23.395 1.00 95.81 400 LEU A O 1
ATOM 2829 N N . ALA A 1 401 ? 9.190 9.486 -22.923 1.00 97.12 401 ALA A N 1
ATOM 2830 C CA . ALA A 1 401 ? 9.698 8.184 -23.339 1.00 97.12 401 ALA A CA 1
ATOM 2831 C C . ALA A 1 401 ? 8.663 7.394 -24.148 1.00 97.12 401 ALA A C 1
ATOM 2833 O O . ALA A 1 401 ? 7.476 7.729 -24.171 1.00 97.12 401 ALA A O 1
ATOM 2834 N N . GLN A 1 402 ? 9.137 6.347 -24.815 1.00 95.50 402 GLN A N 1
ATOM 2835 C CA . GLN A 1 402 ? 8.348 5.457 -25.655 1.00 95.50 402 GLN A CA 1
ATOM 2836 C C . GLN A 1 402 ? 8.590 4.003 -25.229 1.00 95.50 402 GLN A C 1
ATOM 2838 O O . GLN A 1 402 ? 9.707 3.648 -24.856 1.00 95.50 402 GLN A O 1
ATOM 2843 N N . MET A 1 403 ? 7.548 3.176 -25.312 1.00 95.00 403 MET A N 1
ATOM 2844 C CA . MET A 1 403 ? 7.613 1.715 -25.244 1.00 95.00 403 MET A CA 1
ATOM 2845 C C . MET A 1 403 ? 6.800 1.100 -26.397 1.00 95.00 403 MET A C 1
ATOM 2847 O O . MET A 1 403 ? 5.791 1.670 -26.834 1.00 95.00 403 MET A O 1
ATOM 2851 N N . ARG A 1 404 ? 7.213 -0.069 -26.886 1.00 93.44 404 ARG A N 1
ATOM 2852 C CA . ARG A 1 404 ? 6.464 -0.934 -27.814 1.00 93.44 404 ARG A CA 1
ATOM 2853 C C . ARG A 1 404 ? 6.656 -2.388 -27.383 1.00 93.44 404 ARG A C 1
ATOM 2855 O O . ARG A 1 404 ? 7.688 -2.698 -26.802 1.00 93.44 404 ARG A O 1
ATOM 2862 N N . PHE A 1 405 ? 5.693 -3.246 -27.697 1.00 93.00 405 PHE A N 1
ATOM 2863 C CA . PHE A 1 405 ? 5.734 -4.692 -27.443 1.00 93.00 405 PHE A CA 1
ATOM 2864 C C . PHE A 1 405 ? 5.148 -5.421 -28.652 1.00 93.00 405 PHE A C 1
ATOM 2866 O O . PHE A 1 405 ? 4.187 -4.898 -29.233 1.00 93.00 405 PHE A O 1
ATOM 2873 N N . ASP A 1 406 ? 5.698 -6.582 -29.028 1.00 92.00 406 ASP A N 1
ATOM 2874 C CA . ASP A 1 406 ? 5.183 -7.320 -30.187 1.00 92.00 406 ASP A CA 1
ATOM 2875 C C . ASP A 1 406 ? 3.792 -7.909 -29.897 1.00 92.00 406 ASP A C 1
ATOM 2877 O O . ASP A 1 406 ? 3.546 -8.579 -28.888 1.00 92.00 406 ASP A O 1
ATOM 2881 N N . GLU A 1 407 ? 2.863 -7.637 -30.811 1.00 91.62 407 GLU A N 1
ATOM 2882 C CA . GLU A 1 407 ? 1.511 -8.191 -30.841 1.00 91.62 407 GLU A CA 1
ATOM 2883 C C . GLU A 1 407 ? 1.504 -9.729 -30.919 1.00 91.62 407 GLU A C 1
ATOM 2885 O O . GLU A 1 407 ? 0.582 -10.366 -30.405 1.00 91.62 407 GLU A O 1
ATOM 2890 N N . ALA A 1 408 ? 2.539 -10.333 -31.508 1.00 91.31 408 ALA A N 1
ATOM 2891 C CA . ALA A 1 408 ? 2.686 -11.778 -31.625 1.00 91.31 408 ALA A CA 1
ATOM 2892 C C . ALA A 1 408 ? 3.045 -12.465 -30.290 1.00 91.31 408 ALA A C 1
ATOM 2894 O O . ALA A 1 408 ? 2.484 -13.518 -29.977 1.00 91.31 408 ALA A O 1
ATOM 2895 N N . ASP A 1 409 ? 3.923 -11.867 -29.477 1.00 91.00 409 ASP A N 1
ATOM 2896 C CA . ASP A 1 409 ? 4.408 -12.471 -28.225 1.00 91.00 409 ASP A CA 1
ATOM 2897 C C . ASP A 1 409 ? 3.596 -12.091 -26.982 1.00 91.00 409 ASP A C 1
ATOM 2899 O O . ASP A 1 409 ? 3.587 -12.833 -25.993 1.00 91.00 409 ASP A O 1
ATOM 2903 N N . ILE A 1 410 ? 2.873 -10.967 -26.997 1.00 90.25 410 ILE A N 1
ATOM 2904 C CA . ILE A 1 410 ? 2.184 -10.459 -25.801 1.00 90.25 410 ILE A CA 1
ATOM 2905 C C . ILE A 1 410 ? 1.150 -11.440 -25.219 1.00 90.25 410 ILE A C 1
ATOM 2907 O O . ILE A 1 410 ? 1.008 -11.533 -23.999 1.00 90.25 410 ILE A O 1
ATOM 2911 N N . ALA A 1 411 ? 0.477 -12.238 -26.055 1.00 91.19 411 ALA A N 1
ATOM 2912 C CA . ALA A 1 411 ? -0.417 -13.302 -25.590 1.00 91.19 411 ALA A CA 1
ATOM 2913 C C . ALA A 1 411 ? 0.351 -14.439 -24.882 1.00 91.19 411 ALA A C 1
ATOM 2915 O O . ALA A 1 411 ? -0.105 -14.957 -23.858 1.00 91.19 411 ALA A O 1
ATOM 2916 N N . GLY A 1 412 ? 1.548 -14.774 -25.378 1.00 90.94 412 GLY A N 1
ATOM 2917 C CA . GLY A 1 412 ? 2.481 -15.691 -24.725 1.00 90.94 412 GLY A CA 1
ATOM 2918 C C . GLY A 1 412 ? 2.911 -15.168 -23.354 1.00 90.94 412 GLY A C 1
ATOM 2919 O O . GLY A 1 412 ? 2.752 -15.882 -22.362 1.00 90.94 412 GLY A O 1
ATOM 2920 N N . MET A 1 413 ? 3.332 -13.900 -23.285 1.00 91.00 413 MET A N 1
ATOM 2921 C CA . MET A 1 413 ? 3.748 -13.217 -22.050 1.00 91.00 413 MET A CA 1
ATOM 2922 C C . MET A 1 413 ? 2.633 -13.088 -20.992 1.00 91.00 413 MET A C 1
ATOM 2924 O O . MET A 1 413 ? 2.913 -13.063 -19.791 1.00 91.00 413 MET A O 1
ATOM 2928 N N . VAL A 1 414 ? 1.358 -13.023 -21.402 1.00 91.88 414 VAL A N 1
ATOM 2929 C CA . VAL A 1 414 ? 0.215 -13.146 -20.475 1.00 91.88 414 VAL A CA 1
ATOM 2930 C C . VAL A 1 414 ? 0.095 -14.583 -19.958 1.00 91.88 414 VAL A C 1
ATOM 2932 O O . VAL A 1 414 ? -0.068 -14.789 -18.757 1.00 91.88 414 VAL A O 1
ATOM 2935 N N . SER A 1 415 ? 0.187 -15.580 -20.844 1.00 91.19 415 SER A N 1
ATOM 2936 C CA . SER A 1 415 ? -0.054 -16.993 -20.506 1.00 91.19 415 SER A CA 1
ATOM 2937 C C . SER A 1 415 ? 1.022 -17.630 -19.615 1.00 91.19 415 SER A C 1
ATOM 2939 O O . SER A 1 415 ? 0.701 -18.469 -18.775 1.00 91.19 415 SER A O 1
ATOM 2941 N N . ASN A 1 416 ? 2.286 -17.222 -19.768 1.00 89.25 416 ASN A N 1
ATOM 2942 C CA . ASN A 1 416 ? 3.422 -17.706 -18.975 1.00 89.25 416 ASN A CA 1
ATOM 2943 C C . ASN A 1 416 ? 3.704 -16.837 -17.726 1.00 89.25 416 ASN A C 1
ATOM 2945 O O . ASN A 1 416 ? 4.523 -17.213 -16.888 1.00 89.25 416 ASN A O 1
ATOM 2949 N N . GLY A 1 417 ? 3.031 -15.687 -17.599 1.00 89.62 417 GLY A N 1
ATOM 2950 C CA . GLY A 1 417 ? 3.157 -14.743 -16.489 1.00 89.62 417 GLY A CA 1
ATOM 2951 C C . GLY A 1 417 ? 4.299 -13.721 -16.582 1.00 89.62 417 GLY A C 1
ATOM 2952 O O . GLY A 1 417 ? 4.399 -12.884 -15.684 1.00 89.62 417 GLY A O 1
ATOM 2953 N N . THR A 1 418 ? 5.139 -13.724 -17.626 1.00 91.50 418 THR A N 1
ATOM 2954 C CA . THR A 1 418 ? 6.318 -12.834 -17.695 1.00 91.50 418 THR A CA 1
ATOM 2955 C C . THR A 1 418 ? 5.988 -11.372 -17.993 1.00 91.50 418 THR A C 1
ATOM 2957 O O . THR A 1 418 ? 6.817 -10.510 -17.709 1.00 91.50 418 THR A O 1
ATOM 2960 N N . LEU A 1 419 ? 4.788 -11.049 -18.501 1.00 93.12 419 LEU A N 1
ATOM 2961 C CA . LEU A 1 419 ? 4.456 -9.695 -18.977 1.00 93.12 419 LEU A CA 1
ATOM 2962 C C . LEU A 1 419 ? 4.683 -8.581 -17.937 1.00 93.12 419 LEU A C 1
ATOM 2964 O O . LEU A 1 419 ? 5.105 -7.486 -18.294 1.00 93.12 419 LEU A O 1
ATOM 2968 N N . ASN A 1 420 ? 4.414 -8.842 -16.652 1.00 94.00 420 ASN A N 1
ATOM 2969 C CA . ASN A 1 420 ? 4.618 -7.843 -15.593 1.00 94.00 420 ASN A CA 1
ATOM 2970 C C . ASN A 1 420 ? 6.105 -7.516 -15.391 1.00 94.00 420 ASN A C 1
ATOM 2972 O O . ASN A 1 420 ? 6.442 -6.364 -15.122 1.00 94.00 420 ASN A O 1
ATOM 2976 N N . ASP A 1 421 ? 6.968 -8.524 -15.519 1.00 94.00 421 ASP A N 1
ATOM 2977 C CA . ASP A 1 421 ? 8.412 -8.388 -15.346 1.00 94.00 421 ASP A CA 1
ATOM 2978 C C . ASP A 1 421 ? 8.999 -7.671 -16.576 1.00 94.00 421 ASP A C 1
ATOM 2980 O O . ASP A 1 421 ? 9.704 -6.677 -16.431 1.00 94.00 421 ASP A O 1
ATOM 2984 N N . VAL A 1 422 ? 8.608 -8.090 -17.787 1.00 94.06 422 VAL A N 1
ATOM 2985 C CA . VAL A 1 422 ? 9.063 -7.491 -19.057 1.00 94.06 422 VAL A CA 1
ATOM 2986 C C . VAL A 1 422 ? 8.644 -6.022 -19.189 1.00 94.06 422 VAL A C 1
ATOM 2988 O O . VAL A 1 422 ? 9.472 -5.178 -19.517 1.00 94.06 422 VAL A O 1
ATOM 2991 N N . ILE A 1 423 ? 7.394 -5.665 -18.863 1.00 96.38 423 ILE A N 1
ATOM 2992 C CA . ILE A 1 423 ? 6.972 -4.254 -18.894 1.00 96.38 423 ILE A CA 1
ATOM 2993 C C . ILE A 1 423 ? 7.717 -3.423 -17.835 1.00 96.38 423 ILE A C 1
ATOM 2995 O O . ILE A 1 423 ? 8.028 -2.261 -18.089 1.00 96.38 423 ILE A O 1
ATOM 2999 N N . LEU A 1 424 ? 8.029 -3.981 -16.659 1.00 97.62 424 LEU A N 1
ATOM 3000 C CA . LEU A 1 424 ? 8.798 -3.265 -15.634 1.00 97.62 424 LEU A CA 1
ATOM 3001 C C . LEU A 1 424 ? 10.265 -3.060 -16.047 1.00 97.62 424 LEU A C 1
ATOM 3003 O O . LEU A 1 424 ? 10.814 -1.992 -15.778 1.00 97.62 424 LEU A O 1
ATOM 3007 N N . HIS A 1 425 ? 10.870 -4.040 -16.720 1.00 96.31 425 HIS A N 1
ATOM 3008 C CA . HIS A 1 425 ? 12.198 -3.952 -17.330 1.00 96.31 425 HIS A CA 1
ATOM 3009 C C . HIS A 1 425 ? 12.244 -2.841 -18.396 1.00 96.31 425 HIS A C 1
ATOM 3011 O O . HIS A 1 425 ? 12.973 -1.862 -18.249 1.00 96.31 425 HIS A O 1
ATOM 3017 N N . GLU A 1 426 ? 11.364 -2.892 -19.398 1.00 96.81 426 GLU A N 1
ATOM 3018 C CA . GLU A 1 426 ? 11.257 -1.864 -20.448 1.00 96.81 426 GLU A CA 1
ATOM 3019 C C . GLU A 1 426 ? 10.991 -0.459 -19.873 1.00 96.81 426 GLU A C 1
ATOM 3021 O O . GLU A 1 426 ? 11.551 0.549 -20.320 1.00 96.81 426 GLU A O 1
ATOM 3026 N N . MET A 1 427 ? 10.205 -0.369 -18.796 1.00 98.06 427 MET A N 1
ATOM 3027 C CA . MET A 1 427 ? 9.965 0.900 -18.113 1.00 98.06 427 MET A CA 1
ATOM 3028 C C . MET A 1 427 ? 11.233 1.472 -17.454 1.00 98.06 427 MET A C 1
ATOM 3030 O O . MET A 1 427 ? 11.390 2.691 -17.432 1.00 98.06 427 MET A O 1
ATOM 3034 N N . HIS A 1 428 ? 12.187 0.649 -17.000 1.00 98.31 428 HIS A N 1
ATOM 3035 C CA . HIS A 1 428 ? 13.497 1.139 -16.547 1.00 98.31 428 HIS A CA 1
ATOM 3036 C C . HIS A 1 428 ? 14.323 1.730 -17.700 1.00 98.31 428 HIS A C 1
ATOM 3038 O O . HIS A 1 428 ? 14.956 2.776 -17.518 1.00 98.31 428 HIS A O 1
ATOM 3044 N N . HIS A 1 429 ? 14.272 1.145 -18.901 1.00 97.81 429 HIS A N 1
ATOM 3045 C CA . HIS A 1 429 ? 14.941 1.707 -20.081 1.00 97.81 429 HIS A CA 1
ATOM 3046 C C . HIS A 1 429 ? 14.342 3.048 -20.504 1.00 97.81 429 HIS A C 1
ATOM 3048 O O . HIS A 1 429 ? 15.090 3.992 -20.783 1.00 97.81 429 HIS A O 1
ATOM 3054 N N . ALA A 1 430 ? 13.013 3.180 -20.440 1.00 97.81 430 ALA A N 1
ATOM 3055 C CA . ALA A 1 430 ? 12.303 4.450 -20.598 1.00 97.81 430 ALA A CA 1
ATOM 3056 C C . ALA A 1 430 ? 12.720 5.515 -19.556 1.00 97.81 430 ALA A C 1
ATOM 3058 O O . ALA A 1 430 ? 12.797 6.701 -19.885 1.00 97.81 430 ALA A O 1
ATOM 3059 N N . LEU A 1 431 ? 13.041 5.103 -18.323 1.00 97.81 431 LEU A N 1
ATOM 3060 C CA . LEU A 1 431 ? 13.508 5.971 -17.228 1.00 97.81 431 LEU A CA 1
ATOM 3061 C C . LEU A 1 431 ? 15.010 6.300 -17.274 1.00 97.81 431 LEU A C 1
ATOM 3063 O O . LEU A 1 431 ? 15.450 7.214 -16.568 1.00 97.81 431 LEU A O 1
ATOM 3067 N N . GLY A 1 432 ? 15.787 5.611 -18.114 1.00 96.00 432 GLY A N 1
ATOM 3068 C CA . GLY A 1 432 ? 17.191 5.917 -18.398 1.00 96.00 432 GLY A CA 1
ATOM 3069 C C . GLY A 1 432 ? 18.188 4.774 -18.173 1.00 96.00 432 GLY A C 1
ATOM 3070 O O . GLY A 1 432 ? 19.370 4.932 -18.495 1.00 96.00 432 GLY A O 1
ATOM 3071 N N . PHE A 1 433 ? 17.752 3.634 -17.631 1.00 97.19 433 PHE A N 1
ATOM 3072 C CA . PHE A 1 433 ? 18.613 2.466 -17.436 1.00 97.19 433 PHE A CA 1
ATOM 3073 C C . PHE A 1 433 ? 19.163 1.982 -18.788 1.00 97.19 433 PHE A C 1
ATOM 3075 O O . PHE A 1 433 ? 18.423 1.900 -19.767 1.00 97.19 433 PHE A O 1
ATOM 3082 N N . GLY A 1 434 ? 20.473 1.742 -18.889 1.00 94.38 434 GLY A N 1
ATOM 3083 C CA . GLY A 1 434 ? 21.185 1.454 -20.144 1.00 94.38 434 GLY A CA 1
ATOM 3084 C C . GLY A 1 434 ? 21.258 2.626 -21.144 1.00 94.38 434 GLY A C 1
ATOM 3085 O O . GLY A 1 434 ? 22.306 2.882 -21.742 1.00 94.38 434 GLY A O 1
ATOM 3086 N N . THR A 1 435 ? 20.167 3.379 -21.302 1.00 93.62 435 THR A N 1
ATOM 3087 C CA . THR A 1 435 ? 19.926 4.335 -22.391 1.00 93.62 435 THR A CA 1
ATOM 3088 C C . THR A 1 435 ? 20.579 5.706 -22.174 1.00 93.62 435 THR A C 1
ATOM 3090 O O . THR A 1 435 ? 21.084 6.278 -23.143 1.00 93.62 435 THR A O 1
ATOM 3093 N N . ILE A 1 436 ? 20.652 6.233 -20.937 1.00 93.06 436 ILE A N 1
ATOM 3094 C CA . ILE A 1 436 ? 21.243 7.569 -20.662 1.00 93.06 436 ILE A CA 1
ATOM 3095 C C . ILE A 1 436 ? 22.656 7.547 -20.052 1.00 93.06 436 ILE A C 1
ATOM 3097 O O . ILE A 1 436 ? 23.231 8.605 -19.793 1.00 93.06 436 ILE A O 1
ATOM 3101 N N . TRP A 1 437 ? 23.266 6.379 -19.838 1.00 93.56 437 TRP A N 1
ATOM 3102 C CA . TRP A 1 437 ? 24.526 6.243 -19.080 1.00 93.56 437 TRP A CA 1
ATOM 3103 C C . TRP A 1 437 ? 25.750 6.969 -19.667 1.00 93.56 437 TRP A C 1
ATOM 3105 O O . TRP A 1 437 ? 26.706 7.250 -18.942 1.00 93.56 437 TRP A O 1
ATOM 3115 N N . SER A 1 438 ? 25.727 7.295 -20.962 1.00 88.69 438 SER A N 1
ATOM 3116 C CA . SER A 1 438 ? 26.749 8.120 -21.633 1.00 88.69 438 SER A CA 1
ATOM 3117 C C . SER A 1 438 ? 26.368 9.603 -21.770 1.00 88.69 438 SER A C 1
ATOM 3119 O O . SER A 1 438 ? 27.135 10.369 -22.344 1.00 88.69 438 SER A O 1
ATOM 3121 N N . TYR A 1 439 ? 25.207 10.006 -21.248 1.00 87.56 439 TYR A N 1
ATOM 3122 C CA . TYR A 1 439 ? 24.695 11.380 -21.265 1.00 87.56 439 TYR A CA 1
ATOM 3123 C C . TYR A 1 439 ? 24.738 12.038 -19.874 1.00 87.56 439 TYR A C 1
ATOM 3125 O O . TYR A 1 439 ? 24.795 13.264 -19.784 1.00 87.56 439 TYR A O 1
ATOM 3133 N N . VAL A 1 440 ? 24.724 11.258 -18.788 1.00 86.31 440 VAL A N 1
ATOM 3134 C CA . VAL A 1 440 ? 24.949 11.762 -17.419 1.00 86.31 440 VAL A CA 1
ATOM 3135 C C . VAL A 1 440 ? 26.422 12.132 -17.189 1.00 86.31 440 VAL A C 1
ATOM 3137 O O . VAL A 1 440 ? 27.320 11.598 -17.840 1.00 86.31 440 VAL A O 1
ATOM 3140 N N . THR A 1 441 ? 26.683 13.076 -16.280 1.00 80.12 441 THR A N 1
ATOM 3141 C CA . THR A 1 441 ? 28.038 13.548 -15.937 1.00 80.12 441 THR A CA 1
ATOM 3142 C C . THR A 1 441 ? 28.227 13.551 -14.413 1.00 80.12 441 THR A C 1
ATOM 3144 O O . THR A 1 441 ? 27.465 14.238 -13.734 1.00 80.12 441 THR A O 1
ATOM 3147 N N . PRO A 1 442 ? 29.241 12.854 -13.856 1.00 85.25 442 PRO A N 1
ATOM 3148 C CA . PRO A 1 442 ? 30.221 12.007 -14.546 1.00 85.25 442 PRO A CA 1
ATOM 3149 C C . PRO A 1 442 ? 29.571 10.796 -15.236 1.00 85.25 442 PRO A C 1
ATOM 3151 O O . PRO A 1 442 ? 28.502 10.343 -14.837 1.00 85.25 442 PRO A O 1
ATOM 3154 N N . ALA A 1 443 ? 30.216 10.285 -16.286 1.00 85.75 443 ALA A N 1
ATOM 3155 C CA . ALA A 1 443 ? 29.709 9.133 -17.027 1.00 85.75 443 ALA A CA 1
ATOM 3156 C C . ALA A 1 443 ? 29.752 7.868 -16.155 1.00 85.75 443 ALA A C 1
ATOM 3158 O O . ALA A 1 443 ? 30.801 7.508 -15.621 1.00 85.75 443 ALA A O 1
ATOM 3159 N N . VAL A 1 444 ? 28.615 7.179 -16.043 1.00 93.56 444 VAL A N 1
ATOM 3160 C CA . VAL A 1 444 ? 28.443 6.015 -15.153 1.00 93.56 444 VAL A CA 1
ATOM 3161 C C . VAL A 1 444 ? 28.766 4.675 -15.822 1.00 93.56 444 VAL A C 1
ATOM 3163 O O . VAL A 1 444 ? 28.703 3.644 -15.164 1.00 93.56 444 VAL A O 1
ATOM 3166 N N . ARG A 1 445 ? 29.157 4.667 -17.104 1.00 94.38 445 ARG A N 1
ATOM 3167 C CA . ARG A 1 445 ? 29.603 3.478 -17.855 1.00 94.38 445 ARG A CA 1
ATOM 3168 C C . ARG A 1 445 ? 31.042 3.642 -18.342 1.00 94.38 445 ARG A C 1
ATOM 3170 O O . ARG A 1 445 ? 31.390 4.684 -18.895 1.00 94.38 445 ARG A O 1
ATOM 3177 N N . ILE A 1 446 ? 31.850 2.587 -18.221 1.00 92.88 446 ILE A N 1
ATOM 3178 C CA . ILE A 1 446 ? 33.228 2.526 -18.733 1.00 92.88 446 ILE A CA 1
ATOM 3179 C C . ILE A 1 446 ? 33.479 1.273 -19.576 1.00 92.88 446 ILE A C 1
ATOM 3181 O O . ILE A 1 446 ? 32.809 0.256 -19.415 1.00 92.88 446 ILE A O 1
ATOM 3185 N N . ARG A 1 447 ? 34.509 1.336 -20.436 1.00 92.75 447 ARG A N 1
ATOM 3186 C CA . ARG A 1 447 ? 35.005 0.205 -21.251 1.00 92.75 447 ARG A CA 1
ATOM 3187 C C . ARG A 1 447 ? 33.923 -0.429 -22.149 1.00 92.75 447 ARG A C 1
ATOM 3189 O O . ARG A 1 447 ? 33.977 -1.629 -22.416 1.00 92.75 447 ARG A O 1
ATOM 3196 N N . ALA A 1 448 ? 32.967 0.384 -22.603 1.00 91.81 448 ALA A N 1
ATOM 3197 C CA . ALA A 1 448 ? 31.908 -0.026 -23.522 1.00 91.81 448 ALA A CA 1
ATOM 3198 C C . ALA A 1 448 ? 32.479 -0.598 -24.834 1.00 91.81 448 ALA A C 1
ATOM 3200 O O . ALA A 1 448 ? 33.568 -0.205 -25.258 1.00 91.81 448 ALA A O 1
ATOM 3201 N N . GLY A 1 449 ? 31.770 -1.541 -25.451 1.00 91.62 449 GLY A N 1
ATOM 3202 C CA . GLY A 1 449 ? 32.223 -2.285 -26.626 1.00 91.62 449 GLY A CA 1
ATOM 3203 C C . GLY A 1 449 ? 33.346 -3.290 -26.337 1.00 91.62 449 GLY A C 1
ATOM 3204 O O . GLY A 1 449 ? 33.996 -3.764 -27.267 1.00 91.62 449 GLY A O 1
ATOM 3205 N N . THR A 1 450 ? 33.613 -3.616 -25.065 1.00 93.69 450 THR A N 1
ATOM 3206 C CA . THR A 1 450 ? 34.656 -4.578 -24.666 1.00 93.69 450 THR A CA 1
ATOM 3207 C C . THR A 1 450 ? 34.124 -5.609 -23.675 1.00 93.69 450 THR A C 1
ATOM 3209 O O . THR A 1 450 ? 33.185 -5.345 -22.930 1.00 93.69 450 THR A O 1
ATOM 3212 N N . ALA A 1 451 ? 34.789 -6.764 -23.574 1.00 90.62 451 ALA A N 1
ATOM 3213 C CA . ALA A 1 451 ? 34.442 -7.801 -22.598 1.00 90.62 451 ALA A CA 1
ATOM 3214 C C . ALA A 1 451 ? 34.474 -7.323 -21.128 1.00 90.62 451 ALA A C 1
ATOM 3216 O O . ALA A 1 451 ? 33.846 -7.948 -20.276 1.00 90.62 451 ALA A O 1
ATOM 3217 N N . LEU A 1 452 ? 35.170 -6.215 -20.832 1.00 91.69 452 LEU A N 1
ATOM 3218 C CA . LEU A 1 452 ? 35.304 -5.621 -19.496 1.00 91.69 452 LEU A CA 1
ATOM 3219 C C . LEU A 1 452 ? 34.323 -4.460 -19.240 1.00 91.69 452 LEU A C 1
ATOM 3221 O O . LEU A 1 452 ? 34.510 -3.712 -18.275 1.00 91.69 452 LEU A O 1
ATOM 3225 N N . THR A 1 453 ? 33.321 -4.263 -20.100 1.00 94.81 453 THR A N 1
ATOM 3226 C CA . THR A 1 453 ? 32.288 -3.228 -19.936 1.00 94.81 453 THR A CA 1
ATOM 3227 C C . THR A 1 453 ? 31.609 -3.293 -18.563 1.00 94.81 453 THR A C 1
ATOM 3229 O O . THR A 1 453 ? 31.313 -4.374 -18.042 1.00 94.81 453 THR A O 1
ATOM 3232 N N . ALA A 1 454 ? 31.446 -2.133 -17.922 1.00 95.38 454 ALA A N 1
ATOM 3233 C CA . ALA A 1 454 ? 30.960 -2.046 -16.548 1.00 95.38 454 ALA A CA 1
ATOM 3234 C C . ALA A 1 454 ? 30.325 -0.692 -16.207 1.00 95.38 454 ALA A C 1
ATOM 3236 O O . ALA A 1 454 ? 30.707 0.354 -16.742 1.00 95.38 454 ALA A O 1
ATOM 3237 N N . PHE A 1 455 ? 29.413 -0.728 -15.240 1.00 96.62 455 PHE A N 1
ATOM 3238 C CA . PHE A 1 455 ? 28.830 0.431 -14.581 1.00 96.62 455 PHE A CA 1
ATOM 3239 C C . PHE A 1 455 ? 29.658 0.810 -13.344 1.00 96.62 455 PHE A C 1
ATOM 3241 O O . PHE A 1 455 ? 30.152 -0.049 -12.609 1.00 96.62 455 PHE A O 1
ATOM 3248 N N . VAL A 1 456 ? 29.839 2.110 -13.124 1.00 96.25 456 VAL A N 1
ATOM 3249 C CA . VAL A 1 456 ? 30.702 2.688 -12.077 1.00 96.25 456 VAL A CA 1
ATOM 3250 C C . VAL A 1 456 ? 29.995 3.717 -11.196 1.00 96.25 456 VAL A C 1
ATOM 3252 O O . VAL A 1 456 ? 30.647 4.453 -10.457 1.00 96.25 456 VAL A O 1
ATOM 3255 N N . GLY A 1 457 ? 28.661 3.753 -11.237 1.00 96.50 457 GLY A N 1
ATOM 3256 C CA . GLY A 1 457 ? 27.876 4.448 -10.224 1.00 96.50 457 GLY A CA 1
ATOM 3257 C C . GLY A 1 457 ? 28.177 3.900 -8.823 1.00 96.50 457 GLY A C 1
ATOM 3258 O O . GLY A 1 457 ? 28.299 2.687 -8.610 1.00 96.50 457 GLY A O 1
ATOM 3259 N N . SER A 1 458 ? 28.380 4.809 -7.871 1.00 96.19 458 SER A N 1
ATOM 3260 C CA . SER A 1 458 ? 28.897 4.485 -6.541 1.00 96.19 458 SER A CA 1
ATOM 3261 C C . SER A 1 458 ? 27.855 3.804 -5.657 1.00 96.19 458 SER A C 1
ATOM 3263 O O . SER A 1 458 ? 28.218 2.968 -4.825 1.00 96.19 458 SER A O 1
ATOM 3265 N N . ASN A 1 459 ? 26.571 4.104 -5.862 1.00 97.88 459 ASN A N 1
ATOM 3266 C CA . ASN A 1 459 ? 25.476 3.489 -5.124 1.00 97.88 459 ASN A CA 1
ATOM 3267 C C . ASN A 1 459 ? 25.247 2.047 -5.609 1.00 97.88 459 ASN A C 1
ATOM 3269 O O . ASN A 1 459 ? 25.157 1.142 -4.778 1.00 97.88 459 ASN A O 1
ATOM 3273 N N . ALA A 1 460 ? 25.248 1.791 -6.923 1.00 97.31 460 ALA A N 1
ATOM 3274 C CA . ALA A 1 460 ? 25.148 0.436 -7.479 1.00 97.31 460 ALA A CA 1
ATOM 3275 C C . ALA A 1 460 ? 26.341 -0.454 -7.080 1.00 97.31 460 ALA A C 1
ATOM 3277 O O . ALA A 1 460 ? 26.153 -1.615 -6.709 1.00 97.31 460 ALA A O 1
ATOM 3278 N N . ILE A 1 461 ? 27.563 0.098 -7.066 1.00 96.50 461 ILE A N 1
ATOM 3279 C CA . ILE A 1 461 ? 28.763 -0.569 -6.525 1.00 96.50 461 ILE A CA 1
ATOM 3280 C C . ILE A 1 461 ? 28.564 -0.965 -5.052 1.00 96.50 461 ILE A C 1
ATOM 3282 O O . ILE A 1 461 ? 28.866 -2.097 -4.664 1.00 96.50 461 ILE A O 1
ATOM 3286 N N . ALA A 1 462 ? 28.038 -0.056 -4.224 1.00 96.19 462 ALA A N 1
ATOM 3287 C CA . ALA A 1 462 ? 27.779 -0.328 -2.812 1.00 96.19 462 ALA A CA 1
ATOM 3288 C C . ALA A 1 462 ? 26.680 -1.390 -2.618 1.00 96.19 462 ALA A C 1
ATOM 3290 O O . ALA A 1 462 ? 26.852 -2.299 -1.804 1.00 96.19 462 ALA A O 1
ATOM 3291 N N . ALA A 1 463 ? 25.597 -1.328 -3.398 1.00 96.56 463 ALA A N 1
ATOM 3292 C CA . ALA A 1 463 ? 24.518 -2.314 -3.384 1.00 96.56 463 ALA A CA 1
ATOM 3293 C C . ALA A 1 463 ? 25.007 -3.714 -3.799 1.00 96.56 463 ALA A C 1
ATOM 3295 O O . ALA A 1 463 ? 24.764 -4.681 -3.082 1.00 96.56 463 ALA A O 1
ATOM 3296 N N . CYS A 1 464 ? 25.776 -3.821 -4.887 1.00 95.56 464 CYS A N 1
ATOM 3297 C CA . CYS A 1 464 ? 26.360 -5.080 -5.367 1.00 95.56 464 CYS A CA 1
ATOM 3298 C C . CYS A 1 464 ? 27.210 -5.765 -4.276 1.00 95.56 464 CYS A C 1
ATOM 3300 O O . CYS A 1 464 ? 27.071 -6.966 -4.028 1.00 95.56 464 CYS A O 1
ATOM 3302 N N . LYS A 1 465 ? 28.030 -4.986 -3.552 1.00 93.75 465 LYS A N 1
ATOM 3303 C CA . LYS A 1 465 ? 28.821 -5.471 -2.404 1.00 93.75 465 LYS A CA 1
ATOM 3304 C C . LYS A 1 465 ? 27.940 -5.874 -1.219 1.00 93.75 465 LYS A C 1
ATOM 3306 O O . LYS A 1 465 ? 28.185 -6.910 -0.605 1.00 93.75 465 LYS A O 1
ATOM 3311 N N . ALA A 1 466 ? 26.904 -5.093 -0.909 1.00 93.50 466 ALA A N 1
ATOM 3312 C CA . ALA A 1 466 ? 25.965 -5.389 0.176 1.00 93.50 466 ALA A CA 1
ATOM 3313 C C . ALA A 1 466 ? 25.152 -6.675 -0.067 1.00 93.50 466 ALA A C 1
ATOM 3315 O O . ALA A 1 466 ? 24.841 -7.385 0.886 1.00 93.50 466 ALA A O 1
ATOM 3316 N N . LEU A 1 467 ? 24.869 -7.019 -1.330 1.00 92.12 467 LEU A N 1
ATOM 3317 C CA . LEU A 1 467 ? 24.223 -8.276 -1.724 1.00 92.12 467 LEU A CA 1
ATOM 3318 C C . LEU A 1 467 ? 25.186 -9.479 -1.812 1.00 92.12 467 LEU A C 1
ATOM 3320 O O . LEU A 1 467 ? 24.814 -10.529 -2.335 1.00 92.12 467 LEU A O 1
ATOM 3324 N N . GLY A 1 468 ? 26.411 -9.353 -1.287 1.00 89.06 468 GLY A N 1
ATOM 3325 C CA . GLY A 1 468 ? 27.361 -10.460 -1.135 1.00 89.06 468 GLY A CA 1
ATOM 3326 C C . GLY A 1 468 ? 28.254 -10.737 -2.347 1.00 89.06 468 GLY A C 1
ATOM 3327 O O . GLY A 1 468 ? 28.938 -11.764 -2.363 1.00 89.06 468 GLY A O 1
ATOM 3328 N N . GLY A 1 469 ? 28.267 -9.848 -3.346 1.00 86.12 469 GLY A N 1
ATOM 3329 C CA . GLY A 1 469 ? 29.115 -9.978 -4.528 1.00 86.12 469 GLY A CA 1
ATOM 3330 C C . GLY A 1 469 ? 30.592 -9.686 -4.241 1.00 86.12 469 GLY A C 1
ATOM 3331 O O . GLY A 1 469 ? 30.938 -8.777 -3.484 1.00 86.12 469 GLY A O 1
ATOM 3332 N N . LEU A 1 470 ? 31.479 -10.471 -4.859 1.00 80.12 470 LEU A N 1
ATOM 3333 C CA . LEU A 1 470 ? 32.932 -10.339 -4.705 1.00 80.12 470 LEU A CA 1
ATOM 3334 C C . LEU A 1 470 ? 33.445 -9.027 -5.318 1.00 80.12 470 LEU A C 1
ATOM 3336 O O . LEU A 1 470 ? 32.881 -8.530 -6.293 1.00 80.12 470 LEU A O 1
ATOM 3340 N N . SER A 1 471 ? 34.558 -8.496 -4.801 1.00 66.69 471 SER A N 1
ATOM 3341 C CA . SER A 1 471 ? 35.187 -7.261 -5.304 1.00 66.69 471 SER A CA 1
ATOM 3342 C C . SER A 1 471 ? 35.504 -7.316 -6.802 1.00 66.69 471 SER A C 1
ATOM 3344 O O . SER A 1 471 ? 35.224 -6.365 -7.524 1.00 66.69 471 SER A O 1
ATOM 3346 N N . THR A 1 472 ? 35.960 -8.466 -7.303 1.00 69.50 472 THR A N 1
ATOM 3347 C CA . THR A 1 472 ? 36.229 -8.708 -8.732 1.00 69.50 472 THR A CA 1
ATOM 3348 C C . THR A 1 472 ? 35.021 -8.515 -9.653 1.00 69.50 472 THR A C 1
ATOM 3350 O O . THR A 1 472 ? 35.219 -8.281 -10.842 1.00 69.50 472 THR A O 1
ATOM 3353 N N . ALA A 1 473 ? 33.794 -8.586 -9.127 1.00 70.12 473 ALA A N 1
ATOM 3354 C CA . ALA A 1 473 ? 32.586 -8.157 -9.827 1.00 70.12 473 ALA A CA 1
ATOM 3355 C C . ALA A 1 473 ? 32.183 -6.738 -9.395 1.00 70.12 473 ALA A C 1
ATOM 3357 O O . ALA A 1 473 ? 32.056 -5.839 -10.217 1.00 70.12 473 ALA A O 1
ATOM 3358 N N . CYS A 1 474 ? 32.007 -6.501 -8.097 1.00 86.81 474 CYS A N 1
ATOM 3359 C CA . CYS A 1 474 ? 31.350 -5.294 -7.606 1.00 86.81 474 CYS A CA 1
ATOM 3360 C C . CYS A 1 474 ? 32.247 -4.049 -7.461 1.00 86.81 474 CYS A C 1
ATOM 3362 O O . CYS A 1 474 ? 31.748 -3.016 -7.022 1.00 86.81 474 CYS A O 1
ATOM 3364 N N . ASP A 1 475 ? 33.540 -4.088 -7.801 1.00 89.44 475 ASP A N 1
ATOM 3365 C CA . ASP A 1 475 ? 34.371 -2.872 -7.918 1.00 89.44 475 ASP A CA 1
ATOM 3366 C C . ASP A 1 475 ? 34.035 -2.049 -9.179 1.00 89.44 475 ASP A C 1
ATOM 3368 O O . ASP A 1 475 ? 34.260 -0.840 -9.202 1.00 89.44 475 ASP A O 1
ATOM 3372 N N . SER A 1 476 ? 33.433 -2.674 -10.196 1.00 91.06 476 SER A N 1
ATOM 3373 C CA . SER A 1 476 ? 32.692 -2.001 -11.270 1.00 91.06 476 SER A CA 1
ATOM 3374 C C . SER A 1 476 ? 31.636 -2.973 -11.798 1.00 91.06 476 SER A C 1
ATOM 3376 O O . SER A 1 476 ? 32.007 -3.943 -12.461 1.00 91.06 476 SER A O 1
ATOM 3378 N N . VAL A 1 477 ? 30.358 -2.734 -11.481 1.00 95.19 477 VAL A N 1
ATOM 3379 C CA . VAL A 1 477 ? 29.234 -3.666 -11.703 1.00 95.19 477 VAL A CA 1
ATOM 3380 C C . VAL A 1 477 ? 29.230 -4.145 -13.167 1.00 95.19 477 VAL A C 1
ATOM 3382 O O . VAL A 1 477 ? 29.096 -3.303 -14.060 1.00 95.19 477 VAL A O 1
ATOM 3385 N N . PRO A 1 478 ? 29.427 -5.450 -13.457 1.00 94.75 478 PRO A N 1
ATOM 3386 C CA . PRO A 1 478 ? 29.683 -5.890 -14.823 1.00 94.75 478 PRO A CA 1
ATOM 3387 C C . PRO A 1 478 ? 28.447 -5.742 -15.704 1.00 94.75 478 PRO A C 1
ATOM 3389 O O . PRO A 1 478 ? 27.379 -6.267 -15.383 1.00 94.75 478 PRO A O 1
ATOM 3392 N N . LEU A 1 479 ? 28.621 -5.072 -16.840 1.00 95.12 479 LEU A N 1
ATOM 3393 C CA . LEU A 1 479 ? 27.591 -4.986 -17.867 1.00 95.12 479 LEU A CA 1
ATOM 3394 C C . LEU A 1 479 ? 27.697 -6.180 -18.810 1.00 95.12 479 LEU A C 1
ATOM 3396 O O . LEU A 1 479 ? 28.760 -6.806 -18.913 1.00 95.12 479 LEU A O 1
ATOM 3400 N N . GLU A 1 480 ? 26.600 -6.514 -19.476 1.00 93.44 480 GLU A N 1
ATOM 3401 C CA . GLU A 1 480 ? 26.579 -7.567 -20.484 1.00 93.44 480 GLU A CA 1
ATOM 3402 C C . GLU A 1 480 ? 27.433 -7.170 -21.703 1.00 93.44 480 GLU A C 1
ATOM 3404 O O . GLU A 1 480 ? 27.499 -6.000 -22.087 1.00 93.44 480 GLU A O 1
ATOM 3409 N N . ASN A 1 481 ? 28.136 -8.142 -22.288 1.00 90.94 481 ASN A N 1
ATOM 3410 C CA . ASN A 1 481 ? 29.060 -7.945 -23.412 1.00 90.94 481 ASN A CA 1
ATOM 3411 C C . ASN A 1 481 ? 28.723 -8.825 -24.631 1.00 90.94 481 ASN A C 1
ATOM 3413 O O . ASN A 1 481 ? 29.554 -8.989 -25.530 1.00 90.94 481 ASN A O 1
ATOM 3417 N N . THR A 1 482 ? 27.533 -9.422 -24.629 1.00 87.06 482 THR A N 1
ATOM 3418 C CA . THR A 1 482 ? 26.971 -10.295 -25.668 1.00 87.06 482 THR A CA 1
ATOM 3419 C C . THR A 1 482 ? 25.569 -9.802 -26.073 1.00 87.06 482 THR A C 1
ATOM 3421 O O . THR A 1 482 ? 25.157 -8.726 -25.653 1.00 87.06 482 THR A O 1
ATOM 3424 N N . GLY A 1 483 ? 24.859 -10.516 -26.953 1.00 79.31 483 GLY A N 1
ATOM 3425 C CA . GLY A 1 483 ? 23.497 -10.158 -27.402 1.00 79.31 483 GLY A CA 1
ATOM 3426 C C . GLY A 1 483 ? 23.395 -9.025 -28.442 1.00 79.31 483 GLY A C 1
ATOM 3427 O O . GLY A 1 483 ? 22.373 -8.885 -29.101 1.00 79.31 483 GLY A O 1
ATOM 3428 N N . GLY A 1 484 ? 24.466 -8.266 -28.694 1.00 82.56 484 GLY A N 1
ATOM 3429 C CA . GLY A 1 484 ? 24.486 -7.223 -29.731 1.00 82.56 484 GLY A CA 1
ATOM 3430 C C . GLY A 1 484 ? 24.102 -5.842 -29.196 1.00 82.56 484 GLY A C 1
ATOM 3431 O O . GLY A 1 484 ? 24.332 -5.553 -28.030 1.00 82.56 484 GLY A O 1
ATOM 3432 N N . SER A 1 485 ? 23.587 -4.948 -30.046 1.00 77.00 485 SER A N 1
ATOM 3433 C CA . SER A 1 485 ? 23.431 -3.520 -29.704 1.00 77.00 485 SER A CA 1
ATOM 3434 C C . SER A 1 485 ? 22.172 -3.144 -28.914 1.00 77.00 485 SER A C 1
ATOM 3436 O O . SER A 1 485 ? 22.065 -1.984 -28.515 1.00 77.00 485 SER A O 1
ATOM 3438 N N . GLY A 1 486 ? 21.235 -4.076 -28.725 1.00 79.94 486 GLY A N 1
ATOM 3439 C CA . GLY A 1 486 ? 20.202 -3.967 -27.691 1.00 79.94 486 GLY A CA 1
ATOM 3440 C C . GLY A 1 486 ? 20.794 -4.331 -26.329 1.00 79.94 486 GLY A C 1
ATOM 3441 O O . GLY A 1 486 ? 20.845 -3.506 -25.423 1.00 79.94 486 GLY A O 1
ATOM 3442 N N . THR A 1 487 ? 21.372 -5.529 -26.241 1.00 85.75 487 THR A N 1
ATOM 3443 C CA . THR A 1 487 ? 21.761 -6.136 -24.964 1.00 85.75 487 THR A CA 1
ATOM 3444 C C . THR A 1 487 ? 23.089 -5.661 -24.374 1.00 85.75 487 THR A C 1
ATOM 3446 O O . THR A 1 487 ? 23.176 -5.403 -23.167 1.00 85.75 487 THR A O 1
ATOM 3449 N N . ALA A 1 488 ? 24.143 -5.548 -25.185 1.00 89.38 488 ALA A N 1
ATOM 3450 C CA . ALA A 1 488 ? 25.480 -5.227 -24.694 1.00 89.38 488 ALA A CA 1
ATOM 3451 C C . ALA A 1 488 ? 25.587 -3.772 -24.216 1.00 89.38 488 ALA A C 1
ATOM 3453 O O . ALA A 1 488 ? 24.950 -2.865 -24.748 1.00 89.38 488 ALA A O 1
ATOM 3454 N N . ASP A 1 489 ? 26.447 -3.536 -23.222 1.00 92.12 489 ASP A N 1
ATOM 3455 C CA . ASP A 1 489 ? 26.709 -2.224 -22.613 1.00 92.12 489 ASP A CA 1
ATOM 3456 C C . ASP A 1 489 ? 25.500 -1.538 -21.941 1.00 92.12 489 ASP A C 1
ATOM 3458 O O . ASP A 1 489 ? 25.646 -0.402 -21.475 1.00 92.12 489 ASP A O 1
ATOM 3462 N N . ALA A 1 490 ? 24.333 -2.186 -21.877 1.00 92.75 490 ALA A N 1
ATOM 3463 C CA . ALA A 1 490 ? 23.092 -1.619 -21.346 1.00 92.75 490 ALA A CA 1
ATOM 3464 C C . ALA A 1 490 ? 22.468 -2.423 -20.192 1.00 92.75 490 ALA A C 1
ATOM 3466 O O . ALA A 1 490 ? 21.773 -1.833 -19.369 1.00 92.75 490 ALA A O 1
ATOM 3467 N N . HIS A 1 491 ? 22.766 -3.721 -20.091 1.00 95.44 491 HIS A N 1
ATOM 3468 C CA . HIS A 1 491 ? 22.214 -4.622 -19.074 1.00 95.44 491 HIS A CA 1
ATOM 3469 C C . HIS A 1 491 ? 23.228 -5.047 -18.034 1.00 95.44 491 HIS A C 1
ATOM 3471 O O . HIS A 1 491 ? 24.435 -5.062 -18.291 1.00 95.44 491 HIS A O 1
ATOM 3477 N N . TRP A 1 492 ? 22.732 -5.495 -16.882 1.00 95.19 492 TRP A N 1
ATOM 3478 C CA . TRP A 1 492 ? 23.514 -6.348 -16.003 1.00 95.19 492 TRP A CA 1
ATOM 3479 C C . TRP A 1 492 ? 23.904 -7.642 -16.722 1.00 95.19 492 TRP A C 1
ATOM 3481 O O . TRP A 1 492 ? 23.163 -8.194 -17.533 1.00 95.19 492 TRP A O 1
ATOM 3491 N N . ARG A 1 493 ? 25.106 -8.127 -16.419 1.00 92.12 493 ARG A N 1
ATOM 3492 C CA . ARG A 1 493 ? 25.674 -9.339 -17.007 1.00 92.12 493 ARG A CA 1
ATOM 3493 C C . ARG A 1 493 ? 24.985 -10.613 -16.513 1.00 92.12 493 ARG A C 1
ATOM 3495 O O . ARG A 1 493 ? 25.139 -10.965 -15.340 1.00 92.12 493 ARG A O 1
ATOM 3502 N N . GLU A 1 494 ? 24.361 -11.374 -17.409 1.00 88.38 494 GLU A N 1
ATOM 3503 C CA . GLU A 1 494 ? 23.615 -12.604 -17.073 1.00 88.38 494 GLU A CA 1
ATOM 3504 C C . GLU A 1 494 ? 24.508 -13.628 -16.360 1.00 88.38 494 GLU A C 1
ATOM 3506 O O . GLU A 1 494 ? 24.168 -14.177 -15.313 1.00 88.38 494 GLU A O 1
ATOM 3511 N N . THR A 1 495 ? 25.738 -13.806 -16.850 1.00 86.88 495 THR A N 1
ATOM 3512 C CA . THR A 1 495 ? 26.722 -14.734 -16.257 1.00 86.88 495 THR A CA 1
ATOM 3513 C C . THR A 1 495 ? 27.187 -14.353 -14.842 1.00 86.88 495 THR A C 1
ATOM 3515 O O . THR A 1 495 ? 27.849 -15.155 -14.184 1.00 86.88 495 THR A O 1
ATOM 3518 N N . THR A 1 496 ? 26.848 -13.154 -14.352 1.00 87.75 496 THR A N 1
ATOM 3519 C CA . THR A 1 496 ? 27.131 -12.686 -12.982 1.00 87.75 496 THR A CA 1
ATOM 3520 C C . THR A 1 496 ? 25.866 -12.583 -12.132 1.00 87.75 496 THR A C 1
ATOM 3522 O O . THR A 1 496 ? 25.884 -12.994 -10.970 1.00 87.75 496 THR A O 1
ATOM 3525 N N . PHE A 1 497 ? 24.777 -12.059 -12.699 1.00 90.00 497 PHE A N 1
ATOM 3526 C CA . PHE A 1 497 ? 23.568 -11.707 -11.954 1.00 90.00 497 PHE A CA 1
ATOM 3527 C C . PHE A 1 497 ? 22.403 -12.689 -12.140 1.00 90.00 497 PHE A C 1
ATOM 3529 O O . PHE A 1 497 ? 21.529 -12.744 -11.270 1.00 90.00 497 PHE A O 1
ATOM 3536 N N . ARG A 1 498 ? 22.435 -13.548 -13.169 1.00 88.69 498 ARG A N 1
ATOM 3537 C CA . ARG A 1 498 ? 21.338 -14.472 -13.512 1.00 88.69 498 ARG A CA 1
ATOM 3538 C C . ARG A 1 498 ? 20.029 -13.679 -13.634 1.00 88.69 498 ARG A C 1
ATOM 3540 O O . ARG A 1 498 ? 20.076 -12.519 -14.007 1.00 88.69 498 ARG A O 1
ATOM 3547 N N . SER A 1 499 ? 18.903 -14.233 -13.193 1.00 90.00 499 SER A N 1
ATOM 3548 C CA . SER A 1 499 ? 17.570 -13.635 -13.326 1.00 90.00 499 SER A CA 1
ATOM 3549 C C . SER A 1 499 ? 17.305 -12.312 -12.576 1.00 90.00 499 SER A C 1
ATOM 3551 O O . SER A 1 499 ? 16.155 -12.033 -12.270 1.00 90.00 499 SER A O 1
ATOM 3553 N N . GLU A 1 500 ? 18.291 -11.474 -12.238 1.00 94.19 500 GLU A N 1
ATOM 3554 C CA . GLU A 1 500 ? 18.006 -10.091 -11.815 1.00 94.19 500 GLU A CA 1
ATOM 3555 C C . GLU A 1 500 ? 17.279 -9.356 -12.951 1.00 94.19 500 GLU A C 1
ATOM 3557 O O . GLU A 1 500 ? 17.638 -9.518 -14.119 1.00 94.19 500 GLU A O 1
ATOM 3562 N N . LEU A 1 501 ? 16.237 -8.588 -12.613 1.00 95.44 501 LEU A N 1
ATOM 3563 C CA . LEU A 1 501 ? 15.286 -8.046 -13.586 1.00 95.44 501 LEU A CA 1
ATOM 3564 C C . LEU A 1 501 ? 15.922 -7.266 -14.749 1.00 95.44 501 LEU A C 1
ATOM 3566 O O . LEU A 1 501 ? 15.368 -7.288 -15.841 1.00 95.44 501 LEU A O 1
ATOM 3570 N N . MET A 1 502 ? 17.057 -6.595 -14.537 1.00 95.56 502 MET A N 1
ATOM 3571 C CA . MET A 1 502 ? 17.726 -5.762 -15.542 1.00 95.56 502 MET A CA 1
ATOM 3572 C C . MET A 1 502 ? 18.909 -6.457 -16.242 1.00 95.56 502 MET A C 1
ATOM 3574 O O . MET A 1 502 ? 19.850 -5.805 -16.708 1.00 95.56 502 MET A O 1
ATOM 3578 N N . THR A 1 503 ? 18.874 -7.787 -16.320 1.00 92.25 503 THR A N 1
ATOM 3579 C CA . THR A 1 503 ? 19.654 -8.573 -17.291 1.00 92.25 503 THR A CA 1
ATOM 3580 C C . THR A 1 503 ? 18.905 -8.679 -18.624 1.00 92.25 503 THR A C 1
ATOM 3582 O O . THR A 1 503 ? 17.678 -8.673 -18.654 1.00 92.25 503 THR A O 1
ATOM 3585 N N . GLY A 1 504 ? 19.629 -8.776 -19.743 1.00 83.25 504 GLY A N 1
ATOM 3586 C CA . GLY A 1 504 ? 19.042 -8.860 -21.094 1.00 83.25 504 GLY A CA 1
ATOM 3587 C C . GLY A 1 504 ? 18.616 -10.273 -21.513 1.00 83.25 504 GLY A C 1
ATOM 3588 O O . GLY A 1 504 ? 18.822 -10.674 -22.656 1.00 83.25 504 GLY A O 1
ATOM 3589 N N . TYR A 1 505 ? 18.107 -11.072 -20.572 1.00 81.44 505 TYR A N 1
ATOM 3590 C CA . TYR A 1 505 ? 17.639 -12.441 -20.801 1.00 81.44 505 TYR A CA 1
ATOM 3591 C C . TYR A 1 505 ? 16.479 -12.746 -19.850 1.00 81.44 505 TYR A C 1
ATOM 3593 O O . TYR A 1 505 ? 16.569 -12.504 -18.647 1.00 81.44 505 TYR A O 1
ATOM 3601 N N . ILE A 1 506 ? 15.396 -13.348 -20.348 1.00 81.12 506 ILE A N 1
ATOM 3602 C CA . ILE A 1 506 ? 14.345 -13.857 -19.456 1.00 81.12 506 ILE A CA 1
ATOM 3603 C C . ILE A 1 506 ? 14.812 -15.211 -18.919 1.00 81.12 506 ILE A C 1
ATOM 3605 O O . ILE A 1 506 ? 14.647 -16.239 -19.575 1.00 81.12 506 ILE A O 1
ATOM 3609 N N . SER A 1 507 ? 15.402 -15.208 -17.722 1.00 79.69 507 SER A N 1
ATOM 3610 C CA . SER A 1 507 ? 15.862 -16.418 -17.032 1.00 79.69 507 SER A CA 1
ATOM 3611 C C . SER A 1 507 ? 15.139 -16.663 -15.697 1.00 79.69 507 SER A C 1
ATOM 3613 O O . SER A 1 507 ? 14.440 -15.798 -15.147 1.00 79.69 507 SER A O 1
ATOM 3615 N N . GLY A 1 508 ? 15.275 -17.892 -15.186 1.00 79.00 508 GLY A N 1
ATOM 3616 C CA . GLY A 1 508 ? 14.730 -18.336 -13.901 1.00 79.00 508 GLY A CA 1
ATOM 3617 C C . GLY A 1 508 ? 13.197 -18.314 -13.781 1.00 79.00 508 GLY A C 1
ATOM 3618 O O . GLY A 1 508 ? 12.452 -18.012 -14.711 1.00 79.00 508 GLY A O 1
ATOM 3619 N N . THR A 1 509 ? 12.688 -18.621 -12.586 1.00 79.00 509 THR A N 1
ATOM 3620 C CA . THR A 1 509 ? 11.242 -18.561 -12.282 1.00 79.00 509 THR A CA 1
ATOM 3621 C C . THR A 1 509 ? 10.805 -17.226 -11.674 1.00 79.00 509 THR A C 1
ATOM 3623 O O . THR A 1 509 ? 9.630 -16.876 -11.759 1.00 79.00 509 THR A O 1
ATOM 3626 N N . VAL A 1 510 ? 11.735 -16.455 -11.102 1.00 84.88 510 VAL A N 1
ATOM 3627 C CA . VAL A 1 510 ? 11.497 -15.149 -10.466 1.00 84.88 510 VAL A CA 1
ATOM 3628 C C . VAL A 1 510 ? 12.559 -14.163 -10.945 1.00 84.88 510 VAL A C 1
ATOM 3630 O O . VAL A 1 510 ? 13.748 -14.485 -10.877 1.00 84.88 510 VAL A O 1
ATOM 3633 N N . ARG A 1 511 ? 12.135 -12.964 -11.367 1.00 92.06 511 ARG A N 1
ATOM 3634 C CA . ARG A 1 511 ? 13.032 -11.866 -11.750 1.00 92.06 511 ARG A CA 1
ATOM 3635 C C . ARG A 1 511 ? 12.977 -10.704 -10.751 1.00 92.06 511 ARG A C 1
ATOM 3637 O O . ARG A 1 511 ? 12.154 -9.806 -10.913 1.00 92.06 511 ARG A O 1
ATOM 3644 N N . PRO A 1 512 ? 13.766 -10.733 -9.658 1.00 95.06 512 PRO A N 1
ATOM 3645 C CA . PRO A 1 512 ? 13.717 -9.686 -8.643 1.00 95.06 512 PRO A CA 1
ATOM 3646 C C . PRO A 1 512 ? 14.318 -8.370 -9.149 1.00 95.06 512 PRO A C 1
ATOM 3648 O O . PRO A 1 512 ? 15.435 -8.348 -9.668 1.00 95.06 512 PRO A O 1
ATOM 3651 N N . LEU A 1 513 ? 13.615 -7.263 -8.896 1.00 96.69 513 LEU A N 1
ATOM 3652 C CA . LEU A 1 513 ? 14.185 -5.919 -8.983 1.00 96.69 513 LEU A CA 1
ATOM 3653 C C . LEU A 1 513 ? 15.040 -5.668 -7.733 1.00 96.69 513 LEU A C 1
ATOM 3655 O O . LEU A 1 513 ? 14.508 -5.414 -6.649 1.00 96.69 513 LEU A O 1
ATOM 3659 N N . SER A 1 514 ? 16.360 -5.790 -7.852 1.00 97.25 514 SER A N 1
ATOM 3660 C CA . SER A 1 514 ? 17.278 -5.714 -6.713 1.00 97.25 514 SER A CA 1
ATOM 3661 C C . SER A 1 514 ? 17.638 -4.280 -6.314 1.00 97.25 514 SER A C 1
ATOM 3663 O O . SER A 1 514 ? 17.419 -3.312 -7.044 1.00 97.25 514 SER A O 1
ATOM 3665 N N . THR A 1 515 ? 18.303 -4.144 -5.163 1.00 97.75 515 THR A N 1
ATOM 3666 C CA . THR A 1 515 ? 18.924 -2.875 -4.760 1.00 97.75 515 THR A CA 1
ATOM 3667 C C . THR A 1 515 ? 20.022 -2.403 -5.716 1.00 97.75 515 THR A C 1
ATOM 3669 O O . THR A 1 515 ? 20.344 -1.224 -5.671 1.00 97.75 515 THR A O 1
ATOM 3672 N N . ILE A 1 516 ? 20.595 -3.253 -6.583 1.00 97.44 516 ILE A N 1
ATOM 3673 C CA . ILE A 1 516 ? 21.612 -2.832 -7.567 1.00 97.44 516 ILE A CA 1
ATOM 3674 C C . ILE A 1 516 ? 20.957 -1.971 -8.650 1.00 97.44 516 ILE A C 1
ATOM 3676 O O . ILE A 1 516 ? 21.430 -0.871 -8.931 1.00 97.44 516 ILE A O 1
ATOM 3680 N N . SER A 1 517 ? 19.831 -2.436 -9.192 1.00 98.31 517 SER A N 1
ATOM 3681 C CA . SER A 1 517 ? 19.033 -1.720 -10.190 1.00 98.31 517 SER A CA 1
ATOM 3682 C C . SER A 1 517 ? 18.510 -0.396 -9.630 1.00 98.31 517 SER A C 1
ATOM 3684 O O . SER A 1 517 ? 18.826 0.661 -10.177 1.00 98.31 517 SER A O 1
ATOM 3686 N N . ILE A 1 518 ? 17.866 -0.421 -8.459 1.00 98.69 518 ILE A N 1
ATOM 3687 C CA . ILE A 1 518 ? 17.344 0.787 -7.791 1.00 98.69 518 ILE A CA 1
ATOM 3688 C C . ILE A 1 518 ? 18.477 1.778 -7.440 1.00 98.69 518 ILE A C 1
ATOM 3690 O O . ILE A 1 518 ? 18.337 2.991 -7.603 1.00 98.69 518 ILE A O 1
ATOM 3694 N N . ALA A 1 519 ? 19.645 1.290 -7.005 1.00 98.50 519 ALA A N 1
ATOM 3695 C CA . ALA A 1 519 ? 20.803 2.142 -6.734 1.00 98.50 519 ALA A CA 1
ATOM 3696 C C . ALA A 1 519 ? 21.452 2.711 -8.003 1.00 98.50 519 ALA A C 1
ATOM 3698 O O . ALA A 1 519 ? 21.946 3.836 -7.966 1.00 98.50 519 ALA A O 1
ATOM 3699 N N . SER A 1 520 ? 21.389 2.009 -9.137 1.00 98.12 520 SER A N 1
ATOM 3700 C CA . SER A 1 520 ? 21.821 2.577 -10.418 1.00 98.12 520 SER A CA 1
ATOM 3701 C C . SER A 1 520 ? 20.953 3.772 -10.824 1.00 98.12 520 SER A C 1
ATOM 3703 O O . SER A 1 520 ? 21.493 4.776 -11.278 1.00 98.12 520 SER A O 1
ATOM 3705 N N . MET A 1 521 ? 19.641 3.741 -10.548 1.00 98.25 521 MET A N 1
ATOM 3706 C CA . MET A 1 521 ? 18.749 4.889 -10.759 1.00 98.25 521 MET A CA 1
ATOM 3707 C C . MET A 1 521 ? 19.121 6.064 -9.838 1.00 98.25 521 MET A C 1
ATOM 3709 O O . MET A 1 521 ? 19.103 7.220 -10.267 1.00 98.25 521 MET A O 1
ATOM 3713 N N . GLN A 1 522 ? 19.561 5.790 -8.605 1.00 97.50 522 GLN A N 1
ATOM 3714 C CA . GLN A 1 522 ? 20.123 6.815 -7.717 1.00 97.50 522 GLN A CA 1
ATOM 3715 C C . GLN A 1 522 ? 21.424 7.429 -8.265 1.00 97.50 522 GLN A C 1
ATOM 3717 O O . GLN A 1 522 ? 21.627 8.636 -8.142 1.00 97.50 522 GLN A O 1
ATOM 3722 N N . ASP A 1 523 ? 22.280 6.635 -8.917 1.00 97.00 523 ASP A N 1
ATOM 3723 C CA . ASP A 1 523 ? 23.483 7.124 -9.608 1.00 97.00 523 ASP A CA 1
ATOM 3724 C C . ASP A 1 523 ? 23.163 7.961 -10.868 1.00 97.00 523 ASP A C 1
ATOM 3726 O O . ASP A 1 523 ? 23.988 8.775 -11.280 1.00 97.00 523 ASP A O 1
ATOM 3730 N N . LEU A 1 524 ? 21.953 7.846 -11.438 1.00 95.38 524 LEU A N 1
ATOM 3731 C CA . LEU A 1 524 ? 21.415 8.786 -12.443 1.00 95.38 524 LEU A CA 1
ATOM 3732 C C . LEU A 1 524 ? 20.810 10.060 -11.815 1.00 95.38 524 LEU A C 1
ATOM 3734 O O . LEU A 1 524 ? 20.360 10.953 -12.533 1.00 95.38 524 LEU A O 1
ATOM 3738 N N . GLY A 1 525 ? 20.797 10.159 -10.482 1.00 94.56 525 GLY A N 1
ATOM 3739 C CA . GLY A 1 525 ? 20.313 11.307 -9.713 1.00 94.56 525 GLY A CA 1
ATOM 3740 C C . GLY A 1 525 ? 18.870 11.204 -9.208 1.00 94.56 525 GLY A C 1
ATOM 3741 O O . GLY A 1 525 ? 18.385 12.163 -8.602 1.00 94.56 525 GLY A O 1
ATOM 3742 N N . TYR A 1 526 ? 18.159 10.092 -9.442 1.00 97.19 526 TYR A N 1
ATOM 3743 C CA . TYR A 1 526 ? 16.800 9.920 -8.916 1.00 97.19 526 TYR A CA 1
ATOM 3744 C C . TYR A 1 526 ? 16.808 9.819 -7.382 1.00 97.19 526 TYR A C 1
ATOM 3746 O O . TYR A 1 526 ? 17.733 9.278 -6.775 1.00 97.19 526 TYR A O 1
ATOM 3754 N N . GLN A 1 527 ? 15.752 10.313 -6.732 1.00 97.94 527 GLN A N 1
ATOM 3755 C CA . GLN A 1 527 ? 15.517 10.023 -5.315 1.00 97.94 527 GLN A CA 1
ATOM 3756 C C . GLN A 1 527 ? 14.752 8.706 -5.234 1.00 97.94 527 GLN A C 1
ATOM 3758 O O . GLN A 1 527 ? 13.635 8.628 -5.744 1.00 97.94 527 GLN A O 1
ATOM 3763 N N . VAL A 1 528 ? 15.349 7.691 -4.609 1.00 98.56 528 VAL A N 1
ATOM 3764 C CA . VAL A 1 528 ? 14.834 6.313 -4.615 1.00 98.56 528 VAL A CA 1
ATOM 3765 C C . VAL A 1 528 ? 14.591 5.755 -3.211 1.00 98.56 528 VAL A C 1
ATOM 3767 O O . VAL A 1 528 ? 15.159 6.217 -2.220 1.00 98.56 528 VAL A O 1
ATOM 3770 N N . ASN A 1 529 ? 13.757 4.723 -3.138 1.00 98.31 529 ASN A N 1
ATOM 3771 C CA . ASN A 1 529 ? 13.325 4.035 -1.931 1.00 98.31 529 ASN A CA 1
ATOM 3772 C C . ASN A 1 529 ? 13.760 2.557 -1.963 1.00 98.31 529 ASN A C 1
ATOM 3774 O O . ASN A 1 529 ? 13.041 1.691 -2.454 1.00 98.31 529 ASN A O 1
ATOM 3778 N N . MET A 1 530 ? 14.915 2.243 -1.369 1.00 97.88 530 MET A N 1
ATOM 3779 C CA . MET A 1 530 ? 15.475 0.877 -1.354 1.00 97.88 530 MET A CA 1
ATOM 3780 C C . MET A 1 530 ? 14.566 -0.182 -0.701 1.00 97.88 530 MET A C 1
ATOM 3782 O O . MET A 1 530 ? 14.758 -1.375 -0.923 1.00 97.88 530 MET A O 1
ATOM 3786 N N . ASN A 1 531 ? 13.565 0.218 0.092 1.00 97.00 531 ASN A N 1
ATOM 3787 C CA . ASN A 1 531 ? 12.670 -0.710 0.795 1.00 97.00 531 ASN A CA 1
ATOM 3788 C C . ASN A 1 531 ? 11.709 -1.464 -0.152 1.00 97.00 531 ASN A C 1
ATOM 3790 O O . ASN A 1 531 ? 11.142 -2.491 0.236 1.00 97.00 531 ASN A O 1
ATOM 3794 N N . VAL A 1 532 ? 11.548 -1.001 -1.401 1.00 97.19 532 VAL A N 1
ATOM 3795 C CA . VAL A 1 532 ? 10.827 -1.745 -2.450 1.00 97.19 532 VAL A CA 1
ATOM 3796 C C . VAL A 1 532 ? 11.730 -2.606 -3.336 1.00 97.19 532 VAL A C 1
ATOM 3798 O O . VAL A 1 532 ? 11.244 -3.125 -4.335 1.00 97.19 532 VAL A O 1
ATOM 3801 N N . ALA A 1 533 ? 12.999 -2.821 -2.982 1.00 97.00 533 ALA A N 1
ATOM 3802 C CA . ALA A 1 533 ? 13.798 -3.879 -3.599 1.00 97.00 533 ALA A CA 1
ATOM 3803 C C . ALA A 1 533 ? 13.215 -5.265 -3.281 1.00 97.00 533 ALA A C 1
ATOM 3805 O O . ALA A 1 533 ? 12.757 -5.515 -2.161 1.00 97.00 533 ALA A O 1
ATOM 3806 N N . ASP A 1 534 ? 13.262 -6.180 -4.244 1.00 95.50 534 ASP A N 1
ATOM 3807 C CA . ASP A 1 534 ? 12.978 -7.592 -4.013 1.00 95.50 534 ASP A CA 1
ATOM 3808 C C . ASP A 1 534 ? 14.176 -8.314 -3.381 1.00 95.50 534 ASP A C 1
ATOM 3810 O O . ASP A 1 534 ? 15.316 -7.847 -3.414 1.00 95.50 534 ASP A O 1
ATOM 3814 N N . ALA A 1 535 ? 13.904 -9.455 -2.743 1.00 91.94 535 ALA A N 1
ATOM 3815 C CA . ALA A 1 535 ? 14.937 -10.238 -2.077 1.00 91.94 535 ALA A CA 1
ATOM 3816 C C . ALA A 1 535 ? 15.833 -10.914 -3.124 1.00 91.94 535 ALA A C 1
ATOM 3818 O O . ALA A 1 535 ? 15.378 -11.773 -3.877 1.00 91.94 535 ALA A O 1
ATOM 3819 N N . TYR A 1 536 ? 17.105 -10.524 -3.156 1.00 92.25 536 TYR A N 1
ATOM 3820 C CA . TYR A 1 536 ? 18.093 -10.983 -4.127 1.00 92.25 536 TYR A CA 1
ATOM 3821 C C . TYR A 1 536 ? 19.487 -11.055 -3.482 1.00 92.25 536 TYR A C 1
ATOM 3823 O O . TYR A 1 536 ? 19.758 -10.361 -2.501 1.00 92.25 536 TYR A O 1
ATOM 3831 N N . VAL A 1 537 ? 20.364 -11.903 -4.024 1.00 89.69 537 VAL A N 1
ATOM 3832 C CA . VAL A 1 537 ? 21.767 -12.058 -3.606 1.00 89.69 537 VAL A CA 1
ATOM 3833 C C . VAL A 1 537 ? 22.651 -12.272 -4.831 1.00 89.69 537 VAL A C 1
ATOM 3835 O O . VAL A 1 537 ? 22.293 -13.026 -5.734 1.00 89.69 537 VAL A O 1
ATOM 3838 N N . VAL A 1 538 ? 23.831 -11.653 -4.844 1.00 85.81 538 VAL A N 1
ATOM 3839 C CA . VAL A 1 538 ? 24.840 -11.891 -5.886 1.00 85.81 538 VAL A CA 1
ATOM 3840 C C . VAL A 1 538 ? 25.570 -13.201 -5.566 1.00 85.81 538 VAL A C 1
ATOM 3842 O O . VAL A 1 538 ? 25.868 -13.496 -4.407 1.00 85.81 538 VAL A O 1
ATOM 3845 N N . GLY A 1 539 ? 25.822 -14.020 -6.591 1.00 71.56 539 GLY A N 1
ATOM 3846 C CA . GLY A 1 539 ? 26.134 -15.446 -6.443 1.00 71.56 539 GLY A CA 1
ATOM 3847 C C . GLY A 1 539 ? 27.295 -15.798 -5.497 1.00 71.56 539 GLY A C 1
ATOM 3848 O O . GLY A 1 539 ? 28.468 -15.645 -5.836 1.00 71.56 539 GLY A O 1
ATOM 3849 N N . GLN A 1 540 ? 26.969 -16.395 -4.347 1.00 49.31 540 GLN A N 1
ATOM 3850 C CA . GLN A 1 540 ? 27.931 -17.049 -3.453 1.00 49.31 540 GLN A CA 1
ATOM 3851 C C . GLN A 1 540 ? 28.373 -18.402 -4.042 1.00 49.31 540 GLN A C 1
ATOM 3853 O O . GLN A 1 540 ? 27.669 -19.401 -3.916 1.00 49.31 540 GLN A O 1
ATOM 3858 N N . LEU A 1 541 ? 29.566 -18.465 -4.643 1.00 44.94 541 LEU A N 1
ATOM 3859 C CA . LEU A 1 541 ? 30.120 -19.702 -5.228 1.00 44.94 541 LEU A CA 1
ATOM 3860 C C . LEU A 1 541 ? 30.582 -20.766 -4.204 1.00 44.94 541 LEU A C 1
ATOM 3862 O O . LEU A 1 541 ? 31.077 -21.816 -4.608 1.00 44.94 541 LEU A O 1
ATOM 3866 N N . LEU A 1 542 ? 30.454 -20.529 -2.892 1.00 38.31 542 LEU A N 1
ATOM 3867 C CA . LEU A 1 542 ? 30.977 -21.422 -1.848 1.00 38.31 542 LEU A CA 1
ATOM 3868 C C . LEU A 1 542 ? 30.095 -21.461 -0.586 1.00 38.31 542 LEU A C 1
ATOM 3870 O O . LEU A 1 542 ? 30.258 -20.588 0.264 1.00 38.31 542 LEU A O 1
ATOM 3874 N N . ARG A 1 543 ? 29.268 -22.516 -0.407 1.00 35.19 543 ARG A N 1
ATOM 3875 C CA . ARG A 1 543 ? 29.090 -23.240 0.891 1.00 35.19 543 ARG A CA 1
ATOM 3876 C C . ARG A 1 543 ? 28.141 -24.461 0.918 1.00 35.19 543 ARG A C 1
ATOM 3878 O O . ARG A 1 543 ? 27.505 -24.732 1.931 1.00 35.19 543 ARG A O 1
ATOM 3885 N N . THR A 1 544 ? 28.152 -25.303 -0.111 1.00 27.00 544 THR A N 1
ATOM 3886 C CA . THR A 1 544 ? 27.910 -26.753 0.068 1.00 27.00 544 THR A CA 1
ATOM 3887 C C . THR A 1 544 ? 28.942 -27.542 -0.744 1.00 27.00 544 THR A C 1
ATOM 3889 O O . THR A 1 544 ? 29.389 -27.046 -1.780 1.00 27.00 544 THR A O 1
ATOM 3892 N N . PRO A 1 545 ? 29.388 -28.730 -0.288 1.00 32.28 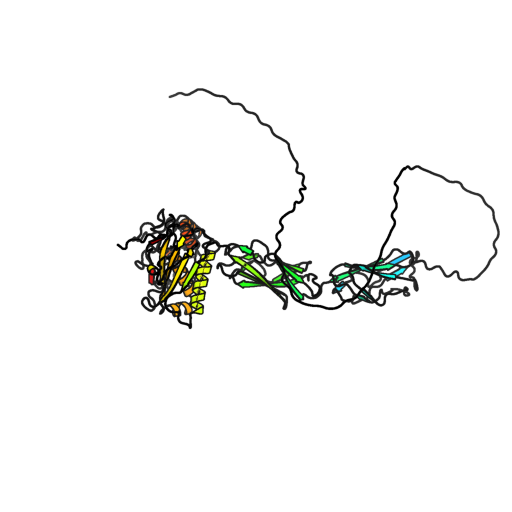545 PRO A N 1
ATOM 3893 C CA . PRO A 1 545 ? 30.239 -29.588 -1.102 1.00 32.28 545 PRO A CA 1
ATOM 3894 C C . PRO A 1 545 ? 29.436 -30.105 -2.302 1.00 32.28 545 PRO A C 1
ATOM 3896 O O . PRO A 1 545 ? 28.392 -30.736 -2.143 1.00 32.28 545 PRO A O 1
ATOM 3899 N N . PHE A 1 546 ? 29.925 -29.808 -3.503 1.00 31.00 546 PHE A N 1
ATOM 3900 C CA . PHE A 1 546 ? 29.289 -30.182 -4.762 1.00 31.00 546 PHE A CA 1
ATOM 3901 C C . PHE A 1 546 ? 29.279 -31.709 -4.919 1.00 31.00 546 PHE A C 1
ATOM 3903 O O . PHE A 1 546 ? 30.340 -32.326 -4.999 1.00 31.00 546 PHE A O 1
ATOM 3910 N N . SER A 1 547 ? 28.093 -32.320 -4.981 1.00 25.75 547 SER A N 1
ATOM 3911 C CA . SER A 1 547 ? 27.971 -33.725 -5.382 1.00 25.75 547 SER A CA 1
ATOM 3912 C C . SER A 1 547 ? 28.122 -33.800 -6.908 1.00 25.75 547 SER A C 1
ATOM 3914 O O . SER A 1 547 ? 27.320 -33.176 -7.610 1.00 25.75 547 SER A O 1
ATOM 3916 N N . PRO A 1 548 ? 29.137 -34.496 -7.457 1.00 30.83 548 PRO A N 1
ATOM 3917 C CA . PRO A 1 548 ? 29.424 -34.487 -8.892 1.00 30.83 548 PRO A CA 1
ATOM 3918 C C . PRO A 1 548 ? 28.426 -35.378 -9.652 1.00 30.83 548 PRO A C 1
ATOM 3920 O O . PRO A 1 548 ? 28.747 -36.507 -10.013 1.00 30.83 548 PRO A O 1
ATOM 3923 N N . GLY A 1 549 ? 27.193 -34.887 -9.842 1.00 31.22 549 GLY A N 1
ATOM 3924 C CA . GLY A 1 549 ? 26.053 -35.734 -10.226 1.00 31.22 549 GLY A CA 1
ATOM 3925 C C . GLY A 1 549 ? 25.018 -35.167 -11.205 1.00 31.22 549 GLY A C 1
ATOM 3926 O O . GLY A 1 549 ? 24.278 -35.962 -11.771 1.00 31.22 549 GLY A O 1
ATOM 3927 N N . THR A 1 550 ? 24.962 -33.856 -11.472 1.00 29.81 550 THR A N 1
ATOM 3928 C CA . THR A 1 550 ? 24.139 -33.293 -12.570 1.00 29.81 550 THR A CA 1
ATOM 3929 C C . THR A 1 550 ? 24.737 -31.996 -13.105 1.00 29.81 550 THR A C 1
ATOM 3931 O O . THR A 1 550 ? 24.636 -30.947 -12.469 1.00 29.81 550 THR A O 1
ATOM 3934 N N . GLY A 1 551 ? 25.318 -32.048 -14.304 1.00 34.53 551 GLY A N 1
ATOM 3935 C CA . GLY A 1 551 ? 25.634 -30.852 -15.079 1.00 34.53 551 GLY A CA 1
ATOM 3936 C C . GLY A 1 551 ? 24.390 -30.350 -15.806 1.00 34.53 551 GLY A C 1
ATOM 3937 O O . GLY A 1 551 ? 24.157 -30.745 -16.943 1.00 34.53 551 GLY A O 1
ATOM 3938 N N . LEU A 1 552 ? 23.607 -29.483 -15.161 1.00 30.33 552 LEU A N 1
ATOM 3939 C CA . LEU A 1 552 ? 22.607 -28.665 -15.843 1.00 30.33 552 LEU A CA 1
ATOM 3940 C C . LEU A 1 552 ? 23.112 -27.224 -15.906 1.00 30.33 552 LEU A C 1
ATOM 3942 O O . LEU A 1 552 ? 23.161 -26.515 -14.901 1.00 30.33 552 LEU A O 1
ATOM 3946 N N . LEU A 1 553 ? 23.495 -26.813 -17.115 1.00 36.78 553 LEU A N 1
ATOM 3947 C CA . LEU A 1 553 ? 23.419 -25.410 -17.513 1.00 36.78 553 LEU A CA 1
ATOM 3948 C C . LEU A 1 553 ? 21.952 -24.967 -17.394 1.00 36.78 553 LEU A C 1
ATOM 3950 O O . LEU A 1 553 ? 21.049 -25.794 -17.548 1.00 36.78 553 LEU A O 1
ATOM 3954 N N . ASP A 1 554 ? 21.705 -23.681 -17.150 1.00 39.03 554 ASP A N 1
ATOM 3955 C CA . ASP A 1 554 ? 20.340 -23.160 -17.227 1.00 39.03 554 ASP A CA 1
ATOM 3956 C C . ASP A 1 554 ? 19.934 -23.052 -18.702 1.00 39.03 554 ASP A C 1
ATOM 3958 O O . ASP A 1 554 ? 20.221 -22.075 -19.390 1.00 39.03 554 ASP A O 1
ATOM 3962 N N . ILE A 1 555 ? 19.319 -24.123 -19.202 1.00 34.53 555 ILE A N 1
ATOM 3963 C CA . ILE A 1 555 ? 18.898 -24.287 -20.600 1.00 34.53 555 ILE A CA 1
ATOM 3964 C C . ILE A 1 555 ? 17.645 -23.433 -20.911 1.00 34.53 555 ILE A C 1
ATOM 3966 O O . ILE A 1 555 ? 17.145 -23.459 -22.032 1.00 34.53 555 ILE A O 1
ATOM 3970 N N . THR A 1 556 ? 17.145 -22.645 -19.947 1.00 43.97 556 THR A N 1
ATOM 3971 C CA . THR A 1 556 ? 15.934 -21.817 -20.097 1.00 43.97 556 THR A CA 1
ATOM 3972 C C . THR A 1 556 ? 16.185 -20.319 -20.278 1.00 43.97 556 THR A C 1
ATOM 3974 O O . THR A 1 556 ? 15.224 -19.570 -20.422 1.00 43.97 556 THR A O 1
ATOM 3977 N N . ALA A 1 557 ? 17.445 -19.870 -20.340 1.00 47.53 557 ALA A N 1
ATOM 3978 C CA . ALA A 1 557 ? 17.779 -18.492 -20.703 1.00 47.53 557 ALA A CA 1
ATOM 3979 C C . ALA A 1 557 ? 17.497 -18.230 -22.197 1.00 47.53 557 ALA A C 1
ATOM 3981 O O . ALA A 1 557 ? 18.351 -18.448 -23.059 1.00 47.53 557 ALA A O 1
ATOM 3982 N N . VAL A 1 558 ? 16.282 -17.770 -22.504 1.00 52.03 558 VAL A N 1
ATOM 3983 C CA . VAL A 1 558 ? 15.908 -17.303 -23.847 1.00 52.03 558 VAL A CA 1
ATOM 3984 C C . VAL A 1 558 ? 16.488 -15.895 -24.050 1.00 52.03 558 VAL A C 1
ATOM 3986 O O . VAL A 1 558 ? 16.326 -15.057 -23.155 1.00 52.03 558 VAL A O 1
ATOM 3989 N N . PRO A 1 559 ? 17.162 -15.605 -25.184 1.00 53.78 559 PRO A N 1
ATOM 3990 C CA . PRO A 1 559 ? 17.584 -14.249 -25.523 1.00 53.78 559 PRO A CA 1
ATOM 3991 C C . PRO A 1 559 ? 16.408 -13.278 -25.463 1.00 53.78 559 PRO A C 1
ATOM 3993 O O . PRO A 1 559 ? 15.377 -13.520 -26.088 1.00 53.78 559 PRO A O 1
ATOM 3996 N N . PHE A 1 560 ? 16.565 -12.180 -24.726 1.00 60.97 560 PHE A N 1
ATOM 3997 C CA . PHE A 1 560 ? 15.631 -11.070 -24.820 1.00 60.97 560 PHE A CA 1
ATOM 3998 C C . PHE A 1 560 ? 15.985 -10.294 -26.092 1.00 60.97 560 PHE A C 1
ATOM 4000 O O . PHE A 1 560 ? 17.014 -9.625 -26.153 1.00 60.97 560 PHE A O 1
ATOM 4007 N N . GLY A 1 561 ? 15.190 -10.446 -27.153 1.00 59.72 561 GLY A N 1
ATOM 4008 C CA . GLY A 1 561 ? 15.279 -9.521 -28.274 1.00 59.72 561 GLY A CA 1
ATOM 4009 C C . GLY A 1 561 ? 14.708 -8.177 -27.839 1.00 59.72 561 GLY A C 1
ATOM 4010 O O . GLY A 1 561 ? 13.607 -8.110 -27.290 1.00 59.72 561 GLY A O 1
ATOM 4011 N N . GLU A 1 562 ? 15.467 -7.116 -28.083 1.00 71.25 562 GLU A N 1
ATOM 4012 C CA . GLU A 1 562 ? 15.165 -5.778 -27.587 1.00 71.25 562 GLU A CA 1
ATOM 4013 C C . GLU A 1 562 ? 15.714 -4.693 -28.520 1.00 71.25 562 GLU A C 1
ATOM 4015 O O . GLU A 1 562 ? 16.805 -4.821 -29.089 1.00 71.25 562 GLU A O 1
ATOM 4020 N N . GLU A 1 563 ? 14.985 -3.584 -28.646 1.00 81.00 563 GLU A N 1
ATOM 4021 C CA . GLU A 1 563 ? 15.471 -2.374 -29.318 1.00 81.00 563 GLU A CA 1
ATOM 4022 C C . GLU A 1 563 ? 15.520 -1.200 -28.327 1.00 81.00 563 GLU A C 1
ATOM 4024 O O . GLU A 1 563 ? 14.511 -0.559 -28.034 1.00 81.00 563 GLU A O 1
ATOM 4029 N N . LEU A 1 564 ? 16.717 -0.877 -27.828 1.00 83.50 564 LEU A N 1
ATOM 4030 C CA . LEU A 1 564 ? 16.907 0.260 -26.925 1.00 83.50 564 LEU A CA 1
ATOM 4031 C C . LEU A 1 564 ? 16.827 1.600 -27.667 1.00 83.50 564 LEU A C 1
ATOM 4033 O O . LEU A 1 564 ? 17.747 2.007 -28.391 1.00 83.50 564 LEU A O 1
ATOM 4037 N N . LEU A 1 565 ? 15.733 2.322 -27.429 1.00 84.56 565 LEU A N 1
ATOM 4038 C CA . LEU A 1 565 ? 15.443 3.605 -28.059 1.00 84.56 565 LEU A CA 1
ATOM 4039 C C . LEU A 1 565 ? 16.331 4.709 -27.460 1.00 84.56 565 LEU A C 1
ATOM 4041 O O . LEU A 1 565 ? 16.482 4.843 -26.243 1.00 84.56 565 LEU A O 1
ATOM 4045 N N . LYS A 1 566 ? 16.944 5.519 -28.331 1.00 86.31 566 LYS A N 1
ATOM 4046 C CA . LYS A 1 566 ? 17.917 6.554 -27.943 1.00 86.31 566 LYS A CA 1
ATOM 4047 C C . LYS A 1 566 ? 17.296 7.957 -27.948 1.00 86.31 566 LYS A C 1
ATOM 4049 O O . LYS A 1 566 ? 16.484 8.254 -28.826 1.00 86.31 566 LYS A O 1
ATOM 4054 N N . PRO A 1 567 ? 17.728 8.849 -27.035 1.00 86.56 567 PRO A N 1
ATOM 4055 C CA . PRO A 1 567 ? 17.179 10.196 -26.913 1.00 86.56 567 PRO A CA 1
ATOM 4056 C C . PRO A 1 567 ? 17.406 11.035 -28.175 1.00 86.56 567 PRO A C 1
ATOM 4058 O O . PRO A 1 567 ? 18.517 11.143 -28.695 1.00 86.56 567 PRO A O 1
ATOM 4061 N N . ILE A 1 568 ? 16.323 11.661 -28.635 1.00 87.12 568 ILE A N 1
ATOM 4062 C CA . ILE A 1 568 ? 16.220 12.422 -29.888 1.00 87.12 568 ILE A CA 1
ATOM 4063 C C . ILE A 1 568 ? 16.473 13.917 -29.641 1.00 87.12 568 ILE A C 1
ATOM 4065 O O . ILE A 1 568 ? 16.893 14.650 -30.537 1.00 87.12 568 ILE A O 1
ATOM 4069 N N . GLY A 1 569 ? 16.244 14.396 -28.418 1.00 86.38 569 GLY A N 1
ATOM 4070 C CA . GLY A 1 569 ? 16.434 15.795 -28.054 1.00 86.38 569 GLY A CA 1
ATOM 4071 C C . GLY A 1 569 ? 16.384 16.052 -26.555 1.00 86.38 569 GLY A C 1
ATOM 4072 O O . GLY A 1 569 ? 16.206 15.143 -25.741 1.00 86.38 569 GLY A O 1
ATOM 4073 N N . TYR A 1 570 ? 16.488 17.329 -26.208 1.00 87.75 570 TYR A N 1
ATOM 4074 C CA . TYR A 1 570 ? 16.373 17.823 -24.847 1.00 87.75 570 TYR A CA 1
ATOM 4075 C C . TYR A 1 570 ? 15.312 18.922 -24.737 1.00 87.75 570 TYR A C 1
ATOM 4077 O O . TYR A 1 570 ? 15.075 19.688 -25.674 1.00 87.75 570 TYR A O 1
ATOM 4085 N N . ILE A 1 571 ? 14.703 19.027 -23.558 1.00 84.06 571 ILE A N 1
ATOM 4086 C CA . ILE A 1 571 ? 13.689 20.025 -23.212 1.00 84.06 571 ILE A CA 1
ATOM 4087 C C . ILE A 1 571 ? 14.212 20.844 -22.024 1.00 84.06 571 ILE A C 1
ATOM 4089 O O . ILE A 1 571 ? 14.376 20.290 -20.932 1.00 84.06 571 ILE A O 1
ATOM 4093 N N . PRO A 1 572 ? 14.520 22.142 -22.191 1.00 71.81 572 PRO A N 1
ATOM 4094 C CA . PRO A 1 572 ? 14.887 23.008 -21.077 1.00 71.81 572 PRO A CA 1
ATOM 4095 C C . PRO A 1 572 ? 13.650 23.376 -20.253 1.00 71.81 572 PRO A C 1
ATOM 4097 O O . PRO A 1 572 ? 12.525 23.350 -20.750 1.00 71.81 572 PRO A O 1
ATOM 4100 N N . ALA A 1 573 ? 13.849 23.812 -19.008 1.00 65.56 573 ALA A N 1
ATOM 4101 C CA . ALA A 1 573 ? 12.751 24.270 -18.146 1.00 65.56 573 ALA A CA 1
ATOM 4102 C C . ALA A 1 573 ? 11.956 25.460 -18.740 1.00 65.56 573 ALA A C 1
ATOM 4104 O O . ALA A 1 573 ? 10.787 25.650 -18.405 1.00 65.56 573 ALA A O 1
ATOM 4105 N N . SER A 1 574 ? 12.561 26.228 -19.655 1.00 63.88 574 SER A N 1
ATOM 4106 C CA . SER A 1 574 ? 11.922 27.300 -20.436 1.00 63.88 574 SER A CA 1
ATOM 4107 C C . SER A 1 574 ? 11.042 26.813 -21.601 1.00 63.88 574 SER A C 1
ATOM 4109 O O . SER A 1 574 ? 10.335 27.621 -22.193 1.00 63.88 574 SER A O 1
ATOM 4111 N N . GLY A 1 575 ? 11.058 25.517 -21.929 1.00 59.94 575 GLY A N 1
ATOM 4112 C CA . GLY A 1 575 ? 10.097 24.859 -22.821 1.00 59.94 575 GLY A CA 1
ATOM 4113 C C . GLY A 1 575 ? 10.415 24.827 -24.321 1.00 59.94 575 GLY A C 1
ATOM 4114 O O . GLY A 1 575 ? 9.721 24.125 -25.052 1.00 59.94 575 GLY A O 1
ATOM 4115 N N . THR A 1 576 ? 11.457 25.514 -24.801 1.00 65.94 576 THR A N 1
ATOM 4116 C CA . THR A 1 576 ? 11.866 25.464 -26.222 1.00 65.94 576 THR A CA 1
ATOM 4117 C C . THR A 1 576 ? 12.844 24.304 -26.473 1.00 65.94 576 THR A C 1
ATOM 4119 O O . THR A 1 576 ? 13.986 24.404 -26.021 1.00 65.94 576 THR A O 1
ATOM 4122 N N . PRO A 1 577 ? 12.466 23.215 -27.173 1.00 65.44 577 PRO A N 1
ATOM 4123 C CA . PRO A 1 577 ? 13.344 22.058 -27.362 1.00 65.44 577 PRO A CA 1
ATOM 4124 C C . PRO A 1 577 ? 14.616 22.340 -28.162 1.00 65.44 577 PRO A C 1
ATOM 4126 O O . PRO A 1 577 ? 14.612 23.107 -29.126 1.00 65.44 577 PRO A O 1
ATOM 4129 N N . SER A 1 578 ? 15.670 21.591 -27.839 1.00 69.06 578 SER A N 1
ATOM 4130 C CA . SER A 1 578 ? 16.817 21.363 -28.716 1.00 69.06 578 SER A CA 1
ATOM 4131 C C . SER A 1 578 ? 16.812 19.912 -29.204 1.00 69.06 578 SER A C 1
ATOM 4133 O O . SER A 1 578 ? 17.017 18.969 -28.442 1.00 69.06 578 SER A O 1
ATOM 4135 N N . TYR A 1 579 ? 16.578 19.717 -30.499 1.00 68.19 579 TYR A N 1
ATOM 4136 C CA . TYR A 1 579 ? 16.721 18.405 -31.129 1.00 68.19 579 TYR A CA 1
ATOM 4137 C C . TYR A 1 579 ? 18.208 18.102 -31.327 1.00 68.19 579 TYR A C 1
ATOM 4139 O O . TYR A 1 579 ? 18.962 18.964 -31.791 1.00 68.19 579 TYR A O 1
ATOM 4147 N N . VAL A 1 580 ? 18.632 16.875 -31.022 1.00 59.00 580 VAL A N 1
ATOM 4148 C CA . VAL A 1 580 ? 19.925 16.376 -31.492 1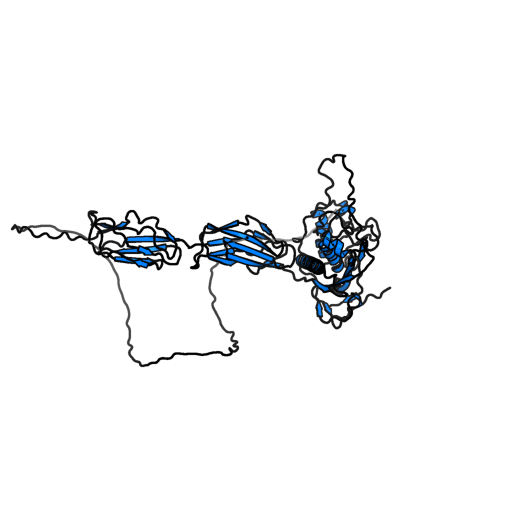.00 59.00 580 VAL A CA 1
ATOM 4149 C C . VAL A 1 580 ? 19.819 16.293 -33.013 1.00 59.00 580 VAL A C 1
ATOM 4151 O O . VAL A 1 580 ? 18.880 15.694 -33.542 1.00 59.00 580 VAL A O 1
ATOM 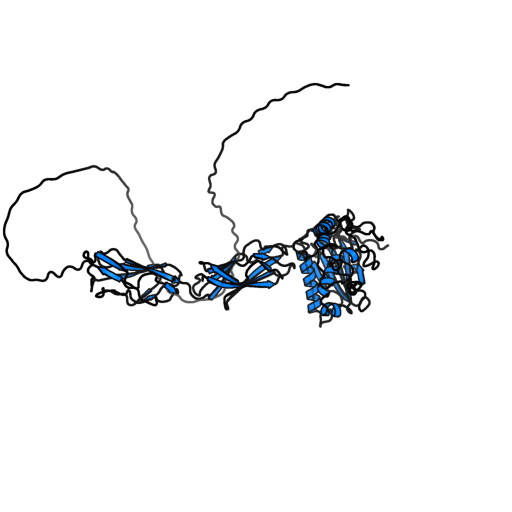4154 N N . ARG A 1 581 ? 20.754 16.912 -33.746 1.00 40.09 581 ARG A N 1
ATOM 4155 C CA . ARG A 1 581 ? 20.837 16.668 -35.192 1.00 40.09 581 ARG A CA 1
ATOM 4156 C C . ARG A 1 581 ? 21.103 15.178 -35.379 1.00 40.09 581 ARG A C 1
ATOM 4158 O O . ARG A 1 581 ? 22.086 14.680 -34.833 1.00 40.09 581 ARG A O 1
ATOM 4165 N N . LYS A 1 582 ? 20.259 14.485 -36.152 1.00 35.09 582 LYS A N 1
ATOM 4166 C CA . LYS A 1 582 ? 20.647 13.172 -36.679 1.00 35.09 582 LYS A CA 1
ATOM 4167 C C . LYS A 1 582 ? 21.991 13.336 -37.418 1.00 35.09 582 LYS A C 1
ATOM 4169 O O . LYS A 1 582 ? 22.154 14.374 -38.070 1.00 35.09 582 LYS A O 1
ATOM 4174 N N . PRO A 1 583 ? 22.935 12.393 -37.253 1.00 32.66 583 PRO A N 1
ATOM 4175 C CA . PRO A 1 583 ? 24.181 12.389 -38.015 1.00 32.66 583 PRO A CA 1
ATOM 4176 C C . PRO A 1 583 ? 23.907 12.256 -39.520 1.00 32.66 583 PRO A C 1
ATOM 4178 O O . PRO A 1 583 ? 22.892 11.609 -39.871 1.00 32.66 583 PRO A O 1
#